Protein AF-A0A815BW73-F1 (afdb_monomer)

Secondary structure (DSSP, 8-state):
-----SSS-S--------TTHHHHHHHHHHHHHHHHHHHHHHHHHHHH-GGG-SHHHHHHHHHHHHHHHHHHHHHHHHHHHHHHHHHT-----TTHHHHHHHHHHHHHHHHHHHHHHHHHHHHHHH-TT--GGGSHHHHHHHHHHHHHHHHHTTTHHHHSTTSEEETTTTEEE--SS--HHHHHHHIIIIIHHHHHHHHHHHHHHHHHHHHTTS---HHHHHHHHHHHHHHHHHHHHH-TT---------EEEETHHHHHHH-----EEEEEE-SS-TTEEEEEE-TT----TTT-SSSS--TTGGG-S--S--EEEEETTT--EEEEE-TTT-SSEEEEEE-TTS-EEEEETTTTEEEEEETTEEEEEESBTTBB-SSSS-BSSEEEEEE-TTS-EEEEEE-SS--EEEEEETTS-EEEEE-PPTTSPPPS-EEEEEEEGGGTEEEEEETTTTEEEEEE-GGG---EEEEE--TT--SEEEEEEETTTTEEEEEE--BTTB--EEEEEE-SGGGTT-EEEEEE-S-TT-EEEEEEE-TTSSEEEEEEEETTEEEEEES--

Organism: NCBI:txid433720

pLDDT: mean 84.53, std 16.63, range [25.91, 98.81]

Radius of gyration: 31.97 Å; Cα contacts (8 Å, |Δi|>4): 1112; chains: 1; bounding box: 98×48×83 Å

Foldseek 3Di:
DDDDDPPDDPDPPDDPPPPVPLVVLVVVLVVLVVQLVVLVVLLVCLVPDPVNPALLSVLVNQLSVLSNQLSVLVSVQSVQQNVCSVVVDQDFDPCLLVSQLSNLLSLQLNLQSLLLSLVLLLCCLVPVVPVCSRDNVNSVVSNVVSNVCSNVQCVVSSVDPQFGQDRVRRHTYRPPPPDPSVVSSCCNSPDPSPVSSVVSVVVLVVVLVVVVVDPDDPVSSVVSVVVVVVVVVVVVVVCPPDPPDPPAFPQPDFLCVQCVVPADFAQFAEWEAFLVDLQKIKTFHQRVDDDDCQQPVDQQAGPCPVVAAAQFFRIFIARNNNSHTPDTHCGRPAHAWHYWYAALVRWIWTFHQNQQWIFTGDVPRTDDIAAGGSDADDDQGGAHRWAYWDADNVLQKIWIHRASNDQWIWIDGSRRGTDDIAWADPPDDTQHGQHEWDDPVVQQWIWTQSFQVQWIWIAHNVVDPRYTDDIQDDPPGHRWQYWYADPVQQKIKTWHFQDPVGAIKIWIAHNPPVRGNPTDDIHHDPDSFFGWHYWYARPVRQWIWTGTNPVRTITITGPPD

Solvent-accessible surface area (backbone atoms only — not comparable to full-atom values): 29769 Å² total; per-residue (Å²): 140,78,80,94,71,88,89,67,86,85,70,96,66,86,75,82,74,67,79,62,55,63,61,50,41,52,51,51,47,52,52,42,52,54,52,37,54,51,29,50,54,51,38,52,53,49,72,71,35,78,91,42,79,43,62,71,45,53,46,49,43,52,33,28,52,29,44,40,54,30,38,53,47,51,41,52,51,48,50,54,33,44,53,29,67,73,68,70,56,91,76,88,65,89,57,26,29,57,55,28,36,50,47,50,21,28,42,16,32,30,35,45,33,51,26,51,49,40,51,48,53,46,41,57,71,76,42,64,85,54,54,66,74,65,32,60,69,51,49,50,50,51,49,53,51,45,47,54,46,20,54,56,70,49,45,63,40,57,79,39,88,59,37,38,73,39,76,93,77,53,41,41,37,65,65,90,62,96,39,72,66,54,54,50,49,47,35,70,37,38,52,49,33,52,49,50,31,50,53,49,50,52,51,49,53,54,48,51,59,53,46,72,76,43,102,56,64,64,69,62,54,49,52,53,51,53,57,49,56,59,45,56,59,54,53,59,65,72,47,78,82,64,86,77,81,71,81,71,70,55,74,80,48,61,42,44,71,49,33,56,77,79,47,80,68,18,32,22,31,14,37,26,42,39,74,88,38,62,56,32,35,34,39,33,25,30,28,92,52,71,94,53,79,69,40,42,79,49,94,75,52,52,66,59,61,90,72,52,39,40,73,47,56,26,36,36,34,22,34,65,84,72,20,49,77,76,46,72,39,55,46,60,66,45,72,34,55,28,20,38,30,54,38,79,87,51,31,40,37,39,20,22,38,48,36,8,28,37,38,34,22,54,80,91,44,80,75,45,76,43,43,38,85,65,40,60,39,85,61,87,60,32,22,24,27,25,25,21,56,44,56,41,81,85,52,54,39,34,39,35,24,23,5,76,72,34,48,38,34,41,32,21,38,68,85,67,48,70,73,50,75,38,56,58,58,89,96,50,84,64,45,40,32,26,37,20,50,39,76,41,70,97,75,32,30,43,33,31,21,20,14,79,70,26,32,36,43,24,26,30,50,58,93,70,66,41,49,80,73,48,71,35,71,48,100,82,54,45,45,25,31,19,38,35,72,39,82,89,81,33,32,35,39,35,36,21,35,52,53,101,88,43,54,30,39,33,39,34,23,30,56,42,88,93,47,54,54,41,77,75,51,74,49,69,61,96,56,79,73,42,32,54,39,22,40,30,52,31,75,83,67,47,38,40,40,39,23,12,52,30,91,29,43,44,42,41,35,53,74,86,98

Sequence (561 aa):
MNTTSNILMKNLSGINNESWFIPIDITTNLCIFCSLILAIIFFVTIFFSKICRTVPMMLVTNSCFSGIIFGIVIYYMNLFKLLNDYNQIEYQDMYCSFRGYAGYASCSILNNSFLLQSIYRFVRIIYPSRLIFQSYKFQFFLILFTWIFGILYPIKFLFTNEIVYNIENQICQLPLHLSFSIIYMANFAYILPVSLTFIIYLKLVLYVKKMSKRVTVINRLNRAKQELKMLRRTVILNNSSNSILSKKPLILFSIENSIRNEIKLGQVSGLASSISNPNHLIIFHRGSRKWDQQSFPDVYNFNRKKFGAIRENTILTVNSQTGEIINQWGNNTFYMPHGLTTDNQGNLWLTDVAMHQVFKYSGNKLLLTLGELFVPGDDTKHFCKPTDVVVSKDGSNIYVSDGYCNSRIVKFDSNGKFIKQYQMPLGKMPLIVPHSLILIESLNLICVADRENQRIVCFNTKNDEGNVKYIIENTLLNTVYAITYDSTRNYIYAISGKTRFSPAIGYTFSANPNSFGSLISTWKLLDKYGEPHDLTMSLDGRSLFVGEIRPNRIISFDIFN

Mean predicted aligned error: 17.34 Å

Nearest PDB structures (foldseek):
  3fw0-assembly1_A  TM=9.109E-01  e=3.481E-30  Rattus norvegicus
  6zin-assembly1_AAA  TM=7.039E-01  e=1.512E-04  Rattus norvegicus
  6lfo-assembly1_R  TM=6.018E-01  e=1.049E-04  Homo sapiens
  8k4o-assembly1_E  TM=5.652E-01  e=2.179E-04  Human gammaherpesvirus 8
  7rbt-assembly1_R  TM=6.081E-01  e=3.289E-03  Homo sapiens

Structure (mmCIF, N/CA/C/O backbone):
data_AF-A0A815BW73-F1
#
_entry.id   AF-A0A815BW73-F1
#
loop_
_atom_site.group_PDB
_atom_site.id
_atom_site.type_symbol
_atom_site.label_atom_id
_atom_site.label_alt_id
_atom_site.label_comp_id
_atom_site.label_asym_id
_atom_site.label_entity_id
_atom_site.label_seq_id
_atom_site.pdbx_PDB_ins_code
_atom_site.Cartn_x
_atom_site.Cartn_y
_atom_site.Cartn_z
_atom_site.occupancy
_atom_site.B_iso_or_equiv
_atom_site.auth_seq_id
_atom_site.auth_comp_id
_atom_site.auth_asym_id
_atom_site.auth_atom_id
_atom_site.pdbx_PDB_model_num
ATOM 1 N N . MET A 1 1 ? 69.065 -26.084 -41.948 1.00 33.91 1 MET A N 1
ATOM 2 C CA . MET A 1 1 ? 69.772 -25.471 -40.806 1.00 33.91 1 MET A CA 1
ATOM 3 C C . MET A 1 1 ? 69.786 -23.971 -41.033 1.00 33.91 1 MET A C 1
ATOM 5 O O . MET A 1 1 ? 70.296 -23.560 -42.057 1.00 33.91 1 MET A O 1
ATOM 9 N N . ASN A 1 2 ? 69.237 -23.092 -40.214 1.00 32.56 2 ASN A N 1
ATOM 10 C CA . ASN A 1 2 ? 68.428 -23.209 -39.010 1.00 32.56 2 ASN A CA 1
ATOM 11 C C . ASN A 1 2 ? 67.787 -21.813 -38.870 1.00 32.56 2 ASN A C 1
ATOM 13 O O . ASN A 1 2 ? 68.489 -20.810 -38.915 1.00 32.56 2 ASN A O 1
ATOM 17 N N . THR A 1 3 ? 66.467 -21.733 -39.042 1.00 27.73 3 THR A N 1
ATOM 18 C CA . THR A 1 3 ? 65.483 -21.535 -37.957 1.00 27.73 3 THR A CA 1
ATOM 19 C C . THR A 1 3 ? 65.421 -20.082 -37.475 1.00 27.73 3 THR A C 1
ATOM 21 O O . THR A 1 3 ? 66.343 -19.589 -36.845 1.00 27.73 3 THR A O 1
ATOM 24 N N . THR A 1 4 ? 64.400 -19.309 -37.854 1.00 37.88 4 THR A N 1
ATOM 25 C CA . THR A 1 4 ? 63.097 -19.266 -37.150 1.00 37.88 4 THR A CA 1
ATOM 26 C C . THR A 1 4 ? 63.249 -19.054 -35.642 1.00 37.88 4 THR A C 1
ATOM 28 O O . THR A 1 4 ? 63.057 -19.992 -34.876 1.00 37.88 4 THR A O 1
ATOM 31 N N . SER A 1 5 ? 63.574 -17.838 -35.193 1.00 32.75 5 SER A N 1
ATOM 32 C CA . SER A 1 5 ? 63.423 -17.495 -33.766 1.00 32.75 5 SER A CA 1
ATOM 33 C C . SER A 1 5 ? 63.385 -16.000 -33.426 1.00 32.75 5 SER A C 1
ATOM 35 O O . SER A 1 5 ? 63.601 -15.664 -32.273 1.00 32.75 5 SER A O 1
ATOM 37 N N . ASN A 1 6 ? 63.081 -15.092 -34.362 1.00 30.58 6 ASN A N 1
ATOM 38 C CA . ASN A 1 6 ? 62.871 -13.669 -34.019 1.00 30.58 6 ASN A CA 1
ATOM 39 C C . ASN A 1 6 ? 61.404 -13.217 -34.167 1.00 30.58 6 ASN A C 1
ATOM 41 O O . ASN A 1 6 ? 61.119 -12.025 -34.206 1.00 30.58 6 ASN A O 1
ATOM 45 N N . ILE A 1 7 ? 60.472 -14.180 -34.218 1.00 36.62 7 ILE A N 1
ATOM 46 C CA . ILE A 1 7 ? 59.011 -13.961 -34.210 1.00 36.62 7 ILE A CA 1
ATOM 47 C C . ILE A 1 7 ? 58.414 -14.068 -32.788 1.00 36.62 7 ILE A C 1
ATOM 49 O O . ILE A 1 7 ? 57.251 -13.748 -32.581 1.00 36.62 7 ILE A O 1
ATOM 53 N N . LEU A 1 8 ? 59.184 -14.439 -31.763 1.00 38.22 8 LEU A N 1
ATOM 54 C CA . LEU A 1 8 ? 58.676 -14.586 -30.395 1.00 38.22 8 LEU A CA 1
ATOM 55 C C . LEU A 1 8 ? 59.520 -13.770 -29.417 1.00 38.22 8 LEU A C 1
ATOM 57 O O . LEU A 1 8 ? 60.738 -13.879 -29.417 1.00 38.22 8 LEU A O 1
ATOM 61 N N . MET A 1 9 ? 58.842 -13.004 -28.561 1.00 31.36 9 MET A N 1
ATOM 62 C CA . MET A 1 9 ? 59.387 -12.119 -27.520 1.00 31.36 9 MET A CA 1
ATOM 63 C C . MET A 1 9 ? 59.767 -10.697 -27.953 1.00 31.36 9 MET A C 1
ATOM 65 O O . MET A 1 9 ? 60.834 -10.188 -27.623 1.00 31.36 9 MET A O 1
ATOM 69 N N . LYS A 1 10 ? 58.820 -9.986 -28.575 1.00 33.53 10 LYS A N 1
ATOM 70 C CA . LYS A 1 10 ? 58.694 -8.544 -28.327 1.00 33.53 10 LYS A CA 1
ATOM 71 C C . LYS A 1 10 ? 57.626 -8.340 -27.251 1.00 33.53 10 LYS A C 1
ATOM 73 O O . LYS A 1 10 ? 56.440 -8.343 -27.542 1.00 33.53 10 LYS A O 1
ATOM 78 N N . ASN A 1 11 ? 58.101 -8.256 -26.011 1.00 32.16 11 ASN A N 1
ATOM 79 C CA . ASN A 1 11 ? 57.463 -7.643 -24.848 1.00 32.16 11 ASN A CA 1
ATOM 80 C C . ASN A 1 11 ? 55.953 -7.863 -24.674 1.00 32.16 11 ASN A C 1
ATOM 82 O O . ASN A 1 11 ? 55.129 -7.014 -25.001 1.00 32.16 11 ASN A O 1
ATOM 86 N N . LEU A 1 12 ? 55.648 -8.950 -23.962 1.00 37.31 12 LEU A N 1
ATOM 87 C CA . LEU A 1 12 ? 54.651 -8.969 -22.890 1.00 37.31 12 LEU A CA 1
ATOM 88 C C . LEU A 1 12 ? 54.995 -7.882 -21.848 1.00 37.31 12 LEU A C 1
ATOM 90 O O . LEU A 1 12 ? 55.521 -8.165 -20.775 1.00 37.31 12 LEU A O 1
ATOM 94 N N . SER A 1 13 ? 54.745 -6.620 -22.181 1.00 33.69 13 SER A N 1
ATOM 95 C CA . SER A 1 13 ? 54.589 -5.541 -21.207 1.00 33.69 13 SER A CA 1
ATOM 96 C C . SER A 1 13 ? 53.096 -5.281 -21.097 1.00 33.69 13 SER A C 1
ATOM 98 O O . SER A 1 13 ? 52.475 -4.853 -22.067 1.00 33.69 13 SER A O 1
ATOM 100 N N . GLY A 1 14 ? 52.537 -5.642 -19.942 1.00 41.97 14 GLY A N 1
ATOM 101 C CA . GLY A 1 14 ? 51.106 -5.732 -19.698 1.00 41.97 14 GLY A CA 1
ATOM 102 C C . GLY A 1 14 ? 50.325 -4.508 -20.157 1.00 41.97 14 GLY A C 1
ATOM 103 O O . GLY A 1 14 ? 50.505 -3.407 -19.642 1.00 41.97 14 GLY A O 1
ATOM 104 N N . ILE A 1 15 ? 49.396 -4.745 -21.074 1.00 36.06 15 ILE A N 1
ATOM 105 C CA . ILE A 1 15 ? 48.166 -3.975 -21.128 1.00 36.06 15 ILE A CA 1
ATOM 106 C C . ILE A 1 15 ? 47.191 -4.787 -20.285 1.00 36.06 15 ILE A C 1
ATOM 108 O O . ILE A 1 15 ? 46.907 -5.947 -20.586 1.00 36.06 15 ILE A O 1
ATOM 112 N N . ASN A 1 16 ? 46.768 -4.214 -19.161 1.00 42.25 16 ASN A N 1
ATOM 113 C CA . ASN A 1 16 ? 45.677 -4.754 -18.367 1.00 42.25 16 ASN A CA 1
ATOM 114 C C . ASN A 1 16 ? 44.452 -4.859 -19.281 1.00 42.25 16 ASN A C 1
ATOM 116 O O . ASN A 1 16 ? 43.775 -3.859 -19.505 1.00 42.25 16 ASN A O 1
ATOM 120 N N . ASN A 1 17 ? 44.164 -6.055 -19.800 1.00 44.19 17 ASN A N 1
ATOM 121 C CA . ASN A 1 17 ? 42.837 -6.349 -20.315 1.00 44.19 17 ASN A CA 1
ATOM 122 C C . ASN A 1 17 ? 41.883 -6.146 -19.145 1.00 44.19 17 ASN A C 1
ATOM 124 O O . ASN A 1 17 ? 41.896 -6.898 -18.168 1.00 44.19 17 ASN A O 1
ATOM 128 N N . GLU A 1 18 ? 41.099 -5.083 -19.221 1.00 51.53 18 GLU A N 1
ATOM 129 C CA . GLU A 1 18 ? 40.001 -4.837 -18.314 1.00 51.53 18 GLU A CA 1
ATOM 130 C C . GLU A 1 18 ? 39.033 -6.024 -18.413 1.00 51.53 18 GLU A C 1
ATOM 132 O O . GLU A 1 18 ? 38.204 -6.134 -19.313 1.00 51.53 18 GLU A O 1
ATOM 137 N N . SER A 1 19 ? 39.167 -6.967 -17.479 1.00 54.22 19 SER A N 1
ATOM 138 C CA . SER A 1 19 ? 38.456 -8.253 -17.443 1.00 54.22 19 SER A CA 1
ATOM 139 C C . SER A 1 19 ? 36.928 -8.128 -17.361 1.00 54.22 19 SER A C 1
ATOM 141 O O . SER A 1 19 ? 36.215 -9.131 -17.402 1.00 54.22 19 SER A O 1
ATOM 143 N N . TRP A 1 20 ? 36.414 -6.900 -17.264 1.00 60.22 20 TRP A N 1
ATOM 144 C CA . TRP A 1 20 ? 34.999 -6.570 -17.224 1.00 60.22 20 TRP A CA 1
ATOM 145 C C . TRP A 1 20 ? 34.344 -6.417 -18.611 1.00 60.22 20 TRP A C 1
ATOM 147 O O . TRP A 1 20 ? 33.120 -6.533 -18.687 1.00 60.22 20 TRP A O 1
ATOM 157 N N . PHE A 1 21 ? 35.096 -6.240 -19.707 1.00 66.44 21 PHE A N 1
ATOM 158 C CA . PHE A 1 21 ? 34.512 -6.084 -21.053 1.00 66.44 21 PHE A CA 1
ATOM 159 C C . PHE A 1 21 ? 33.782 -7.343 -21.553 1.00 66.44 21 PHE A C 1
ATOM 161 O O . PHE A 1 21 ? 32.645 -7.251 -22.016 1.00 66.44 21 PHE A O 1
ATOM 168 N N . ILE A 1 22 ? 34.365 -8.533 -21.361 1.00 75.38 22 ILE A N 1
ATOM 169 C CA . ILE A 1 22 ? 33.770 -9.810 -21.799 1.00 75.38 22 ILE A CA 1
ATOM 170 C C . ILE A 1 22 ? 32.417 -10.084 -21.098 1.00 75.38 22 ILE A C 1
ATOM 172 O O . ILE A 1 22 ? 31.432 -10.364 -21.787 1.00 75.38 22 ILE A O 1
ATOM 176 N N . PRO A 1 23 ? 32.289 -9.965 -19.757 1.00 79.44 23 PRO A N 1
ATOM 177 C CA . PRO A 1 23 ? 30.992 -10.062 -19.085 1.00 79.44 23 PRO A CA 1
ATOM 178 C C . PRO A 1 23 ? 29.944 -9.052 -19.575 1.00 79.44 23 PRO A C 1
ATOM 180 O O . PRO A 1 23 ? 28.762 -9.399 -19.668 1.00 79.44 23 PRO A O 1
ATOM 183 N N . ILE A 1 24 ? 30.345 -7.816 -19.897 1.00 79.50 24 ILE A N 1
ATOM 184 C CA . ILE A 1 24 ? 29.429 -6.788 -20.416 1.00 79.50 24 ILE A CA 1
ATOM 185 C C . ILE A 1 24 ? 28.929 -7.155 -21.811 1.00 79.50 24 ILE A C 1
ATOM 187 O O . ILE A 1 24 ? 27.727 -7.057 -22.069 1.00 79.50 24 ILE A O 1
ATOM 191 N N . ASP A 1 25 ? 29.802 -7.641 -22.686 1.00 81.12 25 ASP A N 1
ATOM 192 C CA . ASP A 1 25 ? 29.428 -8.030 -24.043 1.00 81.12 25 ASP A CA 1
ATOM 193 C C . ASP A 1 25 ? 28.552 -9.289 -24.055 1.00 81.12 25 ASP A C 1
ATOM 195 O O . ASP A 1 25 ? 27.563 -9.347 -24.791 1.00 81.12 25 ASP A O 1
ATOM 199 N N . ILE A 1 26 ? 28.815 -10.262 -23.173 1.00 85.12 26 ILE A N 1
ATOM 200 C CA . ILE A 1 26 ? 27.926 -11.419 -22.956 1.00 85.12 26 ILE A CA 1
ATOM 201 C C . ILE A 1 26 ? 26.546 -10.949 -22.478 1.00 85.12 26 ILE A C 1
ATOM 203 O O . ILE A 1 26 ? 25.519 -11.361 -23.023 1.00 85.12 26 ILE A O 1
ATOM 207 N N . THR A 1 27 ? 26.508 -10.055 -21.488 1.00 85.56 27 THR A N 1
ATOM 208 C CA . THR A 1 27 ? 25.250 -9.525 -20.938 1.00 85.56 27 THR A CA 1
ATOM 209 C C . THR A 1 27 ? 24.463 -8.751 -21.997 1.00 85.56 27 THR A C 1
ATOM 211 O O . THR A 1 27 ? 23.248 -8.914 -22.121 1.00 85.56 27 THR A O 1
ATOM 214 N N . THR A 1 28 ? 25.150 -7.946 -22.806 1.00 83.25 28 THR A N 1
ATOM 215 C CA . THR A 1 28 ? 24.548 -7.158 -23.888 1.00 83.25 28 THR A CA 1
ATOM 216 C C . THR A 1 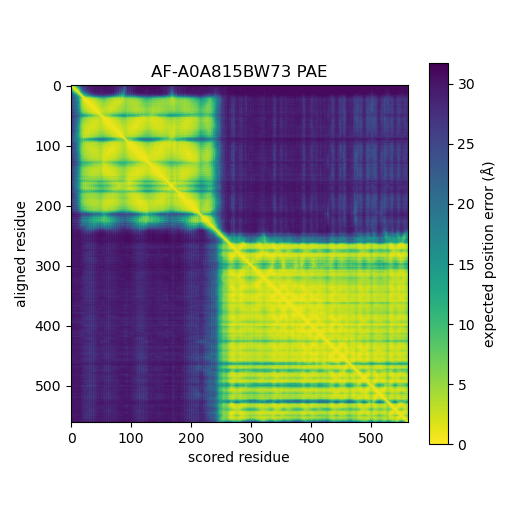28 ? 23.963 -8.068 -24.968 1.00 83.25 28 THR A C 1
ATOM 218 O O . THR A 1 28 ? 22.805 -7.894 -25.353 1.00 83.25 28 THR A O 1
ATOM 221 N N . ASN A 1 29 ? 24.697 -9.103 -25.387 1.00 87.62 29 ASN A N 1
ATOM 222 C CA . ASN A 1 29 ? 24.211 -10.098 -26.346 1.00 87.62 29 ASN A CA 1
ATOM 223 C C . ASN A 1 29 ? 22.989 -10.875 -25.826 1.00 87.62 29 ASN A C 1
ATOM 225 O O . ASN A 1 29 ? 22.032 -11.074 -26.578 1.00 87.62 29 ASN A O 1
ATOM 229 N N . LEU A 1 30 ? 22.966 -11.257 -24.543 1.00 88.56 30 LEU A N 1
ATOM 230 C CA . LEU A 1 30 ? 21.804 -11.903 -23.916 1.00 88.56 30 LEU A CA 1
ATOM 231 C C . LEU A 1 30 ? 20.570 -10.987 -23.907 1.00 88.56 30 LEU A C 1
ATOM 233 O O . LEU A 1 30 ? 19.464 -11.430 -24.226 1.00 88.56 30 LEU A O 1
ATOM 237 N N . CYS A 1 31 ? 20.747 -9.702 -23.590 1.00 84.62 31 CYS A N 1
ATOM 238 C CA . CYS A 1 31 ? 19.668 -8.714 -23.637 1.00 84.62 31 CYS A CA 1
ATOM 239 C C . CYS A 1 31 ? 19.101 -8.554 -25.056 1.00 84.62 31 CYS A C 1
ATOM 241 O O . CYS A 1 31 ? 17.878 -8.573 -25.237 1.00 84.62 31 CYS A O 1
ATOM 243 N N . ILE A 1 32 ? 19.971 -8.451 -26.067 1.00 87.44 32 ILE A N 1
ATOM 244 C CA . ILE A 1 32 ? 19.560 -8.343 -27.473 1.00 87.44 32 ILE A CA 1
ATOM 245 C C . ILE A 1 32 ? 18.807 -9.607 -27.904 1.00 87.44 32 ILE A C 1
ATOM 247 O O . ILE A 1 32 ? 17.711 -9.503 -28.457 1.00 87.44 32 ILE A O 1
ATOM 251 N N . PHE A 1 33 ? 19.322 -10.793 -27.576 1.00 88.19 33 PHE A N 1
ATOM 252 C CA . PHE A 1 33 ? 18.684 -12.071 -27.893 1.00 88.19 33 PHE A CA 1
ATOM 253 C C . PHE A 1 33 ? 17.272 -12.191 -27.295 1.00 88.19 33 PHE A C 1
ATOM 255 O O . PHE A 1 33 ? 16.316 -12.520 -28.001 1.00 88.19 33 PHE A O 1
ATOM 262 N N . CYS A 1 34 ? 17.100 -11.830 -26.020 1.00 85.81 34 CYS A N 1
ATOM 263 C CA . CYS A 1 34 ? 15.787 -11.792 -25.374 1.00 85.81 34 CYS A CA 1
ATOM 264 C C . CYS A 1 34 ? 14.821 -10.818 -26.070 1.00 85.81 34 CYS A C 1
ATOM 266 O O . CYS A 1 34 ? 13.648 -11.144 -26.278 1.00 85.81 34 CYS A O 1
ATOM 268 N N . SER A 1 35 ? 15.301 -9.631 -26.456 1.00 85.94 35 SER A N 1
ATOM 269 C CA . SER A 1 35 ? 14.477 -8.640 -27.160 1.00 85.94 35 SER A CA 1
ATOM 270 C C . SER A 1 35 ? 14.057 -9.100 -28.562 1.00 85.94 35 SER A C 1
ATOM 272 O O . SER A 1 35 ? 12.909 -8.881 -28.953 1.00 85.94 35 SER A O 1
ATOM 274 N N . LEU A 1 36 ? 14.937 -9.811 -29.276 1.00 89.75 36 LEU A N 1
ATOM 275 C CA . LEU A 1 36 ? 14.654 -10.425 -30.574 1.00 89.75 36 LEU A CA 1
ATOM 276 C C . LEU A 1 36 ? 13.570 -11.498 -30.464 1.00 89.75 36 LEU A C 1
ATOM 278 O O . LEU A 1 36 ? 12.594 -11.451 -31.214 1.00 89.75 36 LEU A O 1
ATOM 282 N N . ILE A 1 37 ? 13.691 -12.415 -29.497 1.00 89.19 37 ILE A N 1
ATOM 283 C CA . ILE A 1 37 ? 12.673 -13.448 -29.244 1.00 89.19 37 ILE A CA 1
ATOM 284 C C . ILE A 1 37 ? 11.313 -12.796 -28.998 1.00 89.19 37 ILE A C 1
ATOM 286 O O . ILE A 1 37 ? 10.313 -13.178 -29.609 1.00 89.19 37 ILE A O 1
ATOM 290 N N . LEU A 1 38 ? 11.272 -11.781 -28.134 1.00 86.62 38 LEU A N 1
ATOM 291 C CA . LEU A 1 38 ? 10.032 -11.095 -27.801 1.00 86.62 38 LEU A CA 1
ATOM 292 C C . LEU A 1 38 ? 9.418 -10.405 -29.031 1.00 86.62 38 LEU A C 1
ATOM 294 O O . LEU A 1 38 ? 8.214 -10.525 -29.266 1.00 86.62 38 LEU A O 1
ATOM 298 N N . ALA A 1 39 ? 10.234 -9.724 -29.840 1.00 86.75 39 ALA A N 1
ATOM 299 C CA . ALA A 1 39 ? 9.784 -9.060 -31.060 1.00 86.75 39 ALA A CA 1
ATOM 300 C C . ALA A 1 39 ? 9.226 -10.055 -32.095 1.00 86.75 39 ALA A C 1
ATOM 302 O O . ALA A 1 39 ? 8.184 -9.780 -32.696 1.00 86.75 39 ALA A O 1
ATOM 303 N N . ILE A 1 40 ? 9.856 -11.226 -32.250 1.00 89.81 40 ILE A N 1
ATOM 304 C CA . ILE A 1 40 ? 9.385 -12.310 -33.127 1.00 89.81 40 ILE A CA 1
ATOM 305 C C . ILE A 1 40 ? 8.043 -12.857 -32.634 1.00 89.81 40 ILE A C 1
ATOM 307 O O . ILE A 1 40 ? 7.106 -12.968 -33.425 1.00 89.81 40 ILE A O 1
ATOM 311 N N . ILE A 1 41 ? 7.906 -13.136 -31.333 1.00 88.56 41 ILE A N 1
ATOM 312 C CA . ILE A 1 41 ? 6.647 -13.621 -30.744 1.00 88.56 41 ILE A CA 1
ATOM 313 C C . ILE A 1 41 ? 5.509 -12.631 -31.018 1.00 88.56 41 ILE A C 1
ATOM 315 O O . ILE A 1 41 ? 4.429 -13.036 -31.460 1.00 88.56 41 ILE A O 1
ATOM 319 N N . PHE A 1 42 ? 5.739 -11.332 -30.800 1.00 84.81 42 PHE A N 1
ATOM 320 C CA . PHE A 1 42 ? 4.735 -10.305 -31.084 1.00 84.81 42 PHE A CA 1
ATOM 321 C C . PHE A 1 42 ? 4.399 -10.217 -32.573 1.00 84.81 42 PHE A C 1
ATOM 323 O O . PHE A 1 42 ? 3.218 -10.162 -32.919 1.00 84.81 42 PHE A O 1
ATOM 330 N N . PHE A 1 43 ? 5.405 -10.246 -33.449 1.00 87.50 43 PHE A N 1
ATOM 331 C CA . PHE A 1 43 ? 5.205 -10.218 -34.896 1.00 87.50 43 PHE A CA 1
ATOM 332 C C . PHE A 1 43 ? 4.330 -11.391 -35.364 1.00 87.50 43 PHE A C 1
ATOM 334 O O . PHE A 1 43 ? 3.307 -11.169 -36.014 1.00 87.50 43 PHE A O 1
ATOM 341 N N . VAL A 1 44 ? 4.671 -12.617 -34.955 1.00 87.06 44 VAL A N 1
ATOM 342 C CA . VAL A 1 44 ? 3.925 -13.846 -35.275 1.00 87.06 44 VAL A CA 1
ATOM 343 C C . VAL A 1 44 ? 2.494 -13.766 -34.739 1.00 87.06 44 VAL A C 1
ATOM 345 O O . VAL A 1 44 ? 1.537 -13.993 -35.479 1.00 87.06 44 VAL A O 1
ATOM 348 N N . THR A 1 45 ? 2.322 -13.363 -33.479 1.00 86.38 45 THR A N 1
ATOM 349 C CA . THR A 1 45 ? 0.995 -13.260 -32.848 1.00 86.38 45 THR A CA 1
ATOM 350 C C . THR A 1 45 ? 0.085 -12.282 -33.593 1.00 86.38 45 THR A C 1
ATOM 352 O O . THR A 1 45 ? -1.084 -12.582 -33.844 1.00 86.38 45 THR A O 1
ATOM 355 N N . ILE A 1 46 ? 0.609 -11.113 -33.970 1.00 86.25 46 ILE A N 1
ATOM 356 C CA . ILE A 1 46 ? -0.164 -10.091 -34.684 1.00 86.25 46 ILE A CA 1
ATOM 357 C C . ILE A 1 46 ? -0.487 -10.551 -36.110 1.00 86.25 46 ILE A C 1
ATOM 359 O O . ILE A 1 46 ? -1.605 -10.331 -36.574 1.00 86.25 46 ILE A O 1
ATOM 363 N N . PHE A 1 47 ? 0.459 -11.209 -36.786 1.00 82.31 47 PHE A N 1
ATOM 364 C CA . PHE A 1 47 ? 0.296 -11.663 -38.166 1.00 82.31 47 PHE A CA 1
ATOM 365 C C . PHE A 1 47 ? -0.793 -12.738 -38.309 1.00 82.31 47 PHE A C 1
ATOM 367 O O . PHE A 1 47 ? -1.634 -12.653 -39.205 1.00 82.31 47 PHE A O 1
ATOM 374 N N . PHE A 1 48 ? -0.827 -13.720 -37.402 1.00 83.75 48 PHE A N 1
ATOM 375 C CA . PHE A 1 48 ? -1.793 -14.824 -37.469 1.00 83.75 48 PHE A CA 1
ATOM 376 C C . PHE A 1 48 ? -3.161 -14.499 -36.848 1.00 83.75 48 PHE A C 1
ATOM 378 O O . PHE A 1 48 ? -4.158 -15.160 -37.152 1.00 83.75 48 PHE A O 1
ATOM 385 N N . SER A 1 49 ? -3.259 -13.463 -36.012 1.00 85.00 49 SER A N 1
ATOM 386 C CA . SER A 1 49 ? -4.517 -13.102 -35.359 1.00 85.00 49 SER A CA 1
ATOM 387 C C . SER A 1 49 ? -5.451 -12.309 -36.280 1.00 85.00 49 SER A C 1
ATOM 389 O O . SER A 1 49 ? -5.213 -11.147 -36.613 1.00 85.00 49 SER A O 1
ATOM 391 N N . LYS A 1 50 ? -6.608 -12.896 -36.622 1.00 78.38 50 LYS A N 1
ATOM 392 C CA . LYS A 1 50 ? -7.678 -12.197 -37.365 1.00 78.38 50 LYS A CA 1
ATOM 393 C C . LYS A 1 50 ? -8.211 -10.963 -36.620 1.00 78.38 50 LYS A C 1
ATOM 395 O O . LYS A 1 50 ? -8.589 -9.988 -37.265 1.00 78.38 50 LYS A O 1
ATOM 400 N N . ILE A 1 51 ? -8.193 -10.980 -35.283 1.00 78.50 51 ILE A N 1
ATOM 401 C CA . ILE A 1 51 ? -8.641 -9.873 -34.415 1.00 78.50 51 ILE A CA 1
ATOM 402 C C . ILE A 1 51 ? -7.703 -8.658 -34.546 1.00 78.50 51 ILE A C 1
ATOM 404 O O . ILE A 1 51 ? -8.110 -7.516 -34.338 1.00 78.50 51 ILE A O 1
ATOM 408 N N . CYS A 1 52 ? -6.454 -8.882 -34.957 1.00 79.81 52 CYS A N 1
ATOM 409 C CA . CYS A 1 52 ? -5.434 -7.849 -35.080 1.00 79.81 52 CYS A CA 1
ATOM 410 C C . CYS A 1 52 ? -5.418 -7.135 -36.442 1.00 79.81 52 CYS A C 1
ATOM 412 O O . CYS A 1 52 ? -4.554 -6.292 -36.661 1.00 79.81 52 CYS A O 1
ATOM 414 N N . ARG A 1 53 ? -6.373 -7.386 -37.349 1.00 82.69 53 ARG A N 1
ATOM 415 C CA . ARG A 1 53 ? -6.456 -6.723 -38.669 1.00 82.69 53 ARG A CA 1
ATOM 416 C C . ARG A 1 53 ? -6.962 -5.277 -38.572 1.00 82.69 53 ARG A C 1
ATOM 418 O O . ARG A 1 53 ? -8.039 -4.935 -39.049 1.00 82.69 53 ARG A O 1
ATOM 425 N N . THR A 1 54 ? -6.183 -4.416 -37.926 1.00 89.50 54 THR A N 1
ATOM 426 C CA . THR A 1 54 ? -6.495 -2.996 -37.721 1.00 89.50 54 THR A CA 1
ATOM 427 C C . THR A 1 54 ? -5.289 -2.122 -38.068 1.00 89.50 54 THR A C 1
ATOM 429 O O . THR A 1 54 ? -4.143 -2.548 -37.940 1.00 89.50 54 THR A O 1
ATOM 432 N N . VAL A 1 55 ? -5.531 -0.870 -38.467 1.00 89.94 55 VAL A N 1
ATOM 433 C CA . VAL A 1 55 ? -4.463 0.093 -38.803 1.00 89.94 55 VAL A CA 1
ATOM 434 C C . VAL A 1 55 ? -3.454 0.313 -37.657 1.00 89.94 55 VAL A C 1
ATOM 436 O O . VAL A 1 55 ? -2.256 0.298 -37.932 1.00 89.94 55 VAL A O 1
ATOM 439 N N . PRO A 1 56 ? -3.861 0.447 -36.373 1.00 88.38 56 PRO A N 1
ATOM 440 C CA . PRO A 1 56 ? -2.904 0.520 -35.270 1.00 88.38 56 PRO A CA 1
ATOM 441 C C . PRO A 1 56 ? -1.996 -0.713 -35.182 1.00 88.38 56 PRO A C 1
ATOM 443 O O . PRO A 1 56 ? -0.802 -0.565 -34.953 1.00 88.38 56 PRO A O 1
ATOM 446 N N . MET A 1 57 ? -2.544 -1.916 -35.381 1.00 88.94 57 MET A N 1
ATOM 447 C CA . MET A 1 57 ? -1.758 -3.150 -35.308 1.00 88.94 57 MET A CA 1
ATOM 448 C C . MET A 1 57 ? -0.797 -3.297 -36.484 1.00 88.94 57 MET A C 1
ATOM 450 O O . MET A 1 57 ? 0.323 -3.731 -36.263 1.00 88.94 57 MET A O 1
ATOM 454 N N . MET A 1 58 ? -1.157 -2.831 -37.684 1.00 90.81 58 MET A N 1
ATOM 455 C CA . MET A 1 58 ? -0.225 -2.744 -38.819 1.00 90.81 58 MET A CA 1
ATOM 456 C C . MET A 1 58 ? 1.008 -1.885 -38.489 1.00 90.81 58 MET A C 1
ATOM 458 O O . MET A 1 58 ? 2.134 -2.260 -38.812 1.00 90.81 58 MET A O 1
ATOM 462 N N . LEU A 1 59 ? 0.818 -0.755 -37.798 1.00 91.94 59 LEU A N 1
ATOM 463 C CA . LEU A 1 59 ? 1.928 0.099 -37.363 1.00 91.94 59 LEU A CA 1
ATOM 464 C C . LEU A 1 59 ? 2.774 -0.553 -36.256 1.00 91.94 59 LEU A C 1
ATOM 466 O O . LEU A 1 59 ? 3.988 -0.355 -36.220 1.00 91.94 59 LEU A O 1
ATOM 470 N N . VAL A 1 60 ? 2.156 -1.348 -35.375 1.00 90.06 60 VAL A N 1
ATOM 471 C CA . VAL A 1 60 ? 2.883 -2.150 -34.376 1.00 90.06 60 VAL A CA 1
ATOM 472 C C . VAL A 1 60 ? 3.705 -3.243 -35.061 1.00 90.06 60 VAL A C 1
ATOM 474 O O . VAL A 1 60 ? 4.884 -3.378 -34.749 1.00 90.06 60 VAL A O 1
ATOM 477 N N . THR A 1 61 ? 3.140 -3.958 -36.039 1.00 90.50 61 THR A N 1
ATOM 478 C CA . THR A 1 61 ? 3.860 -4.954 -36.847 1.00 90.50 61 THR A CA 1
ATOM 479 C C . THR A 1 61 ? 5.081 -4.344 -37.525 1.00 90.50 61 THR A C 1
ATOM 481 O O . THR A 1 61 ? 6.155 -4.935 -37.473 1.00 90.50 61 THR A O 1
ATOM 484 N N . ASN A 1 62 ? 4.946 -3.143 -38.097 1.00 93.38 62 ASN A N 1
ATOM 485 C CA . ASN A 1 62 ? 6.062 -2.413 -38.696 1.00 93.38 62 ASN A CA 1
ATOM 486 C C . ASN A 1 62 ? 7.191 -2.127 -37.687 1.00 93.38 62 ASN A C 1
ATOM 488 O O . ASN A 1 62 ? 8.356 -2.356 -37.996 1.00 93.38 62 ASN A O 1
ATOM 492 N N . SER A 1 63 ? 6.861 -1.683 -36.469 1.00 91.75 63 SER A N 1
ATOM 493 C CA . SER A 1 63 ? 7.865 -1.472 -35.413 1.00 91.75 63 SER A CA 1
ATOM 494 C C . SER A 1 63 ? 8.484 -2.766 -34.885 1.00 91.75 63 SER A C 1
ATOM 496 O O . SER A 1 63 ? 9.664 -2.775 -34.554 1.00 91.75 63 SER A O 1
ATOM 498 N N . CYS A 1 64 ? 7.727 -3.864 -34.811 1.00 90.56 64 CYS A N 1
ATOM 499 C CA . CYS A 1 64 ? 8.292 -5.173 -34.478 1.00 90.56 64 CYS A CA 1
ATOM 500 C C . CYS A 1 64 ? 9.272 -5.632 -35.563 1.00 90.56 64 CYS A C 1
ATOM 502 O O . CYS A 1 64 ? 10.364 -6.084 -35.241 1.00 90.56 64 CYS A O 1
ATOM 504 N N . PHE A 1 65 ? 8.911 -5.470 -36.837 1.00 93.25 65 PHE A N 1
ATOM 505 C CA . PHE A 1 65 ? 9.759 -5.859 -37.960 1.00 93.25 65 PHE A CA 1
ATOM 506 C C . PHE A 1 65 ? 11.046 -5.024 -38.032 1.00 93.25 65 PHE A C 1
ATOM 508 O O . PHE A 1 65 ? 12.132 -5.589 -38.129 1.00 93.25 65 PHE A O 1
ATOM 515 N N . SER A 1 66 ? 10.959 -3.697 -37.884 1.00 93.19 66 SER A N 1
ATOM 516 C CA . SER A 1 66 ? 12.155 -2.847 -37.808 1.00 93.19 66 SER A CA 1
ATOM 517 C C . SER A 1 66 ? 13.004 -3.128 -36.566 1.00 93.19 66 SER A C 1
ATOM 519 O O . SER A 1 66 ? 14.230 -3.121 -36.656 1.00 93.19 66 SER A O 1
ATOM 521 N N . GLY A 1 67 ? 12.376 -3.464 -35.434 1.00 91.62 67 GLY A N 1
ATOM 522 C CA . GLY A 1 67 ? 13.066 -3.906 -34.221 1.00 91.62 67 GLY A CA 1
ATOM 523 C C . GLY A 1 67 ? 13.824 -5.224 -34.400 1.00 91.62 67 GLY A C 1
ATOM 524 O O . GLY A 1 67 ? 14.937 -5.347 -33.899 1.00 91.62 67 GLY A O 1
ATOM 525 N N . ILE A 1 68 ? 13.270 -6.180 -35.156 1.00 93.50 68 ILE A N 1
ATOM 526 C CA . ILE A 1 68 ? 13.955 -7.436 -35.504 1.00 93.50 68 ILE A CA 1
ATOM 527 C C . ILE A 1 68 ? 15.194 -7.148 -36.355 1.00 93.50 68 ILE A C 1
ATOM 529 O O . ILE A 1 68 ? 16.271 -7.643 -36.037 1.00 93.50 68 ILE A O 1
ATOM 533 N N . ILE A 1 69 ? 15.073 -6.318 -37.397 1.00 94.00 69 ILE A N 1
ATOM 534 C CA . ILE A 1 69 ? 16.216 -5.968 -38.257 1.00 94.00 69 ILE A CA 1
ATOM 535 C C . ILE A 1 69 ? 17.310 -5.267 -37.447 1.00 94.00 69 ILE A C 1
ATOM 537 O O . ILE A 1 69 ? 18.466 -5.679 -37.504 1.00 94.00 69 ILE A O 1
ATOM 541 N N . PHE A 1 70 ? 16.953 -4.246 -36.663 1.00 93.25 70 PHE A N 1
ATOM 542 C CA . PHE A 1 70 ? 17.906 -3.540 -35.805 1.00 93.25 70 PHE A CA 1
ATOM 543 C C . PHE A 1 70 ? 18.568 -4.484 -34.796 1.00 93.25 70 PHE A C 1
ATOM 545 O O . PHE A 1 70 ? 19.788 -4.481 -34.659 1.00 93.25 70 PHE A O 1
ATOM 552 N N . GLY A 1 71 ? 17.787 -5.348 -34.144 1.00 90.62 71 GLY A N 1
ATOM 553 C CA . GLY A 1 71 ? 18.306 -6.330 -33.198 1.00 90.62 71 GLY A CA 1
ATOM 554 C C . GLY A 1 71 ? 19.287 -7.313 -33.840 1.00 90.62 71 GLY A C 1
ATOM 555 O O . GLY A 1 71 ? 20.322 -7.579 -33.244 1.00 90.62 71 GLY A O 1
ATOM 556 N N . ILE A 1 72 ? 19.021 -7.805 -35.057 1.00 93.81 72 ILE A N 1
ATOM 557 C CA . ILE A 1 72 ? 19.936 -8.706 -35.784 1.00 93.81 72 ILE A CA 1
ATOM 558 C C . ILE A 1 72 ? 21.249 -7.991 -36.118 1.00 93.81 72 ILE A C 1
ATOM 560 O O . ILE A 1 72 ? 22.322 -8.550 -35.902 1.00 93.81 72 ILE A O 1
ATOM 564 N N . VAL A 1 73 ? 21.173 -6.751 -36.612 1.00 92.44 73 VAL A N 1
ATOM 565 C CA . VAL A 1 73 ? 22.360 -5.956 -36.961 1.00 92.44 73 VAL A CA 1
ATOM 566 C C . VAL A 1 73 ? 23.217 -5.690 -35.724 1.00 92.44 73 VAL A C 1
ATOM 568 O O . VAL A 1 73 ? 24.417 -5.955 -35.737 1.00 92.44 73 VAL A O 1
ATOM 571 N N . ILE A 1 74 ? 22.603 -5.229 -34.632 1.00 90.00 74 ILE A N 1
ATOM 572 C CA . ILE A 1 74 ? 23.314 -4.940 -33.384 1.00 90.00 74 ILE A CA 1
ATOM 573 C C . ILE A 1 74 ? 23.837 -6.224 -32.733 1.00 90.00 74 ILE A C 1
ATOM 575 O O . ILE A 1 74 ? 24.954 -6.218 -32.223 1.00 90.00 74 ILE A O 1
ATOM 579 N N . TYR A 1 75 ? 23.095 -7.333 -32.787 1.00 91.00 75 TYR A N 1
ATOM 580 C CA . TYR A 1 75 ? 23.573 -8.636 -32.320 1.00 91.00 75 TYR A CA 1
ATOM 581 C C . TYR A 1 75 ? 24.834 -9.062 -33.073 1.00 91.00 75 TYR A C 1
ATOM 583 O O . TYR A 1 75 ? 25.830 -9.413 -32.454 1.00 91.00 75 TYR A O 1
ATOM 591 N N . TYR A 1 76 ? 24.831 -8.957 -34.404 1.00 90.38 76 TYR A N 1
ATOM 592 C CA . TYR A 1 76 ? 25.995 -9.300 -35.217 1.00 90.38 76 TYR A CA 1
ATOM 593 C C . TYR A 1 76 ? 27.208 -8.406 -34.916 1.00 90.38 76 TYR A C 1
ATOM 595 O O . TYR A 1 76 ? 28.327 -8.905 -34.824 1.00 90.38 76 TYR A O 1
ATOM 603 N N . MET A 1 77 ? 26.998 -7.101 -34.706 1.00 87.31 77 MET A N 1
ATOM 604 C CA . MET A 1 77 ? 28.070 -6.177 -34.310 1.00 87.31 77 MET A CA 1
ATOM 605 C C . MET A 1 77 ? 28.646 -6.515 -32.926 1.00 87.31 77 MET A C 1
ATOM 607 O O . MET A 1 77 ? 29.862 -6.543 -32.766 1.00 87.31 77 MET A O 1
ATOM 611 N N . ASN A 1 78 ? 27.795 -6.817 -31.942 1.00 86.75 78 ASN A N 1
ATOM 612 C CA . ASN A 1 78 ? 28.243 -7.189 -30.595 1.00 86.75 78 ASN A CA 1
ATOM 613 C C . ASN A 1 78 ? 28.888 -8.576 -30.553 1.00 86.75 78 ASN A C 1
ATOM 615 O O . ASN A 1 78 ? 29.790 -8.802 -29.755 1.00 86.75 78 ASN A O 1
ATOM 619 N N . LEU A 1 79 ? 28.446 -9.509 -31.397 1.00 88.38 79 LEU A N 1
ATOM 620 C CA . LEU A 1 79 ? 29.075 -10.818 -31.526 1.00 88.38 79 LEU A CA 1
ATOM 621 C C . LEU A 1 79 ? 30.468 -10.695 -32.152 1.00 88.38 79 LEU A C 1
ATOM 623 O O . LEU A 1 79 ? 31.397 -11.345 -31.690 1.00 88.38 79 LEU A O 1
ATOM 627 N N . PHE A 1 80 ? 30.620 -9.843 -33.171 1.00 86.75 80 PHE A N 1
ATOM 628 C CA . PHE A 1 80 ? 31.922 -9.540 -33.768 1.00 86.75 80 PHE A CA 1
ATOM 629 C C . PHE A 1 80 ? 32.895 -8.965 -32.730 1.00 86.75 80 PHE A C 1
ATOM 631 O O . PHE A 1 80 ? 34.004 -9.477 -32.602 1.00 86.75 80 PHE A O 1
ATOM 638 N N . LYS A 1 81 ? 32.448 -7.978 -31.944 1.00 84.75 81 LYS A N 1
ATOM 639 C CA . LYS A 1 81 ? 33.220 -7.414 -30.830 1.00 84.75 81 LYS A CA 1
ATOM 640 C C . LYS A 1 81 ? 33.599 -8.481 -29.796 1.00 84.75 81 LYS A C 1
ATOM 642 O O . LYS A 1 81 ? 34.773 -8.683 -29.524 1.00 84.75 81 LYS A O 1
ATOM 647 N N . LEU A 1 82 ? 32.625 -9.254 -29.310 1.00 86.25 82 LEU A N 1
ATOM 648 C CA . LEU A 1 82 ? 32.862 -10.307 -28.318 1.00 86.25 82 LEU A CA 1
ATOM 649 C C . LEU A 1 82 ? 33.877 -11.358 -28.797 1.00 86.25 82 LEU A C 1
ATOM 651 O O . LEU A 1 82 ? 34.698 -11.818 -28.009 1.00 86.25 82 LEU A O 1
ATOM 655 N N . LEU A 1 83 ? 33.818 -11.766 -30.070 1.00 85.69 83 LEU A N 1
ATOM 656 C CA . LEU A 1 83 ? 34.761 -12.736 -30.635 1.00 85.69 83 LEU A CA 1
ATOM 657 C C . LEU A 1 83 ? 36.181 -12.169 -30.740 1.00 85.69 83 LEU A C 1
ATOM 659 O O . LEU A 1 83 ? 37.141 -12.908 -30.523 1.00 85.69 83 LEU A O 1
ATOM 663 N N . ASN A 1 84 ? 36.322 -10.886 -31.060 1.00 82.81 84 ASN A N 1
ATOM 664 C CA . ASN A 1 84 ? 37.621 -10.221 -31.126 1.00 82.81 84 ASN A CA 1
ATOM 665 C C . ASN A 1 84 ? 38.202 -9.986 -29.723 1.00 82.81 84 ASN A C 1
ATOM 667 O O . ASN A 1 84 ? 39.369 -10.308 -29.509 1.00 82.81 84 ASN A O 1
ATOM 671 N N . ASP A 1 85 ? 37.385 -9.554 -28.757 1.00 81.12 85 ASP A N 1
ATOM 672 C CA . ASP A 1 85 ? 37.764 -9.425 -27.342 1.00 81.12 85 ASP A CA 1
ATOM 673 C C . ASP A 1 85 ? 38.154 -10.778 -26.725 1.00 81.12 85 ASP A C 1
ATOM 675 O O . ASP A 1 85 ? 39.147 -10.877 -26.002 1.00 81.12 85 ASP A O 1
ATOM 679 N N . TYR A 1 86 ? 37.415 -11.848 -27.042 1.00 83.25 86 TYR A N 1
ATOM 680 C CA . TYR A 1 86 ? 37.717 -13.201 -26.566 1.00 83.25 86 TYR A CA 1
ATOM 681 C C . TYR A 1 86 ? 39.032 -13.743 -27.141 1.00 83.25 86 TYR A C 1
ATOM 683 O O . TYR A 1 86 ? 39.829 -14.327 -26.408 1.00 83.25 86 TYR A O 1
ATOM 691 N N . ASN A 1 87 ? 39.268 -13.544 -28.442 1.00 82.00 87 ASN A N 1
ATOM 692 C CA . ASN A 1 87 ? 40.472 -14.030 -29.121 1.00 82.00 87 ASN A CA 1
ATOM 693 C C . ASN A 1 87 ? 41.667 -13.065 -29.020 1.00 82.00 87 ASN A C 1
ATOM 695 O O . ASN A 1 87 ? 42.743 -13.403 -29.509 1.00 82.00 87 ASN A O 1
ATOM 699 N N . GLN A 1 88 ? 41.489 -11.886 -28.411 1.00 76.12 88 GLN A N 1
ATOM 700 C CA . GLN A 1 88 ? 42.495 -10.820 -28.315 1.00 76.12 88 GLN A CA 1
ATOM 701 C C . GLN A 1 88 ? 43.049 -10.401 -29.690 1.00 76.12 88 GLN A C 1
ATOM 703 O O . GLN A 1 88 ? 44.256 -10.233 -29.869 1.00 76.12 88 GLN A O 1
ATOM 708 N N . ILE A 1 89 ? 42.164 -10.272 -30.685 1.00 77.12 89 ILE A N 1
ATOM 709 C CA . ILE A 1 89 ? 42.535 -9.937 -32.067 1.00 77.12 89 ILE A CA 1
ATOM 710 C C . ILE A 1 89 ? 42.270 -8.455 -32.336 1.00 77.12 89 ILE A C 1
ATOM 712 O O . ILE A 1 89 ? 41.122 -8.017 -32.390 1.00 77.12 89 ILE A O 1
ATOM 716 N N . GLU A 1 90 ? 43.331 -7.707 -32.631 1.00 70.19 90 GLU A N 1
ATOM 717 C CA . GLU A 1 90 ? 43.248 -6.367 -33.215 1.00 70.19 90 GLU A CA 1
ATOM 718 C C . GLU A 1 90 ? 43.462 -6.463 -34.733 1.00 70.19 90 GLU A C 1
ATOM 720 O O . GLU A 1 90 ? 44.582 -6.621 -35.218 1.00 70.19 90 GLU A O 1
ATOM 725 N N . TYR A 1 91 ? 42.378 -6.413 -35.512 1.00 71.06 91 TYR A N 1
ATOM 726 C CA . TYR A 1 91 ? 42.430 -6.506 -36.976 1.00 71.06 91 TYR A CA 1
ATOM 727 C C . TYR A 1 91 ? 41.553 -5.443 -37.651 1.00 71.06 91 TYR A C 1
ATOM 729 O O . TYR A 1 91 ? 40.549 -5.001 -37.097 1.00 71.06 91 TYR A O 1
ATOM 737 N N . GLN A 1 92 ? 41.934 -5.030 -38.864 1.00 69.50 92 GLN A N 1
ATOM 738 C CA . GLN A 1 92 ? 41.199 -4.054 -39.669 1.00 69.50 92 GLN A CA 1
ATOM 739 C C . GLN A 1 92 ? 39.989 -4.685 -40.362 1.00 69.50 92 GLN A C 1
ATOM 741 O O . GLN A 1 92 ? 40.127 -5.496 -41.271 1.00 69.50 92 GLN A O 1
ATOM 746 N N . ASP A 1 93 ? 38.788 -4.263 -39.982 1.00 79.12 93 ASP A N 1
ATOM 747 C CA . ASP A 1 93 ? 37.552 -4.786 -40.553 1.00 79.12 93 ASP A CA 1
ATOM 748 C C . ASP A 1 93 ? 37.297 -4.322 -42.008 1.00 79.12 93 ASP A C 1
ATOM 750 O O . ASP A 1 93 ? 36.916 -3.177 -42.260 1.00 79.12 93 ASP A O 1
ATOM 754 N N . MET A 1 94 ? 37.411 -5.250 -42.968 1.00 83.12 94 MET A N 1
ATOM 755 C CA . MET A 1 94 ? 37.115 -5.023 -44.394 1.00 83.12 94 MET A CA 1
ATOM 756 C C . MET A 1 94 ? 35.645 -4.648 -44.674 1.00 83.12 94 MET A C 1
ATOM 758 O O . MET A 1 94 ? 35.359 -3.948 -45.642 1.00 83.12 94 MET A O 1
ATOM 762 N N . TYR A 1 95 ? 34.703 -5.075 -43.829 1.00 87.56 95 TYR A N 1
ATOM 763 C CA . TYR A 1 95 ? 33.265 -4.813 -43.981 1.00 87.56 95 TYR A CA 1
ATOM 764 C C . TYR A 1 95 ? 32.773 -3.662 -43.095 1.00 87.56 95 TYR A C 1
ATOM 766 O O . TYR A 1 95 ? 31.564 -3.508 -42.885 1.00 87.56 95 TYR A O 1
ATOM 774 N N . CYS A 1 96 ? 33.687 -2.836 -42.582 1.00 88.75 96 CYS A N 1
ATOM 775 C CA . CYS A 1 96 ? 33.360 -1.864 -41.550 1.00 88.75 96 CYS A CA 1
ATOM 776 C C . CYS A 1 96 ? 32.342 -0.808 -41.997 1.00 88.75 96 CYS A C 1
ATOM 778 O O . CYS A 1 96 ? 31.352 -0.553 -41.305 1.00 88.75 96 CYS A O 1
ATOM 780 N N . SER A 1 97 ? 32.525 -0.249 -43.196 1.00 90.12 97 SER A N 1
ATOM 781 C CA . SER A 1 97 ? 31.604 0.741 -43.765 1.00 90.12 97 SER A CA 1
ATOM 782 C C . SER A 1 97 ? 30.193 0.173 -43.930 1.00 90.12 97 SER A C 1
ATOM 784 O O . SER A 1 97 ? 29.214 0.845 -43.607 1.00 90.12 97 SER A O 1
ATOM 786 N N . PHE A 1 98 ? 30.073 -1.095 -44.342 1.00 91.94 98 PHE A N 1
ATOM 787 C CA . PHE A 1 98 ? 28.782 -1.775 -44.463 1.00 91.94 98 PHE A CA 1
ATOM 788 C C . PHE A 1 98 ? 28.131 -2.042 -43.099 1.00 91.94 98 PHE A C 1
ATOM 790 O O . PHE A 1 98 ? 26.943 -1.762 -42.931 1.00 91.94 98 PHE A O 1
ATOM 797 N N . ARG A 1 99 ? 28.891 -2.530 -42.106 1.00 89.94 99 ARG A N 1
ATOM 798 C CA . ARG A 1 99 ? 28.378 -2.758 -40.741 1.00 89.94 99 ARG A CA 1
ATOM 799 C C . ARG A 1 99 ? 27.873 -1.470 -40.097 1.00 89.94 99 ARG A C 1
ATOM 801 O O . ARG A 1 99 ? 26.758 -1.449 -39.578 1.00 89.94 99 ARG A O 1
ATOM 808 N N . GLY A 1 100 ? 28.655 -0.392 -40.178 1.00 89.38 100 GLY A N 1
ATOM 809 C CA . GLY A 1 100 ? 28.247 0.918 -39.669 1.00 89.38 100 GLY A CA 1
ATOM 810 C C . GLY A 1 100 ? 27.001 1.447 -40.387 1.00 89.38 100 GLY A C 1
ATOM 811 O O . GLY A 1 100 ? 26.035 1.842 -39.732 1.00 89.38 100 GLY A O 1
ATOM 812 N N . TYR A 1 101 ? 26.967 1.372 -41.724 1.00 93.62 101 TYR A N 1
ATOM 813 C CA . TYR A 1 101 ? 25.793 1.738 -42.524 1.00 93.62 101 TYR A CA 1
ATOM 814 C C . TYR A 1 101 ? 24.537 0.9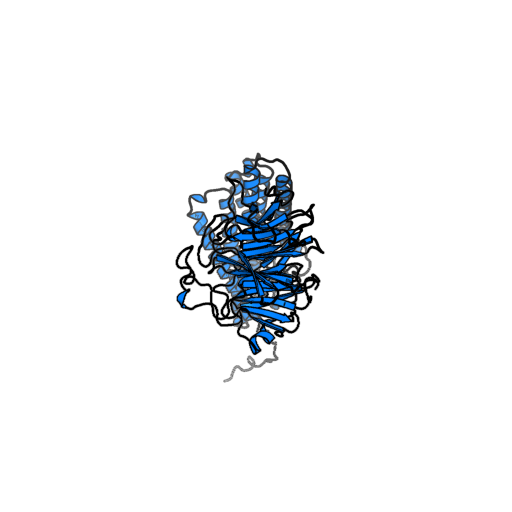72 -42.086 1.00 93.62 101 TYR A C 1
ATOM 816 O O . TYR A 1 101 ? 23.502 1.589 -41.826 1.00 93.62 101 TYR A O 1
ATOM 824 N N . ALA A 1 102 ? 24.626 -0.355 -41.951 1.00 93.44 102 ALA A N 1
ATOM 825 C CA . ALA A 1 102 ? 23.507 -1.195 -41.538 1.00 93.44 102 ALA A CA 1
ATOM 826 C C . ALA A 1 102 ? 22.992 -0.812 -40.141 1.00 93.44 102 ALA A C 1
ATOM 828 O O . ALA A 1 102 ? 21.775 -0.754 -39.930 1.00 93.44 102 ALA A O 1
ATOM 829 N N . GLY A 1 103 ? 23.894 -0.503 -39.201 1.00 91.56 103 GLY A N 1
ATOM 830 C CA . GLY A 1 103 ? 23.542 -0.038 -37.856 1.00 91.56 103 GLY A CA 1
ATOM 831 C C . GLY A 1 103 ? 22.760 1.276 -37.887 1.00 91.56 103 GLY A C 1
ATOM 832 O O . GLY A 1 103 ? 21.683 1.387 -37.296 1.00 91.56 103 GLY A O 1
ATOM 833 N N . TYR A 1 104 ? 23.245 2.258 -38.646 1.00 92.44 104 TYR A N 1
ATOM 834 C CA . TYR A 1 104 ? 22.575 3.549 -38.770 1.00 92.44 104 TYR A CA 1
ATOM 835 C C . TYR A 1 104 ? 21.240 3.477 -39.527 1.00 92.44 104 TYR A C 1
ATOM 837 O O . TYR A 1 104 ? 20.258 4.088 -39.095 1.00 92.44 104 TYR A O 1
ATOM 845 N N . ALA A 1 105 ? 21.179 2.723 -40.627 1.00 94.62 105 ALA A N 1
ATOM 846 C CA . ALA A 1 105 ? 19.964 2.545 -41.421 1.00 94.62 105 ALA A CA 1
ATOM 847 C C . ALA A 1 105 ? 18.861 1.862 -40.601 1.00 94.62 105 ALA A C 1
ATOM 849 O O . ALA A 1 105 ? 17.739 2.364 -40.515 1.00 94.62 105 ALA A O 1
ATOM 850 N N . SER A 1 106 ? 19.187 0.755 -39.929 1.00 94.50 106 SER A N 1
ATOM 851 C CA . SER A 1 106 ? 18.221 0.020 -39.106 1.00 94.50 106 SER A CA 1
ATOM 852 C C . SER A 1 106 ? 17.740 0.827 -37.891 1.00 94.50 106 SER A C 1
ATOM 854 O O . SER A 1 106 ? 16.541 0.832 -37.605 1.00 94.50 106 SER A O 1
ATOM 856 N N . CYS A 1 107 ? 18.623 1.595 -37.240 1.00 92.38 107 CYS A N 1
ATOM 857 C CA . CYS A 1 107 ? 18.255 2.525 -36.165 1.00 92.38 107 CYS A CA 1
ATOM 858 C C . CYS A 1 107 ? 17.283 3.615 -36.652 1.00 92.38 107 CYS A C 1
ATOM 860 O O . CYS A 1 107 ? 16.248 3.868 -36.028 1.00 92.38 107 CYS A O 1
ATOM 862 N N . SER A 1 108 ? 17.574 4.220 -37.809 1.00 93.31 108 SER A N 1
ATOM 863 C CA . SER A 1 108 ? 16.715 5.236 -38.426 1.00 93.31 108 SER A CA 1
ATOM 864 C C . SER A 1 108 ? 15.319 4.687 -38.740 1.00 93.31 108 SER A C 1
ATOM 866 O O . SER A 1 108 ? 14.311 5.308 -38.389 1.00 93.31 108 SER A O 1
ATOM 868 N N . ILE A 1 109 ? 15.228 3.496 -39.341 1.00 94.94 109 ILE A N 1
ATOM 869 C CA . ILE A 1 109 ? 13.944 2.847 -39.659 1.00 94.94 109 ILE A CA 1
ATOM 870 C C . ILE A 1 109 ? 13.145 2.566 -38.378 1.00 94.94 109 ILE A C 1
ATOM 872 O O . ILE A 1 109 ? 11.934 2.813 -38.336 1.00 94.94 109 ILE A O 1
ATOM 876 N N . LEU A 1 110 ? 13.802 2.099 -37.313 1.00 93.50 110 LEU A N 1
ATOM 877 C CA . LEU A 1 110 ? 13.161 1.833 -36.026 1.00 93.50 110 LEU A CA 1
ATOM 878 C C . LEU A 1 110 ? 12.580 3.112 -35.399 1.00 93.50 110 LEU A C 1
ATOM 880 O O . LEU A 1 110 ? 11.394 3.153 -35.054 1.00 93.50 110 LEU A O 1
ATOM 884 N N . ASN A 1 111 ? 13.374 4.180 -35.311 1.00 92.12 111 ASN A N 1
ATOM 885 C CA . ASN A 1 111 ? 12.936 5.444 -34.711 1.00 92.12 111 ASN A CA 1
ATOM 886 C C . ASN A 1 111 ? 11.821 6.115 -35.526 1.00 92.12 111 ASN A C 1
ATOM 888 O O . ASN A 1 111 ? 10.829 6.582 -34.957 1.00 92.12 111 ASN A O 1
ATOM 892 N N . ASN A 1 112 ? 11.914 6.090 -36.858 1.00 93.62 112 ASN A N 1
ATOM 893 C CA . ASN A 1 112 ? 10.856 6.598 -37.734 1.00 93.62 112 ASN A CA 1
ATOM 894 C C . ASN A 1 112 ? 9.565 5.765 -37.643 1.00 93.62 112 ASN A C 1
ATOM 896 O O . ASN A 1 112 ? 8.466 6.320 -37.715 1.00 93.62 112 ASN A O 1
ATOM 900 N N . SER A 1 113 ? 9.667 4.456 -37.391 1.00 94.31 113 SER A N 1
ATOM 901 C CA . SER A 1 113 ? 8.502 3.594 -37.146 1.00 94.31 113 SER A CA 1
ATOM 902 C C . SER A 1 113 ? 7.741 4.002 -35.874 1.00 94.31 113 SER A C 1
ATOM 904 O O . SER A 1 113 ? 6.506 4.036 -35.869 1.00 94.31 113 SER A O 1
ATOM 906 N N . PHE A 1 114 ? 8.452 4.371 -34.801 1.00 92.00 114 PHE A N 1
ATOM 907 C CA . PHE A 1 114 ? 7.832 4.902 -33.579 1.00 92.00 114 PHE A CA 1
ATOM 908 C C . PHE A 1 114 ? 7.238 6.301 -33.773 1.00 92.00 114 PHE A C 1
ATOM 910 O O . PHE A 1 114 ? 6.136 6.574 -33.278 1.00 92.00 114 PHE A O 1
ATOM 917 N N . LEU A 1 115 ? 7.913 7.164 -34.538 1.00 93.44 115 LEU A N 1
ATOM 918 C CA . LEU A 1 115 ? 7.387 8.477 -34.902 1.00 93.44 115 LEU A CA 1
ATOM 919 C C . LEU A 1 115 ? 6.060 8.344 -35.658 1.00 93.44 115 LEU A C 1
ATOM 921 O O . LEU A 1 115 ? 5.078 8.992 -35.285 1.00 93.44 115 LEU A O 1
ATOM 925 N N . LEU A 1 116 ? 5.987 7.452 -36.647 1.00 94.25 116 LEU A N 1
ATOM 926 C CA . LEU A 1 116 ? 4.771 7.209 -37.424 1.00 94.25 116 LEU A CA 1
ATOM 927 C C . LEU A 1 116 ? 3.600 6.748 -36.540 1.00 94.25 116 LEU A C 1
ATOM 929 O O . LEU A 1 116 ? 2.485 7.267 -36.658 1.00 94.25 116 LEU A O 1
ATOM 933 N N . GLN A 1 117 ? 3.857 5.844 -35.587 1.00 92.69 117 GLN A N 1
ATOM 934 C CA . GLN A 1 117 ? 2.861 5.452 -34.585 1.00 92.69 117 GLN A CA 1
ATOM 935 C C . GLN A 1 117 ? 2.354 6.643 -33.763 1.00 92.69 117 GLN A C 1
ATOM 937 O O . GLN A 1 117 ? 1.148 6.755 -33.516 1.00 92.69 117 GLN A O 1
ATOM 942 N N . SER A 1 118 ? 3.256 7.526 -33.327 1.00 90.38 118 SER A N 1
ATOM 943 C CA . SER A 1 118 ? 2.893 8.692 -32.516 1.00 90.38 118 SER A CA 1
ATOM 944 C C . SER A 1 118 ? 2.016 9.677 -33.300 1.00 90.38 118 SER A C 1
ATOM 946 O O . SER A 1 118 ? 0.979 10.113 -32.791 1.00 90.38 118 SER A O 1
ATOM 948 N N . ILE A 1 119 ? 2.354 9.936 -34.569 1.00 92.56 119 ILE A N 1
ATOM 949 C CA . ILE A 1 119 ? 1.597 10.811 -35.473 1.00 92.56 119 ILE A CA 1
ATOM 950 C C . ILE A 1 119 ? 0.197 10.244 -35.717 1.00 92.56 119 ILE A C 1
ATOM 952 O O . ILE A 1 119 ? -0.794 10.963 -35.569 1.00 92.56 119 ILE A O 1
ATOM 956 N N . TYR A 1 120 ? 0.083 8.949 -36.028 1.00 92.56 120 TYR A N 1
ATOM 957 C CA . TYR A 1 120 ? -1.215 8.308 -36.245 1.00 92.56 120 TYR A CA 1
ATOM 958 C C . TYR A 1 120 ? -2.131 8.447 -35.018 1.00 92.56 120 TYR A C 1
ATOM 960 O O . TYR A 1 120 ? -3.298 8.832 -35.141 1.00 92.56 120 TYR A O 1
ATOM 968 N N . ARG A 1 121 ? -1.601 8.194 -33.812 1.00 89.31 121 ARG A N 1
ATOM 969 C CA . ARG A 1 121 ? -2.363 8.338 -32.559 1.00 89.31 121 ARG A CA 1
ATOM 970 C C . ARG A 1 121 ? -2.773 9.787 -32.307 1.00 89.31 121 ARG A C 1
ATOM 972 O O . ARG A 1 121 ? -3.909 10.028 -31.902 1.00 89.31 121 ARG A O 1
ATOM 979 N N . PHE A 1 122 ? -1.886 10.740 -32.580 1.00 89.88 122 PHE A N 1
ATOM 980 C CA . PHE A 1 122 ? -2.169 12.170 -32.471 1.00 89.88 122 PHE A CA 1
ATOM 981 C C . PHE A 1 122 ? -3.335 12.593 -33.359 1.00 89.88 122 PHE A C 1
ATOM 983 O O . PHE A 1 122 ? -4.301 13.179 -32.867 1.00 89.88 122 PHE A O 1
ATOM 990 N N . VAL A 1 123 ? -3.294 12.231 -34.644 1.00 91.06 123 VAL A N 1
ATOM 991 C CA . VAL A 1 123 ? -4.360 12.565 -35.595 1.00 91.06 123 VAL A CA 1
ATOM 992 C C . VAL A 1 123 ? -5.675 11.903 -35.193 1.00 91.06 123 VAL A C 1
ATOM 994 O O . VAL A 1 123 ? -6.700 12.576 -35.138 1.00 91.06 123 VAL A O 1
ATOM 997 N N . ARG A 1 124 ? -5.652 10.617 -34.826 1.00 87.69 124 ARG A N 1
ATOM 998 C CA . ARG A 1 124 ? -6.855 9.873 -34.423 1.00 87.69 124 ARG A CA 1
ATOM 999 C C . ARG A 1 124 ? -7.544 10.462 -33.186 1.00 87.69 124 ARG A C 1
ATOM 1001 O O . ARG A 1 124 ? -8.769 10.408 -33.099 1.00 87.69 124 ARG A O 1
ATOM 1008 N N . ILE A 1 125 ? -6.781 10.996 -32.230 1.00 86.00 125 ILE A N 1
ATOM 1009 C CA . ILE A 1 125 ? -7.318 11.542 -30.973 1.00 86.00 125 ILE A CA 1
ATOM 1010 C C . ILE A 1 125 ? -7.740 13.009 -31.122 1.00 86.00 125 ILE A C 1
ATOM 1012 O O . ILE A 1 125 ? -8.814 13.376 -30.648 1.00 86.00 125 ILE A O 1
ATOM 1016 N N . ILE A 1 126 ? -6.920 13.848 -31.761 1.00 86.38 126 ILE A N 1
ATOM 1017 C CA . ILE A 1 126 ? -7.148 15.303 -31.823 1.00 86.38 126 ILE A CA 1
ATOM 1018 C C . ILE A 1 126 ? -7.997 15.701 -33.032 1.00 86.38 126 ILE A C 1
ATOM 1020 O O . ILE A 1 126 ? -8.841 16.589 -32.921 1.00 86.38 126 ILE A O 1
ATOM 1024 N N . TYR A 1 127 ? -7.816 15.027 -34.169 1.00 88.06 127 TYR A N 1
ATOM 1025 C CA . TYR A 1 127 ? -8.497 15.325 -35.431 1.00 88.06 127 TYR A CA 1
ATOM 1026 C C . TYR A 1 127 ? -9.253 14.097 -35.967 1.00 88.06 127 TYR A C 1
ATOM 1028 O O . TYR A 1 127 ? -8.974 13.628 -37.075 1.00 88.06 127 TYR A O 1
ATOM 1036 N N . PRO A 1 128 ? -10.247 13.571 -35.223 1.00 83.00 128 PRO A N 1
ATOM 1037 C CA . PRO A 1 128 ? -10.938 12.334 -35.587 1.00 83.00 128 PRO A CA 1
ATOM 1038 C C . PRO A 1 128 ? -11.656 12.403 -36.945 1.00 83.00 128 PRO A C 1
ATOM 1040 O O . PRO A 1 128 ? -11.857 11.367 -37.572 1.00 83.00 128 PRO A O 1
ATOM 1043 N N . SER A 1 129 ? -12.002 13.602 -37.429 1.00 84.88 129 SER A N 1
ATOM 1044 C CA . SER A 1 129 ? -12.645 13.832 -38.731 1.00 84.88 129 SER A CA 1
ATOM 1045 C C . SER A 1 129 ? -11.711 13.668 -39.938 1.00 84.88 129 SER A C 1
ATOM 1047 O O . SER A 1 129 ? -12.178 13.583 -41.072 1.00 84.88 129 SER A O 1
ATOM 1049 N N . ARG A 1 130 ? -10.389 13.601 -39.737 1.00 90.12 130 ARG A N 1
ATOM 1050 C CA . ARG A 1 130 ? -9.410 13.429 -40.822 1.00 90.12 130 ARG A CA 1
ATOM 1051 C C . ARG A 1 130 ? -9.237 11.939 -41.152 1.00 90.12 130 ARG A C 1
ATOM 1053 O O . ARG A 1 130 ? -8.270 11.310 -40.727 1.00 90.12 130 ARG A O 1
ATOM 1060 N N . LEU A 1 131 ? -10.182 11.372 -41.905 1.00 86.50 131 LEU A N 1
ATOM 1061 C CA . LEU A 1 131 ? -10.233 9.933 -42.225 1.00 86.50 131 LEU A CA 1
ATOM 1062 C C . LEU A 1 131 ? -9.125 9.459 -43.181 1.00 86.50 131 LEU A C 1
ATOM 1064 O O . LEU A 1 131 ? -8.665 8.327 -43.057 1.00 86.50 131 LEU A O 1
ATOM 1068 N N . ILE A 1 132 ? -8.642 10.323 -44.082 1.00 89.00 132 ILE A N 1
ATOM 1069 C CA . ILE A 1 132 ? -7.557 9.996 -45.031 1.00 89.00 132 ILE A CA 1
ATOM 1070 C C . ILE A 1 132 ? -6.303 9.532 -44.279 1.00 89.00 132 ILE A C 1
ATOM 1072 O O . ILE A 1 132 ? -5.772 8.457 -44.557 1.00 89.00 132 ILE A O 1
ATOM 1076 N N . PHE A 1 133 ? -5.909 10.286 -43.249 1.00 87.50 133 PHE A N 1
ATOM 1077 C CA . PHE A 1 133 ? -4.770 9.978 -42.381 1.00 87.50 133 PHE A CA 1
ATOM 1078 C C . PHE A 1 133 ? -4.968 8.711 -41.542 1.00 87.50 133 PHE A C 1
ATOM 1080 O O . PHE A 1 133 ? -4.003 8.178 -41.006 1.00 87.50 133 PHE A O 1
ATOM 1087 N N . GLN A 1 134 ? -6.200 8.218 -41.415 1.00 88.25 134 GLN A N 1
ATOM 1088 C CA . GLN A 1 134 ? -6.524 7.002 -40.670 1.00 88.25 134 GLN A CA 1
ATOM 1089 C C . GLN A 1 134 ? -6.684 5.777 -41.583 1.00 88.25 134 GLN A C 1
ATOM 1091 O O . GLN A 1 134 ? -6.845 4.663 -41.089 1.00 88.25 134 GLN A O 1
ATOM 1096 N N . SER A 1 135 ? -6.639 5.963 -42.906 1.00 93.38 135 SER A N 1
ATOM 1097 C CA . SER A 1 135 ? -6.811 4.881 -43.872 1.00 93.38 135 SER A CA 1
ATOM 1098 C C . SER A 1 135 ? -5.585 3.967 -43.931 1.00 93.38 135 SER A C 1
ATOM 1100 O O . SER A 1 135 ? -4.442 4.423 -43.853 1.00 93.38 135 SER A O 1
ATOM 1102 N N . TYR A 1 136 ? -5.815 2.665 -44.124 1.00 91.38 136 TYR A N 1
ATOM 1103 C CA . TYR A 1 136 ? -4.723 1.696 -44.253 1.00 91.38 136 TYR A CA 1
ATOM 1104 C C . TYR A 1 136 ? -3.831 1.993 -45.471 1.00 91.38 136 TYR A C 1
ATOM 1106 O O . TYR A 1 136 ? -2.619 1.856 -45.366 1.00 91.38 136 TYR A O 1
ATOM 1114 N N . LYS A 1 137 ? -4.408 2.464 -46.593 1.00 93.56 137 LYS A N 1
ATOM 1115 C CA . LYS A 1 137 ? -3.665 2.825 -47.816 1.00 93.56 137 LYS A CA 1
ATOM 1116 C C . LYS A 1 137 ? -2.652 3.937 -47.551 1.00 93.56 137 LYS A C 1
ATOM 1118 O O . LYS A 1 137 ? -1.492 3.820 -47.928 1.00 93.56 137 LYS A O 1
ATOM 1123 N N . PHE A 1 138 ? -3.085 4.994 -46.863 1.00 94.94 138 PHE A N 1
ATOM 1124 C CA . PHE A 1 138 ? -2.215 6.119 -46.537 1.00 94.94 138 PHE A CA 1
ATOM 1125 C C . PHE A 1 138 ? -1.137 5.732 -45.521 1.00 94.94 138 PHE A C 1
ATOM 1127 O O . PHE A 1 138 ? 0.025 6.089 -45.685 1.00 94.94 138 PHE A O 1
ATOM 1134 N N . GLN A 1 139 ? -1.495 4.954 -44.496 1.00 95.44 139 GLN A N 1
ATOM 1135 C CA . GLN A 1 139 ? -0.523 4.478 -43.511 1.00 95.44 139 GLN A CA 1
ATOM 1136 C C . GLN A 1 139 ? 0.506 3.523 -44.130 1.00 95.44 139 GLN A C 1
ATOM 1138 O O . GLN A 1 139 ? 1.684 3.624 -43.813 1.00 95.44 139 GLN A O 1
ATOM 1143 N N . PHE A 1 140 ? 0.105 2.661 -45.066 1.00 94.50 140 PHE A N 1
ATOM 1144 C CA . PHE A 1 140 ? 1.030 1.810 -45.816 1.00 94.50 140 PHE A CA 1
ATOM 1145 C C . PHE A 1 140 ? 1.994 2.626 -46.691 1.00 94.50 140 PHE A C 1
ATOM 1147 O O . PHE A 1 140 ? 3.195 2.367 -46.684 1.00 94.50 140 PHE A O 1
ATOM 1154 N N . PHE A 1 141 ? 1.494 3.656 -47.382 1.00 96.19 141 PHE A N 1
ATOM 1155 C CA . PHE A 1 141 ? 2.338 4.587 -48.136 1.00 96.19 141 PHE A CA 1
ATOM 1156 C C . PHE A 1 141 ? 3.375 5.283 -47.239 1.00 96.19 141 PHE A C 1
ATOM 1158 O O . PHE A 1 141 ? 4.550 5.343 -47.594 1.00 96.19 141 PHE A O 1
ATOM 1165 N N . LEU A 1 142 ? 2.968 5.756 -46.054 1.00 96.00 142 LEU A N 1
ATOM 1166 C CA . LEU A 1 142 ? 3.892 6.370 -45.096 1.00 96.00 142 LEU A CA 1
ATOM 1167 C C . LEU A 1 142 ? 4.951 5.386 -44.592 1.00 96.00 142 LEU A C 1
ATOM 1169 O O . LEU A 1 142 ? 6.111 5.771 -44.476 1.00 96.00 142 LEU A O 1
ATOM 1173 N N . ILE A 1 143 ? 4.582 4.126 -44.332 1.00 96.75 143 ILE A N 1
ATOM 1174 C CA . ILE A 1 143 ? 5.553 3.079 -43.989 1.00 96.75 143 ILE A CA 1
ATOM 1175 C C . ILE A 1 143 ? 6.582 2.961 -45.117 1.00 96.75 143 ILE A C 1
ATOM 1177 O O . ILE A 1 143 ? 7.766 3.168 -44.868 1.00 96.75 143 ILE A O 1
ATOM 1181 N N . LEU A 1 144 ? 6.152 2.738 -46.361 1.00 96.56 144 LEU A N 1
ATOM 1182 C CA . LEU A 1 144 ? 7.068 2.596 -47.498 1.00 96.56 144 LEU A CA 1
ATOM 1183 C C . LEU A 1 144 ? 8.003 3.808 -47.643 1.00 96.56 144 LEU A C 1
ATOM 1185 O O . LEU A 1 144 ? 9.212 3.642 -47.789 1.00 96.56 144 LEU A O 1
ATOM 1189 N N . PHE A 1 145 ? 7.458 5.020 -47.520 1.00 96.12 145 PHE A N 1
ATOM 1190 C CA . PHE A 1 145 ? 8.237 6.254 -47.551 1.00 96.12 145 PHE A CA 1
ATOM 1191 C C . PHE A 1 145 ? 9.301 6.301 -46.443 1.00 96.12 145 PHE A C 1
ATOM 1193 O O . PHE A 1 145 ? 10.462 6.590 -46.721 1.00 96.12 145 PHE A O 1
ATOM 1200 N N . THR A 1 146 ? 8.938 5.975 -45.197 1.00 94.94 146 THR A N 1
ATOM 1201 C CA . THR A 1 146 ? 9.891 5.974 -44.070 1.00 94.94 146 THR A CA 1
ATOM 1202 C C . THR A 1 146 ? 10.990 4.922 -44.205 1.00 94.94 146 THR A C 1
ATOM 1204 O O . THR A 1 146 ? 12.116 5.175 -43.785 1.00 94.94 146 THR A O 1
ATOM 1207 N N . TRP A 1 147 ? 10.697 3.773 -44.817 1.00 96.50 147 TRP A N 1
ATOM 1208 C CA . TRP A 1 147 ? 11.693 2.732 -45.081 1.00 96.50 147 TRP A CA 1
ATOM 1209 C C . TRP A 1 147 ? 12.671 3.151 -46.172 1.00 96.50 147 TRP A C 1
ATOM 1211 O O . TRP A 1 147 ? 13.880 3.066 -45.971 1.00 96.50 147 TRP A O 1
ATOM 1221 N N . ILE A 1 148 ? 12.159 3.672 -47.291 1.00 96.44 148 ILE A N 1
ATOM 1222 C CA . ILE A 1 148 ? 12.990 4.221 -48.370 1.00 96.44 148 ILE A CA 1
ATOM 1223 C C . ILE A 1 148 ? 13.885 5.334 -47.819 1.00 96.44 148 ILE A C 1
ATOM 1225 O O . ILE A 1 148 ? 15.093 5.319 -48.047 1.00 96.44 148 ILE A O 1
ATOM 1229 N N . PHE A 1 149 ? 13.317 6.253 -47.034 1.00 95.12 149 PHE A N 1
ATOM 1230 C CA . PHE A 1 149 ? 14.083 7.309 -46.383 1.00 95.12 149 PHE A CA 1
ATOM 1231 C C . PHE A 1 149 ? 15.166 6.736 -45.462 1.00 95.12 149 PHE A C 1
ATOM 1233 O O . PHE A 1 149 ? 16.322 7.107 -45.609 1.00 95.12 149 PHE A O 1
ATOM 1240 N N . GLY A 1 150 ? 14.835 5.800 -44.567 1.00 93.56 150 GLY A N 1
ATOM 1241 C CA . GLY A 1 150 ? 15.796 5.213 -43.627 1.00 93.56 150 GLY A CA 1
ATOM 1242 C C . GLY A 1 150 ? 16.966 4.469 -44.286 1.00 93.56 150 GLY A C 1
ATOM 1243 O O . GLY A 1 150 ? 18.058 4.461 -43.723 1.00 93.56 150 GLY A O 1
ATOM 1244 N N . ILE A 1 151 ? 16.762 3.898 -45.480 1.00 95.00 151 ILE A N 1
ATOM 1245 C CA . ILE A 1 151 ? 17.791 3.191 -46.267 1.00 95.00 151 ILE A CA 1
ATOM 1246 C C . ILE A 1 151 ? 18.648 4.160 -47.090 1.00 95.00 151 ILE A C 1
ATOM 1248 O O . ILE A 1 151 ? 19.872 4.013 -47.135 1.00 95.00 151 ILE A O 1
ATOM 1252 N N . LEU A 1 152 ? 18.019 5.134 -47.754 1.00 94.12 152 LEU A N 1
ATOM 1253 C CA . LEU A 1 152 ? 18.708 6.088 -48.630 1.00 94.12 152 LEU A CA 1
ATOM 1254 C C . LEU A 1 152 ? 19.469 7.147 -47.840 1.00 94.12 152 LEU A C 1
ATOM 1256 O O . LEU A 1 152 ? 20.538 7.580 -48.250 1.00 94.12 152 LEU A O 1
ATOM 1260 N N . TYR A 1 153 ? 18.933 7.555 -46.697 1.00 91.00 153 TYR A N 1
ATOM 1261 C CA . TYR A 1 153 ? 19.494 8.613 -45.876 1.00 91.00 153 TYR A CA 1
ATOM 1262 C C . TYR A 1 153 ? 20.980 8.392 -45.503 1.00 91.00 153 TYR A C 1
ATOM 1264 O O . TYR A 1 153 ? 21.789 9.287 -45.756 1.00 91.00 153 TYR A O 1
ATOM 1272 N N . PRO A 1 154 ? 21.393 7.219 -44.981 1.00 92.06 154 PRO A N 1
ATOM 1273 C CA . PRO A 1 154 ? 22.793 6.962 -44.673 1.00 92.06 154 PRO A CA 1
ATOM 1274 C C . PRO A 1 154 ? 23.600 6.405 -45.859 1.00 92.06 154 PRO A C 1
ATOM 1276 O O . PRO A 1 154 ? 24.776 6.102 -45.682 1.00 92.06 154 PRO A O 1
ATOM 1279 N N . ILE A 1 155 ? 23.021 6.254 -47.061 1.00 92.62 155 ILE A N 1
ATOM 1280 C CA . ILE A 1 155 ? 23.660 5.516 -48.171 1.00 92.62 155 ILE A CA 1
ATOM 1281 C C . ILE A 1 155 ? 24.972 6.146 -48.634 1.00 92.62 155 ILE A C 1
ATOM 1283 O O . ILE A 1 155 ? 25.887 5.439 -49.045 1.00 92.62 155 ILE A O 1
ATOM 1287 N N . LYS A 1 156 ? 25.101 7.472 -48.508 1.00 90.44 156 LYS A N 1
ATOM 1288 C CA . LYS A 1 156 ? 26.346 8.182 -48.810 1.00 90.44 156 LYS A CA 1
ATOM 1289 C C . LYS A 1 156 ? 27.516 7.603 -48.004 1.00 90.44 156 LYS A C 1
ATOM 1291 O O . LYS A 1 156 ? 28.585 7.401 -48.568 1.00 90.44 156 LYS A O 1
ATOM 1296 N N . PHE A 1 157 ? 27.290 7.264 -46.733 1.00 88.88 157 PHE A N 1
ATOM 1297 C CA . PHE A 1 157 ? 28.320 6.743 -45.830 1.00 88.88 157 PHE A CA 1
ATOM 1298 C C . PHE A 1 157 ? 28.793 5.329 -46.171 1.00 88.88 157 PHE A C 1
ATOM 1300 O O . PHE A 1 157 ? 29.820 4.899 -45.659 1.00 88.88 157 PHE A O 1
ATOM 1307 N N . LEU A 1 158 ? 28.080 4.623 -47.052 1.00 88.56 158 LEU A N 1
ATOM 1308 C CA . LEU A 1 158 ? 28.539 3.349 -47.599 1.00 88.56 158 LEU A CA 1
ATOM 1309 C C . LEU A 1 158 ? 29.655 3.543 -48.637 1.00 88.56 158 LEU A C 1
ATOM 1311 O O . LEU A 1 158 ? 30.526 2.690 -48.761 1.00 88.56 158 LEU A O 1
ATOM 1315 N N . PHE A 1 159 ? 29.621 4.657 -49.374 1.00 88.12 159 PHE A N 1
ATOM 1316 C CA . PHE A 1 159 ? 30.563 4.959 -50.456 1.00 88.12 159 PHE A CA 1
ATOM 1317 C C . PHE A 1 159 ? 31.647 5.961 -50.052 1.00 88.12 159 PHE A C 1
ATOM 1319 O O . PHE A 1 159 ? 32.668 6.075 -50.724 1.00 88.12 159 PHE A O 1
ATOM 1326 N N . THR A 1 160 ? 31.437 6.700 -48.964 1.00 82.38 160 THR A N 1
ATOM 1327 C CA . THR A 1 160 ? 32.462 7.562 -48.375 1.00 82.38 160 THR A CA 1
ATOM 1328 C C . THR A 1 160 ? 33.195 6.819 -47.266 1.00 82.38 160 THR A C 1
ATOM 1330 O O . THR A 1 160 ? 32.548 6.273 -46.375 1.00 82.38 160 THR A O 1
ATOM 1333 N N . ASN A 1 161 ? 34.526 6.895 -47.233 1.00 82.56 161 ASN A N 1
ATOM 1334 C CA . ASN A 1 161 ? 35.371 6.319 -46.173 1.00 82.56 161 ASN A CA 1
ATOM 1335 C C . ASN A 1 161 ? 35.275 7.081 -44.828 1.00 82.56 161 ASN A C 1
ATOM 1337 O O . ASN A 1 161 ? 36.258 7.213 -44.106 1.00 82.56 161 ASN A O 1
ATOM 1341 N N . GLU A 1 162 ? 34.105 7.635 -44.504 1.00 86.56 162 GLU A N 1
ATOM 1342 C CA . GLU A 1 162 ? 33.856 8.400 -43.279 1.00 86.56 162 GLU A CA 1
ATOM 1343 C C . GLU A 1 162 ? 33.537 7.494 -42.078 1.00 86.56 162 GLU A C 1
ATOM 1345 O O . GLU A 1 162 ? 33.814 7.871 -40.941 1.00 86.56 162 GLU A O 1
ATOM 1350 N N . ILE A 1 163 ? 32.970 6.300 -42.304 1.00 88.12 163 ILE A N 1
ATOM 1351 C CA . ILE A 1 163 ? 32.809 5.282 -41.255 1.00 88.12 163 ILE A CA 1
ATOM 1352 C C . ILE A 1 163 ? 34.157 4.591 -41.069 1.00 88.12 163 ILE A C 1
ATOM 1354 O O . ILE A 1 163 ? 34.641 3.926 -41.986 1.00 88.12 163 ILE A O 1
ATOM 1358 N N . VAL A 1 164 ? 34.735 4.734 -39.878 1.00 87.81 164 VAL A N 1
ATOM 1359 C CA . VAL A 1 164 ? 36.069 4.228 -39.550 1.00 87.81 164 VAL A CA 1
ATOM 1360 C C . VAL A 1 164 ? 35.959 3.167 -38.459 1.00 87.81 164 VAL A C 1
ATOM 1362 O O . VAL A 1 164 ? 35.136 3.263 -37.545 1.00 87.81 164 VAL A O 1
ATOM 1365 N N . TYR A 1 165 ? 36.797 2.138 -38.563 1.00 87.94 165 TYR A N 1
ATOM 1366 C CA . TYR A 1 165 ? 36.941 1.137 -37.516 1.00 87.94 165 TYR A CA 1
ATOM 1367 C C . TYR A 1 165 ? 37.701 1.735 -36.329 1.00 87.94 165 TYR A C 1
ATOM 1369 O O . TYR A 1 165 ? 38.867 2.111 -36.458 1.00 87.94 165 TYR A O 1
ATOM 1377 N N . ASN A 1 166 ? 37.044 1.844 -35.176 1.00 82.62 166 ASN A N 1
ATOM 1378 C CA . ASN A 1 166 ? 37.691 2.246 -33.933 1.00 82.62 166 ASN A CA 1
ATOM 1379 C C . ASN A 1 166 ? 38.282 0.997 -33.268 1.00 82.62 166 ASN A C 1
ATOM 1381 O O . ASN A 1 166 ? 37.526 0.131 -32.836 1.00 82.62 166 ASN A O 1
ATOM 1385 N N . ILE A 1 167 ? 39.615 0.915 -33.205 1.00 77.19 167 ILE A N 1
ATOM 1386 C CA . ILE A 1 167 ? 40.343 -0.259 -32.698 1.00 77.19 167 ILE A CA 1
ATOM 1387 C C . ILE A 1 167 ? 40.091 -0.463 -31.198 1.00 77.19 167 ILE A C 1
ATOM 1389 O O . ILE A 1 167 ? 39.840 -1.588 -30.786 1.00 77.19 167 ILE A O 1
ATOM 1393 N N . GLU A 1 168 ? 40.062 0.615 -30.407 1.00 73.88 168 GLU A N 1
ATOM 1394 C CA . GLU A 1 168 ? 39.868 0.555 -28.947 1.00 73.88 168 GLU A CA 1
ATOM 1395 C C . GLU A 1 168 ? 38.501 -0.021 -28.560 1.00 73.88 168 GLU A C 1
ATOM 1397 O O . GLU A 1 168 ? 38.383 -0.786 -27.612 1.00 73.88 168 GLU A O 1
ATOM 1402 N N . ASN A 1 169 ? 37.455 0.346 -29.303 1.00 71.69 169 ASN A N 1
ATOM 1403 C CA . ASN A 1 169 ? 36.084 -0.081 -29.026 1.00 71.69 169 ASN A CA 1
ATOM 1404 C C . ASN A 1 169 ? 35.620 -1.238 -29.925 1.00 71.69 169 ASN A C 1
ATOM 1406 O O . ASN A 1 169 ? 34.501 -1.719 -29.755 1.00 71.69 169 ASN A O 1
ATOM 1410 N N . GLN A 1 170 ? 36.438 -1.633 -30.907 1.00 81.38 170 GLN A N 1
ATOM 1411 C CA . GLN A 1 170 ? 36.151 -2.634 -31.941 1.00 81.38 170 GLN A CA 1
ATOM 1412 C C . GLN A 1 170 ? 34.794 -2.441 -32.643 1.00 81.38 170 GLN A C 1
ATOM 1414 O O . GLN A 1 170 ? 34.071 -3.391 -32.955 1.00 81.38 170 GLN A O 1
ATOM 1419 N N . ILE A 1 171 ? 34.434 -1.183 -32.908 1.00 83.62 171 ILE A N 1
ATOM 1420 C CA . ILE A 1 171 ? 33.171 -0.805 -33.555 1.00 83.62 171 ILE A CA 1
ATOM 1421 C C . ILE A 1 171 ? 33.398 0.052 -34.794 1.00 83.62 171 ILE A C 1
ATOM 1423 O O . ILE A 1 171 ? 34.326 0.855 -34.881 1.00 83.62 171 ILE A O 1
ATOM 1427 N N . CYS A 1 172 ? 32.470 -0.085 -35.734 1.00 87.06 172 CYS A N 1
ATOM 1428 C CA . CYS A 1 172 ? 32.403 0.710 -36.950 1.00 87.06 172 CYS A CA 1
ATOM 1429 C C . CYS A 1 172 ? 31.466 1.889 -36.758 1.00 87.06 172 CYS A C 1
ATOM 1431 O O . CYS A 1 172 ? 30.247 1.717 -36.698 1.00 87.06 172 CYS A O 1
ATOM 1433 N N . GLN A 1 173 ? 32.037 3.085 -36.660 1.00 87.19 173 GLN A N 1
ATOM 1434 C CA . GLN A 1 173 ? 31.280 4.303 -36.404 1.00 87.19 173 GLN A CA 1
ATOM 1435 C C . GLN A 1 173 ? 31.899 5.506 -37.112 1.00 87.19 173 GLN A C 1
ATOM 1437 O O . GLN A 1 173 ? 33.063 5.495 -37.508 1.00 87.19 173 GLN A O 1
ATOM 1442 N N . LEU A 1 174 ? 31.111 6.568 -37.257 1.00 86.38 174 LEU A N 1
ATOM 1443 C CA . LEU A 1 174 ? 31.664 7.874 -37.594 1.00 86.38 174 LEU A CA 1
ATOM 1444 C C . LEU A 1 174 ? 32.566 8.358 -36.437 1.00 86.38 174 LEU A C 1
ATOM 1446 O O . LEU A 1 174 ? 32.175 8.227 -35.272 1.00 86.38 174 LEU A O 1
ATOM 1450 N N . PRO A 1 175 ? 33.754 8.918 -36.720 1.00 82.12 175 PRO A N 1
ATOM 1451 C CA . PRO A 1 175 ? 34.700 9.346 -35.692 1.00 82.12 175 PRO A CA 1
ATOM 1452 C C . PRO A 1 175 ? 34.127 10.501 -34.872 1.00 82.12 175 PRO A C 1
ATOM 1454 O O . PRO A 1 175 ? 33.783 11.520 -35.453 1.00 82.12 175 PRO A O 1
ATOM 1457 N N . LEU A 1 176 ? 34.086 10.379 -33.539 1.00 75.00 176 LEU A N 1
ATOM 1458 C CA . LEU A 1 176 ? 33.374 11.260 -32.584 1.00 75.00 176 LEU A CA 1
ATOM 1459 C C . LEU A 1 176 ? 33.764 12.758 -32.579 1.00 75.00 176 LEU A C 1
ATOM 1461 O O . LEU A 1 176 ? 33.274 13.524 -31.749 1.00 75.00 176 LEU A O 1
ATOM 1465 N N . HIS A 1 177 ? 34.608 13.211 -33.501 1.00 78.44 177 HIS A N 1
ATOM 1466 C CA . HIS A 1 177 ? 34.859 14.626 -33.731 1.00 78.44 177 HIS A CA 1
ATOM 1467 C C . HIS A 1 177 ? 33.609 15.309 -34.294 1.00 78.44 177 HIS A C 1
ATOM 1469 O O . HIS A 1 177 ? 32.942 14.789 -35.191 1.00 78.44 177 HIS A O 1
ATOM 1475 N N . LEU A 1 178 ? 33.298 16.497 -33.771 1.00 74.69 178 LEU A N 1
ATOM 1476 C CA . LEU A 1 178 ? 32.123 17.267 -34.164 1.00 74.69 178 LEU A CA 1
ATOM 1477 C C . LEU A 1 178 ? 32.223 17.673 -35.645 1.00 74.69 178 LEU A C 1
ATOM 1479 O O . LEU A 1 178 ? 32.827 18.681 -35.998 1.00 74.69 178 LEU A O 1
ATOM 1483 N N . SER A 1 179 ? 31.629 16.855 -36.509 1.00 84.94 179 SER A N 1
ATOM 1484 C CA . SER A 1 179 ? 31.624 17.008 -37.959 1.00 84.94 179 SER A CA 1
ATOM 1485 C C . SER A 1 179 ? 30.196 17.157 -38.472 1.00 84.94 179 SER A C 1
ATOM 1487 O O . SER A 1 179 ? 29.233 16.706 -37.841 1.00 84.94 179 SER A O 1
ATOM 1489 N N . PHE A 1 180 ? 30.052 17.760 -39.653 1.00 86.69 180 PHE A N 1
ATOM 1490 C CA . PHE A 1 180 ? 28.753 17.866 -40.318 1.00 86.69 180 PHE A CA 1
ATOM 1491 C C . PHE A 1 180 ? 28.091 16.489 -40.485 1.00 86.69 180 PHE A C 1
ATOM 1493 O O . PHE A 1 180 ? 26.895 16.359 -40.246 1.00 86.69 180 PHE A O 1
ATOM 1500 N N . SER A 1 181 ? 28.868 15.454 -40.810 1.00 86.12 181 SER A N 1
ATOM 1501 C CA . SER A 1 181 ? 28.388 14.085 -41.006 1.00 86.12 181 SER A CA 1
ATOM 1502 C C . SER A 1 181 ? 27.770 13.469 -39.753 1.00 86.12 181 SER A C 1
ATOM 1504 O O . SER A 1 181 ? 26.684 12.896 -39.832 1.00 86.12 181 SER A O 1
ATOM 1506 N N . ILE A 1 182 ? 28.387 13.637 -38.578 1.00 85.00 182 ILE A N 1
ATOM 1507 C CA . ILE A 1 182 ? 27.813 13.140 -37.315 1.00 85.00 182 ILE A CA 1
ATOM 1508 C C . ILE A 1 182 ? 26.582 13.932 -36.911 1.00 85.00 182 ILE A C 1
ATOM 1510 O O . ILE A 1 182 ? 25.590 13.334 -36.497 1.00 85.00 182 ILE A O 1
ATOM 1514 N N . ILE A 1 183 ? 26.614 15.260 -37.047 1.00 86.75 183 ILE A N 1
ATOM 1515 C CA . ILE A 1 183 ? 25.452 16.101 -36.741 1.00 86.75 183 ILE A CA 1
ATOM 1516 C C . ILE A 1 183 ? 24.289 15.709 -37.648 1.00 86.75 183 ILE A C 1
ATOM 1518 O O . ILE A 1 183 ? 23.172 15.530 -37.165 1.00 86.75 183 ILE A O 1
ATOM 1522 N N . TYR A 1 184 ? 24.550 15.532 -38.942 1.00 89.62 184 TYR A N 1
ATOM 1523 C CA . TYR A 1 184 ? 23.579 15.050 -39.909 1.00 89.62 184 TYR A CA 1
ATOM 1524 C C . TYR A 1 184 ? 22.989 13.720 -39.431 1.00 89.62 184 TYR A C 1
ATOM 1526 O O . TYR A 1 184 ? 21.782 13.676 -39.175 1.00 89.62 184 TYR A O 1
ATOM 1534 N N . MET A 1 185 ? 23.833 12.700 -39.214 1.00 87.62 185 MET A N 1
ATOM 1535 C CA . MET A 1 185 ? 23.457 11.347 -38.768 1.00 87.62 185 MET A CA 1
ATOM 1536 C C . MET A 1 185 ? 22.644 11.321 -37.485 1.00 87.62 185 MET A C 1
ATOM 1538 O O . MET A 1 185 ? 21.553 10.744 -37.448 1.00 87.62 185 MET A O 1
ATOM 1542 N N . ALA A 1 186 ? 23.129 11.988 -36.445 1.00 87.19 186 ALA A N 1
ATOM 1543 C CA . ALA A 1 186 ? 22.441 12.065 -35.169 1.00 87.19 186 ALA A CA 1
ATOM 1544 C C . ALA A 1 186 ? 21.068 12.735 -35.312 1.00 87.19 186 ALA A C 1
ATOM 1546 O O . ALA A 1 186 ? 20.101 12.277 -34.701 1.00 87.19 186 ALA A O 1
ATOM 1547 N N . ASN A 1 187 ? 20.945 13.779 -36.140 1.00 89.75 187 ASN A N 1
ATOM 1548 C CA . ASN A 1 187 ? 19.692 14.513 -36.276 1.00 89.75 187 ASN A CA 1
ATOM 1549 C C . ASN A 1 187 ? 18.575 13.682 -36.903 1.00 89.75 187 ASN A C 1
ATOM 1551 O O . ASN A 1 187 ? 17.506 13.559 -36.305 1.00 89.75 187 ASN A O 1
ATOM 1555 N N . PHE A 1 188 ? 18.797 13.091 -38.073 1.00 88.81 188 PHE A N 1
ATOM 1556 C CA . PHE A 1 188 ? 17.718 12.407 -38.793 1.00 88.81 188 PHE A CA 1
ATOM 1557 C C . PHE A 1 188 ? 17.506 10.959 -38.350 1.00 88.81 188 PHE A C 1
ATOM 1559 O O . PHE A 1 188 ? 16.371 10.484 -38.401 1.00 88.81 188 PHE A O 1
ATOM 1566 N N . ALA A 1 189 ? 18.549 10.263 -37.886 1.00 86.38 189 ALA A N 1
ATOM 1567 C CA . ALA A 1 189 ? 18.391 8.899 -37.387 1.00 86.38 189 ALA A CA 1
ATOM 1568 C C . ALA A 1 189 ? 17.823 8.858 -35.958 1.00 86.38 189 ALA A C 1
ATOM 1570 O O . ALA A 1 189 ? 17.165 7.878 -35.604 1.00 86.38 189 ALA A O 1
ATOM 1571 N N . TYR A 1 190 ? 18.055 9.896 -35.140 1.00 85.44 190 TYR A N 1
ATOM 1572 C CA . TYR A 1 190 ? 17.746 9.857 -33.707 1.00 85.44 190 TYR A CA 1
ATOM 1573 C C . TYR A 1 190 ? 17.072 11.125 -33.159 1.00 85.44 190 TYR A C 1
ATOM 1575 O O . TYR A 1 190 ? 15.911 11.061 -32.754 1.00 85.44 190 TYR A O 1
ATOM 1583 N N . ILE A 1 191 ? 17.749 12.280 -33.143 1.00 89.69 191 ILE A N 1
ATOM 1584 C CA . ILE A 1 191 ? 17.298 13.471 -32.395 1.00 89.69 191 ILE A CA 1
ATOM 1585 C C . ILE A 1 191 ? 15.918 13.931 -32.867 1.00 89.69 191 ILE A C 1
ATOM 1587 O O . ILE A 1 191 ? 15.020 14.101 -32.041 1.00 89.69 191 ILE A O 1
ATOM 1591 N N . LEU A 1 192 ? 15.720 14.105 -34.173 1.00 91.44 192 LEU A N 1
ATOM 1592 C CA . LEU A 1 192 ? 14.461 14.574 -34.745 1.00 91.44 192 LEU A CA 1
ATOM 1593 C C . LEU A 1 192 ? 13.306 13.584 -34.500 1.00 91.44 192 LEU A C 1
ATOM 1595 O O . LEU A 1 192 ? 12.303 14.004 -33.912 1.00 91.44 192 LEU A O 1
ATOM 1599 N N . PRO A 1 193 ? 13.396 12.290 -34.883 1.00 91.81 193 PRO A N 1
ATOM 1600 C CA . PRO A 1 193 ? 12.288 11.361 -34.683 1.00 91.81 193 PRO A CA 1
ATOM 1601 C C . PRO A 1 193 ? 11.969 11.120 -33.206 1.00 91.81 193 PRO A C 1
ATOM 1603 O O . PRO A 1 193 ? 10.791 11.091 -32.839 1.00 91.81 193 PRO A O 1
ATOM 1606 N N . VAL A 1 194 ? 12.978 11.019 -32.335 1.00 87.69 194 VAL A N 1
ATOM 1607 C CA . VAL A 1 194 ? 12.768 10.821 -30.893 1.00 87.69 194 VAL A CA 1
ATOM 1608 C C . VAL A 1 194 ? 12.153 12.068 -30.250 1.00 87.69 194 VAL A C 1
ATOM 1610 O O . VAL A 1 194 ? 11.156 11.957 -29.531 1.00 87.69 194 VAL A O 1
ATOM 1613 N N . SER A 1 195 ? 12.668 13.263 -30.558 1.00 87.88 195 SER A N 1
ATOM 1614 C CA . SER A 1 195 ? 12.147 14.518 -29.998 1.00 87.88 195 SER A CA 1
ATOM 1615 C C . SER A 1 195 ? 10.719 14.798 -30.456 1.00 87.88 195 SER A C 1
ATOM 1617 O O . SER A 1 195 ? 9.868 15.144 -29.636 1.00 87.88 195 SER A O 1
ATOM 1619 N N . LEU A 1 196 ? 10.409 14.595 -31.742 1.00 91.94 196 LEU A N 1
ATOM 1620 C CA . LEU A 1 196 ? 9.044 14.761 -32.246 1.00 91.94 196 LEU A CA 1
ATOM 1621 C C . LEU A 1 196 ? 8.086 13.756 -31.608 1.00 91.94 196 LEU A C 1
ATOM 1623 O O . LEU A 1 196 ? 6.998 14.145 -31.185 1.00 91.94 196 LEU A O 1
ATOM 1627 N N . THR A 1 197 ? 8.503 12.497 -31.468 1.00 89.31 197 THR A N 1
ATOM 1628 C CA . THR A 1 197 ? 7.721 11.463 -30.776 1.00 89.31 197 THR A CA 1
ATOM 1629 C C . THR A 1 197 ? 7.397 11.893 -29.344 1.00 89.31 197 THR A C 1
ATOM 1631 O O . THR A 1 197 ? 6.237 11.844 -28.923 1.00 89.31 197 THR A O 1
ATOM 1634 N N . PHE A 1 198 ? 8.395 12.388 -28.606 1.00 86.19 198 PHE A N 1
ATOM 1635 C CA . PHE A 1 198 ? 8.215 12.892 -27.245 1.00 86.19 198 PHE A CA 1
ATOM 1636 C C . PHE A 1 198 ? 7.259 14.093 -27.189 1.00 86.19 198 PHE A C 1
ATOM 1638 O O . PHE A 1 198 ? 6.298 14.084 -26.415 1.00 86.19 198 PHE A O 1
ATOM 1645 N N . ILE A 1 199 ? 7.460 15.097 -28.050 1.00 87.94 199 ILE A N 1
ATOM 1646 C CA . ILE A 1 199 ? 6.613 16.298 -28.130 1.00 87.94 199 ILE A CA 1
ATOM 1647 C C . ILE A 1 199 ? 5.161 15.927 -28.459 1.00 87.94 199 ILE A C 1
ATOM 1649 O O . ILE A 1 199 ? 4.227 16.462 -27.851 1.00 87.94 199 ILE A O 1
ATOM 1653 N N . ILE A 1 200 ? 4.947 15.002 -29.397 1.00 90.06 200 ILE A N 1
ATOM 1654 C CA . ILE A 1 200 ? 3.617 14.523 -29.786 1.00 90.06 200 ILE A CA 1
ATOM 1655 C C . ILE A 1 200 ? 2.920 13.847 -28.602 1.00 90.06 200 ILE A C 1
ATOM 1657 O O . ILE A 1 200 ? 1.756 14.153 -28.321 1.00 90.06 200 ILE A O 1
ATOM 1661 N N . TYR A 1 201 ? 3.616 12.975 -27.870 1.00 85.56 201 TYR A N 1
ATOM 1662 C CA . TY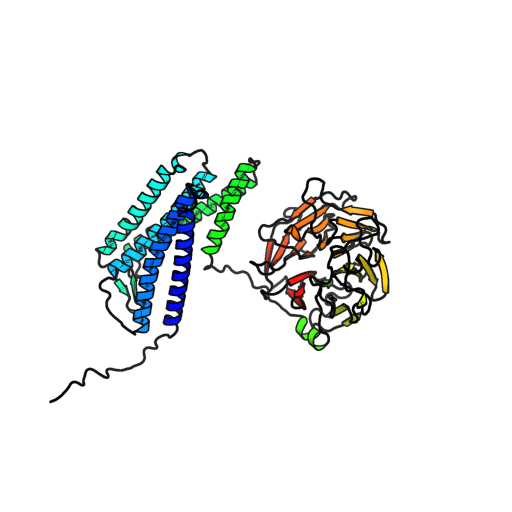R A 1 201 ? 3.039 12.320 -26.696 1.00 85.56 201 TYR A CA 1
ATOM 1663 C C . TYR A 1 201 ? 2.758 13.294 -25.553 1.00 85.56 201 TYR A C 1
ATOM 1665 O O . TYR A 1 201 ? 1.694 13.204 -24.936 1.00 85.56 201 TYR A O 1
ATOM 1673 N N . LEU A 1 202 ? 3.640 14.267 -25.313 1.00 84.69 202 LEU A N 1
ATOM 1674 C CA . LEU A 1 202 ? 3.395 15.329 -24.339 1.00 84.69 202 LEU A CA 1
ATOM 1675 C C . LEU A 1 202 ? 2.120 16.108 -24.696 1.00 84.69 202 LEU A C 1
ATOM 1677 O O . LEU A 1 202 ? 1.237 16.275 -23.850 1.00 84.69 202 LEU A O 1
ATOM 1681 N N . LYS A 1 203 ? 1.964 16.507 -25.966 1.00 87.88 203 LYS A N 1
ATOM 1682 C CA . LYS A 1 203 ? 0.747 17.177 -26.453 1.00 87.88 203 LYS A CA 1
ATOM 1683 C C . LYS A 1 203 ? -0.499 16.300 -26.310 1.00 87.88 203 LYS A C 1
ATOM 1685 O O . LYS A 1 203 ? -1.536 16.811 -25.892 1.00 87.88 203 LYS A O 1
ATOM 1690 N N . LEU A 1 204 ? -0.414 14.999 -26.598 1.00 85.62 204 LEU A N 1
ATOM 1691 C CA . LEU A 1 204 ? -1.518 14.046 -26.414 1.00 85.62 204 LEU A CA 1
ATOM 1692 C C . LEU A 1 204 ? -1.971 13.960 -24.952 1.00 85.62 204 LEU A C 1
ATOM 1694 O O . LEU A 1 204 ? -3.168 14.044 -24.670 1.00 85.62 204 LEU A O 1
ATOM 1698 N N . VAL A 1 205 ? -1.029 13.829 -24.015 1.00 81.69 205 VAL A N 1
ATOM 1699 C CA . VAL A 1 205 ? -1.326 13.759 -22.576 1.00 81.69 205 VAL A CA 1
ATOM 1700 C C . VAL A 1 205 ? -1.976 15.056 -22.093 1.00 81.69 205 VAL A C 1
ATOM 1702 O O . VAL A 1 205 ? -3.010 15.014 -21.419 1.00 81.69 205 VAL A O 1
ATOM 1705 N N . LEU A 1 206 ? -1.419 16.211 -22.474 1.00 84.12 206 LEU A N 1
ATOM 1706 C CA . LEU A 1 206 ? -1.981 17.521 -22.134 1.00 84.12 206 LEU A CA 1
ATOM 1707 C C . LEU A 1 206 ? -3.387 17.708 -22.723 1.00 84.12 206 LEU A C 1
ATOM 1709 O O . LEU A 1 206 ? -4.284 18.192 -22.029 1.00 84.12 206 LEU A O 1
ATOM 1713 N N . TYR A 1 207 ? -3.605 17.278 -23.968 1.00 83.75 207 TYR A N 1
ATOM 1714 C CA . TYR A 1 207 ? -4.905 17.351 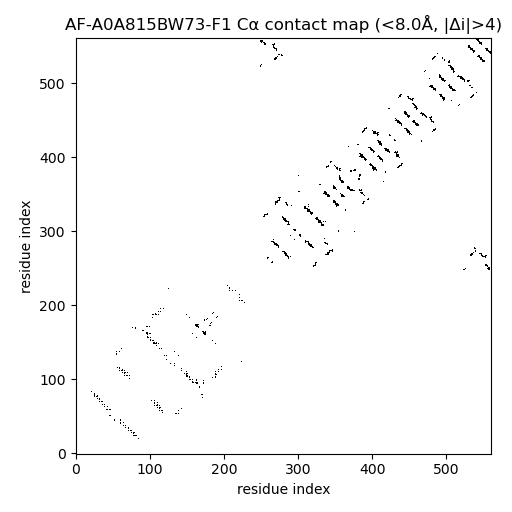-24.630 1.00 83.75 207 TYR A CA 1
ATOM 1715 C C . TYR A 1 207 ? -5.961 16.503 -23.911 1.00 83.75 207 TYR A C 1
ATOM 1717 O O . TYR A 1 207 ? -7.033 17.014 -23.588 1.00 83.75 207 TYR A O 1
ATOM 1725 N N . VAL A 1 208 ? -5.661 15.243 -23.575 1.00 79.88 208 VAL A N 1
ATOM 1726 C CA . VAL A 1 208 ? -6.616 14.375 -22.861 1.00 79.88 208 VAL A CA 1
ATOM 1727 C C . VAL A 1 208 ? -6.881 14.873 -21.437 1.00 79.88 208 VAL A C 1
ATOM 1729 O O . VAL A 1 208 ? -8.025 14.827 -20.986 1.00 79.88 208 VAL A O 1
ATOM 1732 N N . LYS A 1 209 ? -5.877 15.433 -20.747 1.00 77.44 209 LYS A N 1
ATOM 1733 C CA . LYS A 1 209 ? -6.059 16.078 -19.432 1.00 77.44 209 LYS A CA 1
ATOM 1734 C C . LYS A 1 209 ? -6.953 17.321 -19.517 1.00 77.44 209 LYS A C 1
ATOM 1736 O O . LYS A 1 209 ? -7.741 17.581 -18.611 1.00 77.44 209 LYS A O 1
ATOM 1741 N N . LYS A 1 210 ? -6.860 18.095 -20.603 1.00 81.44 210 LYS A N 1
ATOM 1742 C CA . LYS A 1 210 ? -7.772 19.220 -20.870 1.00 81.44 210 LYS A CA 1
ATOM 1743 C C . LYS A 1 210 ? -9.180 18.725 -21.212 1.00 81.44 210 LYS A C 1
ATOM 1745 O O . LYS A 1 210 ? -10.156 19.307 -20.750 1.00 81.44 210 LYS A O 1
ATOM 1750 N N . MET A 1 211 ? -9.285 17.635 -21.970 1.00 74.25 211 MET A N 1
ATOM 1751 C CA . MET A 1 211 ? -10.552 17.002 -22.338 1.00 74.25 211 MET A CA 1
ATOM 1752 C C . MET A 1 211 ? -11.291 16.436 -21.118 1.00 74.25 211 MET A C 1
ATOM 1754 O O . MET A 1 211 ? -12.496 16.624 -21.014 1.00 74.25 211 MET A O 1
ATOM 1758 N N . SER A 1 212 ? -10.583 15.829 -20.155 1.00 67.62 212 SER A N 1
ATOM 1759 C CA . SER A 1 212 ? -11.188 15.289 -18.927 1.00 67.62 212 SER A CA 1
ATOM 1760 C C . SER A 1 212 ? -11.759 16.353 -17.991 1.00 67.62 212 SER A C 1
ATOM 1762 O O . SER A 1 212 ? -12.555 16.019 -17.124 1.00 67.62 212 SER A O 1
ATOM 1764 N N . LYS A 1 213 ? -11.329 17.611 -18.139 1.00 69.06 213 LYS A N 1
ATOM 1765 C CA . LYS A 1 213 ? -11.849 18.760 -17.383 1.00 69.06 213 LYS A CA 1
ATOM 1766 C C . LYS A 1 213 ? -13.075 19.404 -18.040 1.00 69.06 213 LYS A C 1
ATOM 1768 O O . LYS A 1 213 ? -13.719 20.239 -17.419 1.00 69.06 213 LYS A O 1
ATOM 1773 N N . ARG A 1 214 ? -13.378 19.067 -19.298 1.00 66.31 214 ARG A N 1
ATOM 1774 C CA . ARG A 1 214 ? -14.529 19.594 -20.044 1.00 66.31 214 ARG A CA 1
ATOM 1775 C C . ARG A 1 214 ? -15.660 18.567 -20.051 1.00 66.31 214 ARG A C 1
ATOM 1777 O O . ARG A 1 214 ? -15.389 17.367 -20.085 1.00 66.31 214 ARG A O 1
ATOM 1784 N N . VAL A 1 215 ? -16.911 19.034 -20.106 1.00 54.19 215 VAL A N 1
ATOM 1785 C CA . VAL A 1 215 ? -18.089 18.182 -20.350 1.00 54.19 215 VAL A CA 1
ATOM 1786 C C . VAL A 1 215 ? -17.983 17.630 -21.773 1.00 54.19 215 VAL A C 1
ATOM 1788 O O . VAL A 1 215 ? -18.370 18.263 -22.750 1.00 54.19 215 VAL A O 1
ATOM 1791 N N . THR A 1 216 ? -17.339 16.476 -21.903 1.00 59.97 216 THR A N 1
ATOM 1792 C CA . THR A 1 216 ? -17.133 15.774 -23.168 1.00 59.97 216 THR A CA 1
ATOM 1793 C C . THR A 1 216 ? -17.806 14.416 -23.090 1.00 59.97 216 THR A C 1
ATOM 1795 O O . THR A 1 216 ? -17.877 13.809 -22.024 1.00 59.97 216 THR A O 1
ATOM 1798 N N . VAL A 1 217 ? -18.324 13.938 -24.223 1.00 63.25 217 VAL A N 1
ATOM 1799 C CA . VAL A 1 217 ? -19.027 12.652 -24.300 1.00 63.25 217 VAL A CA 1
ATOM 1800 C C . VAL A 1 217 ? -18.145 11.542 -23.717 1.00 63.25 217 VAL A C 1
ATOM 1802 O O . VAL A 1 217 ? -17.052 11.279 -24.230 1.00 63.25 217 VAL A O 1
ATOM 1805 N N . ILE A 1 218 ? -18.641 10.887 -22.662 1.00 60.03 218 ILE A N 1
ATOM 1806 C CA . ILE A 1 218 ? -17.925 9.909 -21.821 1.00 60.03 218 ILE A CA 1
ATOM 1807 C C . ILE A 1 218 ? -17.211 8.838 -22.661 1.00 60.03 218 ILE A C 1
ATOM 1809 O O . ILE A 1 218 ? -16.058 8.501 -22.397 1.00 60.03 218 ILE A O 1
ATOM 1813 N N . ASN A 1 219 ? -17.833 8.383 -23.752 1.00 59.97 219 ASN A N 1
ATOM 1814 C CA . ASN A 1 219 ? -17.261 7.370 -24.645 1.00 59.97 219 ASN A CA 1
ATOM 1815 C C . ASN A 1 219 ? -16.007 7.849 -25.398 1.00 59.97 219 ASN A C 1
ATOM 1817 O O . ASN A 1 219 ? -15.063 7.077 -25.572 1.00 59.97 219 ASN A O 1
ATOM 1821 N N . ARG A 1 220 ? -15.945 9.124 -25.812 1.00 62.75 220 ARG A N 1
ATOM 1822 C CA . ARG A 1 220 ? -14.755 9.687 -26.479 1.00 62.75 220 ARG A CA 1
ATOM 1823 C C . ARG A 1 220 ? -13.603 9.865 -25.491 1.00 62.75 220 ARG A C 1
ATOM 1825 O O . ARG A 1 220 ? -12.463 9.542 -25.822 1.00 62.75 220 ARG A O 1
ATOM 1832 N N . LEU A 1 221 ? -13.907 10.308 -24.270 1.00 68.00 221 LEU A N 1
ATOM 1833 C CA . LEU A 1 221 ? -12.920 10.448 -23.201 1.00 68.00 221 LEU A CA 1
ATOM 1834 C C . LEU A 1 221 ? -12.362 9.086 -22.760 1.00 68.00 221 LEU A C 1
ATOM 1836 O O . LEU A 1 221 ? -11.149 8.938 -22.620 1.00 68.00 221 LEU A O 1
ATOM 1840 N N . ASN A 1 222 ? -13.221 8.077 -22.593 1.00 66.62 222 ASN A N 1
ATOM 1841 C CA . ASN A 1 222 ? -12.810 6.723 -22.219 1.00 66.62 222 ASN A CA 1
ATOM 1842 C C . ASN A 1 222 ? -11.934 6.073 -23.297 1.00 66.62 222 ASN A C 1
ATOM 1844 O O . ASN A 1 222 ? -10.905 5.488 -22.962 1.00 66.62 222 ASN A O 1
ATOM 1848 N N . ARG A 1 223 ? -12.263 6.258 -24.584 1.00 68.12 223 ARG A N 1
ATOM 1849 C CA . ARG A 1 223 ? -11.435 5.773 -25.701 1.00 68.12 223 ARG A CA 1
ATOM 1850 C C . ARG A 1 223 ? -10.051 6.433 -25.719 1.00 68.12 223 ARG A C 1
ATOM 1852 O O . ARG A 1 223 ? -9.049 5.740 -25.859 1.00 68.12 223 ARG A O 1
ATOM 1859 N N . ALA A 1 224 ? -9.977 7.748 -25.502 1.00 66.56 224 ALA A N 1
ATOM 1860 C CA . ALA A 1 224 ? -8.704 8.469 -25.418 1.00 66.56 224 ALA A CA 1
ATOM 1861 C C . ALA A 1 224 ? -7.867 8.060 -24.185 1.00 66.56 224 ALA A C 1
ATOM 1863 O O . ALA A 1 224 ? -6.650 7.898 -24.282 1.00 66.56 224 ALA A O 1
ATOM 1864 N N . LYS A 1 225 ? -8.513 7.825 -23.032 1.00 71.06 225 LYS A N 1
ATOM 1865 C CA . LYS A 1 225 ? -7.859 7.317 -21.813 1.00 71.06 225 LYS A CA 1
ATOM 1866 C C . LYS A 1 225 ? -7.337 5.884 -21.979 1.00 71.06 225 LYS A C 1
ATOM 1868 O O . LYS A 1 225 ? -6.240 5.594 -21.507 1.00 71.06 225 LYS A O 1
ATOM 1873 N N . GLN A 1 226 ? -8.077 4.999 -22.651 1.00 71.19 226 GLN A N 1
ATOM 1874 C CA . GLN A 1 226 ? -7.640 3.625 -22.938 1.00 71.19 226 GLN A CA 1
ATOM 1875 C C . GLN A 1 226 ? -6.398 3.596 -23.842 1.00 71.19 226 GLN A C 1
ATOM 1877 O O . GLN A 1 226 ? -5.436 2.892 -23.535 1.00 71.19 226 GLN A O 1
ATOM 1882 N N . GLU A 1 227 ? -6.368 4.415 -24.896 1.00 66.31 227 GLU A N 1
ATOM 1883 C CA . GLU A 1 227 ? -5.207 4.542 -25.792 1.00 66.31 227 GLU A CA 1
ATOM 1884 C C . GLU A 1 227 ? -3.960 5.082 -25.058 1.00 66.31 227 GLU A C 1
ATOM 1886 O O . GLU A 1 227 ? -2.854 4.575 -25.256 1.00 66.31 227 GLU A O 1
ATOM 1891 N N . LEU A 1 228 ? -4.123 6.039 -24.132 1.00 67.12 228 LEU A N 1
ATOM 1892 C CA . LEU A 1 228 ? -3.030 6.523 -23.271 1.00 67.12 228 LEU A CA 1
ATOM 1893 C C . LEU A 1 228 ? -2.582 5.500 -22.213 1.00 67.12 228 LEU A C 1
ATOM 1895 O O . LEU A 1 228 ? -1.397 5.447 -21.877 1.00 67.12 228 LEU A O 1
ATOM 1899 N N . LYS A 1 229 ? -3.492 4.661 -21.701 1.00 64.75 229 LYS A N 1
ATOM 1900 C CA . LYS A 1 229 ? -3.162 3.575 -20.758 1.00 64.75 229 LYS A CA 1
ATOM 1901 C C . LYS A 1 229 ? -2.232 2.541 -21.399 1.00 64.75 229 LYS A C 1
ATOM 1903 O O . LYS A 1 229 ? -1.333 2.042 -20.725 1.00 64.75 229 LYS A O 1
ATOM 1908 N N . MET A 1 230 ? -2.409 2.264 -22.693 1.00 60.03 230 MET A N 1
ATOM 1909 C CA . MET A 1 230 ? -1.500 1.402 -23.458 1.00 60.03 230 MET A CA 1
ATOM 1910 C C . MET A 1 230 ? -0.116 2.048 -23.651 1.00 60.03 230 MET A C 1
ATOM 1912 O O . MET A 1 230 ? 0.890 1.359 -23.538 1.00 60.03 230 MET A O 1
ATOM 1916 N N . LEU A 1 231 ? -0.048 3.371 -23.848 1.00 56.47 231 LEU A N 1
ATOM 1917 C CA . LEU A 1 231 ? 1.203 4.123 -24.049 1.00 56.47 231 LEU A CA 1
ATOM 1918 C C . LEU A 1 231 ? 2.045 4.303 -22.787 1.00 56.47 231 LEU A C 1
ATOM 1920 O O . LEU A 1 231 ? 3.270 4.234 -22.853 1.00 56.47 231 LEU A O 1
ATOM 1924 N N . ARG A 1 232 ? 1.407 4.508 -21.627 1.00 52.94 232 ARG A N 1
ATOM 1925 C CA . ARG A 1 232 ? 2.118 4.636 -20.344 1.00 52.94 232 ARG A CA 1
ATOM 1926 C C . ARG A 1 232 ? 2.958 3.388 -20.053 1.00 52.94 232 ARG A C 1
ATOM 1928 O O . ARG A 1 232 ? 4.037 3.515 -19.498 1.00 52.94 232 ARG A O 1
ATOM 1935 N N . ARG A 1 233 ? 2.507 2.206 -20.490 1.00 52.28 233 ARG A N 1
ATOM 1936 C CA . ARG A 1 233 ? 3.265 0.950 -20.377 1.00 52.28 233 ARG A CA 1
ATOM 1937 C C . ARG A 1 233 ? 4.497 0.923 -21.293 1.00 52.28 233 ARG A C 1
ATOM 1939 O O . ARG A 1 233 ? 5.533 0.442 -20.865 1.00 52.28 233 ARG A O 1
ATOM 1946 N N . THR A 1 234 ? 4.416 1.492 -22.496 1.00 46.72 234 THR A N 1
ATOM 1947 C CA . THR A 1 234 ? 5.528 1.547 -23.466 1.00 46.72 234 THR A CA 1
ATOM 1948 C C . THR A 1 234 ? 6.574 2.615 -23.119 1.00 46.72 234 THR A C 1
ATOM 1950 O O . THR A 1 234 ? 7.766 2.365 -23.237 1.00 46.72 234 THR A O 1
ATOM 1953 N N . VAL A 1 235 ? 6.158 3.788 -22.625 1.00 47.38 235 VAL A N 1
ATOM 1954 C CA . VAL A 1 235 ? 7.082 4.865 -22.206 1.00 47.38 235 VAL A CA 1
ATOM 1955 C C . VAL A 1 235 ? 7.837 4.500 -20.922 1.00 47.38 235 VAL A C 1
ATOM 1957 O O . VAL A 1 235 ? 9.010 4.826 -20.791 1.00 47.38 235 VAL A O 1
ATOM 1960 N N . ILE A 1 236 ? 7.198 3.773 -19.997 1.00 44.62 236 ILE A N 1
ATOM 1961 C CA . ILE A 1 236 ? 7.864 3.234 -18.797 1.00 44.62 236 ILE A CA 1
ATOM 1962 C C . ILE A 1 236 ? 8.946 2.204 -19.169 1.00 44.62 236 ILE A C 1
ATOM 1964 O O . ILE A 1 236 ? 9.950 2.120 -18.472 1.00 44.62 236 ILE A O 1
ATOM 1968 N N . LEU A 1 237 ? 8.772 1.470 -20.274 1.00 39.50 237 LEU A N 1
ATOM 1969 C CA . LEU A 1 237 ? 9.762 0.507 -20.770 1.00 39.50 237 LEU A CA 1
ATOM 1970 C C . LEU A 1 237 ? 10.955 1.176 -21.478 1.00 39.50 237 LEU A C 1
ATOM 1972 O O . LEU A 1 237 ? 12.056 0.657 -21.377 1.00 39.50 237 LEU A O 1
ATOM 1976 N N . ASN A 1 238 ? 10.771 2.332 -22.134 1.00 36.53 238 ASN A N 1
ATOM 1977 C CA . ASN A 1 238 ? 11.876 3.078 -22.767 1.00 36.53 238 ASN A CA 1
ATOM 1978 C C . ASN A 1 238 ? 12.635 4.015 -21.809 1.00 36.53 238 ASN A C 1
ATOM 1980 O O . ASN A 1 238 ? 13.771 4.376 -22.091 1.00 36.53 238 ASN A O 1
ATOM 1984 N N . ASN A 1 239 ? 12.032 4.415 -20.683 1.00 32.88 239 ASN A N 1
ATOM 1985 C CA . ASN A 1 239 ? 12.645 5.322 -19.700 1.00 32.88 239 ASN A CA 1
ATOM 1986 C C . ASN A 1 239 ? 13.366 4.597 -18.546 1.00 32.88 239 ASN A C 1
ATOM 1988 O O . ASN A 1 239 ? 13.706 5.232 -17.547 1.00 32.88 239 ASN A O 1
ATOM 1992 N N . SER A 1 240 ? 13.626 3.290 -18.656 1.00 30.72 240 SER A N 1
ATOM 1993 C CA . SER A 1 240 ? 14.343 2.521 -17.626 1.00 30.72 240 SER A CA 1
ATOM 1994 C C . SER A 1 240 ? 15.822 2.904 -17.453 1.00 30.72 240 SER A C 1
ATOM 1996 O O . SER A 1 240 ? 16.485 2.336 -16.593 1.00 30.72 240 SER A O 1
ATOM 1998 N N . SER A 1 241 ? 16.334 3.877 -18.211 1.00 31.62 241 SER A N 1
ATOM 1999 C CA . SER A 1 241 ? 17.710 4.389 -18.126 1.00 31.62 241 SER A CA 1
ATOM 2000 C C . SER A 1 241 ? 17.852 5.790 -17.513 1.00 31.62 241 SER A C 1
ATOM 2002 O O . SER A 1 241 ? 18.974 6.260 -17.381 1.00 31.62 241 SER A O 1
ATOM 2004 N N . ASN A 1 242 ? 16.775 6.445 -17.056 1.00 26.09 242 ASN A N 1
ATOM 2005 C CA . ASN A 1 242 ? 16.881 7.701 -16.297 1.00 26.09 242 ASN A CA 1
ATOM 2006 C C . ASN A 1 242 ? 16.175 7.583 -14.944 1.00 26.09 242 ASN A C 1
ATOM 2008 O O . ASN A 1 242 ? 14.994 7.902 -14.780 1.00 26.09 242 ASN A O 1
ATOM 2012 N N . SER A 1 243 ? 16.932 7.116 -13.952 1.00 25.91 243 SER A N 1
ATOM 2013 C CA . SER A 1 243 ? 16.568 7.140 -12.539 1.00 25.91 243 SER A CA 1
ATOM 2014 C C . SER A 1 243 ? 16.503 8.584 -12.032 1.00 25.91 243 SER A C 1
ATOM 2016 O O . SER A 1 243 ? 17.471 9.121 -11.496 1.00 25.91 243 SER A O 1
ATOM 2018 N N . ILE A 1 244 ? 15.342 9.219 -12.178 1.00 27.22 244 ILE A N 1
ATOM 2019 C CA . ILE A 1 244 ? 15.017 10.440 -11.440 1.00 27.22 244 ILE A CA 1
ATOM 2020 C C . ILE A 1 244 ? 14.760 10.041 -9.986 1.00 27.22 244 ILE A C 1
ATOM 2022 O O . ILE A 1 244 ? 13.715 9.487 -9.653 1.00 27.22 244 ILE A O 1
ATOM 2026 N N . LEU A 1 245 ? 15.775 10.291 -9.159 1.00 28.55 245 LEU A N 1
ATOM 2027 C CA . LEU A 1 245 ? 15.698 10.829 -7.802 1.00 28.55 245 LEU A CA 1
ATOM 2028 C C . LEU A 1 245 ? 14.369 10.584 -7.050 1.00 28.55 245 LEU A C 1
ATOM 2030 O O . LEU A 1 245 ? 13.655 11.516 -6.689 1.00 28.55 245 LEU A O 1
ATOM 2034 N N . SER A 1 246 ? 14.046 9.328 -6.742 1.00 27.58 246 SER A N 1
ATOM 2035 C CA . SER A 1 246 ? 13.240 9.062 -5.552 1.00 27.58 246 SER A CA 1
ATOM 2036 C C . SER A 1 246 ? 14.205 9.102 -4.377 1.00 27.58 246 SER A C 1
ATOM 2038 O O . SER A 1 246 ? 15.018 8.182 -4.239 1.00 27.58 246 SER A O 1
ATOM 2040 N N . LYS A 1 247 ? 14.157 10.166 -3.564 1.00 28.84 247 LYS A N 1
ATOM 2041 C CA . LYS A 1 247 ? 14.777 10.157 -2.234 1.00 28.84 247 LYS A CA 1
ATOM 2042 C C . LYS A 1 247 ? 14.409 8.825 -1.575 1.00 28.84 247 LYS A C 1
ATOM 2044 O O . LYS A 1 247 ? 13.226 8.505 -1.454 1.00 28.84 247 LYS A O 1
ATOM 2049 N N . LYS A 1 248 ? 15.416 7.998 -1.280 1.00 30.62 248 LYS A N 1
ATOM 2050 C CA . LYS A 1 248 ? 15.222 6.781 -0.491 1.00 30.62 248 LYS A CA 1
ATOM 2051 C C . LYS A 1 248 ? 14.700 7.250 0.869 1.00 30.62 248 LYS A C 1
ATOM 2053 O O . LYS A 1 248 ? 15.414 8.034 1.488 1.00 30.62 248 LYS A O 1
ATOM 2058 N N . PRO A 1 249 ? 13.518 6.818 1.335 1.00 36.00 249 PRO A N 1
ATOM 2059 C CA . PRO A 1 249 ? 13.193 6.997 2.738 1.00 36.00 249 PRO A CA 1
ATOM 2060 C C . PRO A 1 249 ? 14.247 6.229 3.541 1.00 36.00 249 PRO A C 1
ATOM 2062 O O . PRO A 1 249 ? 14.493 5.044 3.280 1.00 36.00 249 PRO A O 1
ATOM 2065 N N . LEU A 1 250 ? 14.933 6.928 4.444 1.00 34.59 250 LEU A N 1
ATOM 2066 C CA . LEU A 1 250 ? 15.866 6.308 5.374 1.00 34.59 250 LEU A CA 1
ATOM 2067 C C . LEU A 1 250 ? 15.030 5.424 6.314 1.00 34.59 250 LEU A C 1
ATOM 2069 O O . LEU A 1 250 ? 14.195 5.930 7.061 1.00 34.59 250 LEU A O 1
ATOM 2073 N N . ILE A 1 251 ? 15.215 4.101 6.263 1.00 39.69 251 ILE A N 1
ATOM 2074 C CA . ILE A 1 251 ? 14.730 3.231 7.340 1.00 39.69 251 ILE A CA 1
ATOM 2075 C C . ILE A 1 251 ? 15.620 3.527 8.535 1.00 39.69 251 ILE A C 1
ATOM 2077 O O . ILE A 1 251 ? 16.796 3.163 8.515 1.00 39.69 251 ILE A O 1
ATOM 2081 N N . LEU A 1 252 ? 15.084 4.232 9.531 1.00 42.75 252 LEU A N 1
ATOM 2082 C CA . LEU A 1 252 ? 15.893 4.653 10.669 1.00 42.75 252 LEU A CA 1
ATOM 2083 C C . LEU A 1 252 ? 16.042 3.547 11.721 1.00 42.75 252 LEU A C 1
ATOM 2085 O O . LEU A 1 252 ? 17.028 3.544 12.447 1.00 42.75 252 LEU A O 1
ATOM 2089 N N . PHE A 1 253 ? 15.125 2.579 11.797 1.00 47.75 253 PHE A N 1
ATOM 2090 C CA . PHE A 1 253 ? 15.250 1.464 12.735 1.00 47.75 253 PHE A CA 1
ATOM 2091 C C . PHE A 1 253 ? 14.262 0.345 12.380 1.00 47.75 253 PHE A C 1
ATOM 2093 O O . PHE A 1 253 ? 13.086 0.602 12.127 1.00 47.75 253 PHE A O 1
ATOM 2100 N N . SER A 1 254 ? 14.703 -0.915 12.379 1.00 53.41 254 SER A N 1
ATOM 2101 C CA . SER A 1 254 ? 13.761 -2.027 12.525 1.00 53.41 254 SER A CA 1
ATOM 2102 C C . SER A 1 254 ? 13.672 -2.337 14.012 1.00 53.41 254 SER A C 1
ATOM 2104 O O . SER A 1 254 ? 14.636 -2.830 14.595 1.00 53.41 254 SER A O 1
ATOM 2106 N N . ILE A 1 255 ? 12.513 -2.055 14.617 1.00 56.22 255 ILE A N 1
ATOM 2107 C CA . ILE A 1 255 ? 12.219 -2.314 16.045 1.00 56.22 255 ILE A CA 1
ATOM 2108 C C . ILE A 1 255 ? 12.390 -3.820 16.382 1.00 56.22 255 ILE A C 1
ATOM 2110 O O . ILE A 1 255 ? 12.516 -4.232 17.531 1.00 56.22 255 ILE A O 1
ATOM 2114 N N . GLU A 1 256 ? 12.473 -4.658 15.349 1.00 54.12 256 GLU A N 1
ATOM 2115 C CA . GLU A 1 256 ? 12.609 -6.106 15.388 1.00 54.12 256 GLU A CA 1
ATOM 2116 C C . GLU A 1 256 ? 13.827 -6.634 16.166 1.00 54.12 256 GLU A C 1
ATOM 2118 O O . GLU A 1 256 ? 13.687 -7.638 16.862 1.00 54.12 256 GLU A O 1
ATOM 2123 N N . ASN A 1 257 ? 15.003 -5.997 16.084 1.00 49.03 257 ASN A N 1
ATOM 2124 C CA . ASN A 1 257 ? 16.225 -6.571 16.671 1.00 49.03 257 ASN A CA 1
ATOM 2125 C C . ASN A 1 257 ? 16.206 -6.598 18.207 1.00 49.03 257 ASN A C 1
ATOM 2127 O O . ASN A 1 257 ? 16.726 -7.542 18.795 1.00 49.03 257 ASN A O 1
ATOM 2131 N N . SER A 1 258 ? 15.597 -5.599 18.853 1.00 51.72 258 SER A N 1
ATOM 2132 C CA . SER A 1 258 ? 15.467 -5.576 20.315 1.00 51.72 258 SER A CA 1
ATOM 2133 C C . SER A 1 258 ? 14.327 -6.484 20.785 1.00 51.72 258 SER A C 1
ATOM 2135 O O . SER A 1 258 ? 14.551 -7.309 21.666 1.00 51.72 258 SER A O 1
ATOM 2137 N N . ILE A 1 259 ? 13.161 -6.447 20.120 1.00 57.34 259 ILE A N 1
ATOM 2138 C CA . ILE A 1 259 ? 12.012 -7.302 20.475 1.00 57.34 259 ILE A CA 1
ATOM 2139 C C . ILE A 1 259 ? 12.366 -8.792 20.348 1.00 57.34 259 ILE A C 1
ATOM 2141 O O . ILE A 1 259 ? 12.030 -9.573 21.235 1.00 57.34 259 ILE A O 1
ATOM 2145 N N . ARG A 1 260 ? 13.061 -9.207 19.273 1.00 53.97 260 ARG A N 1
ATOM 2146 C CA . ARG A 1 260 ? 13.402 -10.624 19.023 1.00 53.97 260 ARG A CA 1
ATOM 2147 C C . ARG A 1 260 ? 14.262 -11.259 20.115 1.00 53.97 260 ARG A C 1
ATOM 2149 O O . ARG A 1 260 ? 14.206 -12.479 20.254 1.00 53.97 260 ARG A O 1
ATOM 2156 N N . ASN A 1 261 ? 15.043 -10.469 20.852 1.00 56.69 261 ASN A N 1
ATOM 2157 C CA . ASN A 1 261 ? 15.876 -10.988 21.936 1.00 56.69 261 ASN A CA 1
ATOM 2158 C C . ASN A 1 261 ? 15.043 -11.397 23.163 1.00 56.69 261 ASN A C 1
ATOM 2160 O O . ASN A 1 261 ? 15.495 -12.234 23.938 1.00 56.69 261 ASN A O 1
ATOM 2164 N N . GLU A 1 262 ? 13.825 -10.866 23.308 1.00 62.22 262 GLU A N 1
ATOM 2165 C CA . GLU A 1 262 ? 12.957 -11.109 24.466 1.00 62.22 262 GLU A CA 1
ATOM 2166 C C . GLU A 1 262 ? 11.695 -11.909 24.106 1.00 62.22 262 GLU A C 1
ATOM 2168 O O . GLU A 1 262 ? 11.293 -12.800 24.857 1.00 62.22 262 GLU A O 1
ATOM 2173 N N . ILE A 1 263 ? 11.067 -11.637 22.951 1.00 72.19 263 ILE A N 1
ATOM 2174 C CA . ILE A 1 263 ? 9.800 -12.254 22.527 1.00 72.19 263 ILE A CA 1
ATOM 2175 C C . ILE A 1 263 ? 9.783 -12.523 21.017 1.00 72.19 263 ILE A C 1
ATOM 2177 O O . ILE A 1 263 ? 10.115 -11.683 20.181 1.00 72.19 263 ILE A O 1
ATOM 2181 N N . LYS A 1 264 ? 9.289 -13.705 20.630 1.00 78.88 264 LYS A N 1
ATOM 2182 C CA . LYS A 1 264 ? 9.020 -14.029 19.225 1.00 78.88 264 LYS A CA 1
ATOM 2183 C C . LYS A 1 264 ? 7.702 -13.399 18.766 1.00 78.88 264 LYS A C 1
ATOM 2185 O O . LYS A 1 264 ? 6.626 -13.913 19.069 1.00 78.88 264 LYS A O 1
ATOM 2190 N N . LEU A 1 265 ? 7.791 -12.321 17.989 1.00 85.25 265 LEU A N 1
ATOM 2191 C CA . LEU A 1 265 ? 6.619 -11.613 17.478 1.00 85.25 265 LEU A CA 1
ATOM 2192 C C . LEU A 1 265 ? 5.800 -12.470 16.490 1.00 85.25 265 LEU A C 1
ATOM 2194 O O . LEU A 1 265 ? 6.322 -13.107 15.565 1.00 85.25 265 LEU A O 1
ATOM 2198 N N . GLY A 1 266 ? 4.484 -12.478 16.705 1.00 91.81 266 GLY A N 1
ATOM 2199 C CA . GLY A 1 266 ? 3.506 -13.088 15.805 1.00 91.81 266 GLY A CA 1
ATOM 2200 C C . GLY A 1 266 ? 3.190 -12.208 14.599 1.00 91.81 266 GLY A C 1
ATOM 2201 O O . GLY A 1 266 ? 3.811 -11.173 14.387 1.00 91.81 266 GLY A O 1
ATOM 2202 N N . GLN A 1 267 ? 2.178 -12.587 13.818 1.00 94.69 267 GLN A N 1
ATOM 2203 C CA . GLN A 1 267 ? 1.664 -11.701 12.769 1.00 94.69 267 GLN A CA 1
ATOM 2204 C C . GLN A 1 267 ? 1.177 -10.394 13.407 1.00 94.69 267 GLN A C 1
ATOM 2206 O O . GLN A 1 267 ? 0.273 -10.443 14.244 1.00 94.69 267 GLN A O 1
ATOM 2211 N N . VAL A 1 268 ? 1.777 -9.263 13.031 1.00 95.31 268 VAL A N 1
ATOM 2212 C CA . VAL A 1 268 ? 1.409 -7.938 13.547 1.00 95.31 268 VAL A CA 1
ATOM 2213 C C . VAL A 1 268 ? 0.142 -7.494 12.841 1.00 95.31 268 VAL A C 1
ATOM 2215 O O . VAL A 1 268 ? 0.173 -7.186 11.651 1.00 95.31 268 VAL A O 1
ATOM 2218 N N . SER A 1 269 ? -0.979 -7.535 13.550 1.00 96.19 269 SER A N 1
ATOM 2219 C CA . SER A 1 269 ? -2.284 -7.252 12.964 1.00 96.19 269 SER A CA 1
ATOM 2220 C C . SER A 1 269 ? -2.728 -5.813 13.189 1.00 96.19 269 SER A C 1
ATOM 2222 O O . SER A 1 269 ? -3.407 -5.275 12.321 1.00 96.19 269 SER A O 1
ATOM 2224 N N . GLY A 1 270 ? -2.329 -5.213 14.313 1.00 96.88 270 GLY A N 1
ATOM 2225 C CA . GLY A 1 270 ? -2.729 -3.867 14.699 1.00 96.88 270 GLY A CA 1
ATOM 2226 C C . GLY A 1 270 ? -1.586 -3.089 15.349 1.00 96.88 270 GLY A C 1
ATOM 2227 O O . GLY A 1 270 ? -0.755 -3.672 16.053 1.00 96.88 270 GLY A O 1
ATOM 2228 N N . LEU A 1 271 ? -1.549 -1.781 15.134 1.00 96.94 271 LEU A N 1
ATOM 2229 C CA . LEU A 1 271 ? -0.611 -0.831 15.712 1.00 96.94 271 LEU A CA 1
ATOM 2230 C C . LEU A 1 271 ? -1.356 0.428 16.155 1.00 96.94 271 LEU A C 1
ATOM 2232 O O . LEU A 1 271 ? -2.184 0.958 15.427 1.00 96.94 271 LEU A O 1
ATOM 2236 N N . ALA A 1 272 ? -0.979 0.980 17.303 1.00 95.50 272 ALA A N 1
ATOM 2237 C CA . ALA A 1 272 ? -1.434 2.302 17.710 1.00 95.50 272 ALA A CA 1
ATOM 2238 C C . ALA A 1 272 ? -0.345 3.040 18.478 1.00 95.50 272 ALA A C 1
ATOM 2240 O O . ALA A 1 272 ? 0.457 2.439 19.191 1.00 95.50 272 ALA A O 1
ATOM 2241 N N . SER A 1 273 ? -0.321 4.362 18.368 1.00 92.69 273 SER A N 1
ATOM 2242 C CA . SER A 1 273 ? 0.514 5.177 19.247 1.00 92.69 273 SER A CA 1
ATOM 2243 C C . SER A 1 273 ? -0.153 5.354 20.609 1.00 92.69 273 SER A C 1
ATOM 2245 O O . SER A 1 273 ? -1.378 5.468 20.714 1.00 92.69 273 SER A O 1
ATOM 2247 N N . SER A 1 274 ? 0.654 5.353 21.668 1.00 87.31 274 SER A N 1
ATOM 2248 C CA . SER A 1 274 ? 0.158 5.639 23.012 1.00 87.31 274 SER A CA 1
ATOM 2249 C C . SER A 1 274 ? -0.149 7.123 23.154 1.00 87.31 274 SER A C 1
ATOM 2251 O O . SER A 1 274 ? 0.692 7.945 22.804 1.00 87.31 274 SER A O 1
ATOM 2253 N N . ILE A 1 275 ? -1.298 7.474 23.743 1.00 86.25 275 ILE A N 1
ATOM 2254 C CA . ILE A 1 275 ? -1.612 8.876 24.057 1.00 86.25 275 ILE A CA 1
ATOM 2255 C C . ILE A 1 275 ? -0.750 9.423 25.208 1.00 86.25 275 ILE A C 1
ATOM 2257 O O . ILE A 1 275 ? -0.507 10.622 25.294 1.00 86.25 275 ILE A O 1
ATOM 2261 N N . SER A 1 276 ? -0.286 8.544 26.104 1.00 82.38 276 SER A N 1
ATOM 2262 C CA . SER A 1 276 ? 0.425 8.935 27.327 1.00 82.38 276 SER A CA 1
ATOM 2263 C C . SER A 1 276 ? 1.893 9.279 27.096 1.00 82.38 276 SER A C 1
ATOM 2265 O O . SER A 1 276 ? 2.472 10.036 27.870 1.00 82.38 276 SER A O 1
ATOM 2267 N N . ASN A 1 277 ? 2.507 8.719 26.053 1.00 85.56 277 ASN A N 1
ATOM 2268 C CA . ASN A 1 277 ? 3.903 8.972 25.730 1.00 85.56 277 ASN A CA 1
ATOM 2269 C C . ASN A 1 277 ? 4.118 8.861 24.210 1.00 85.56 277 ASN A C 1
ATOM 2271 O O . ASN A 1 277 ? 3.873 7.790 23.650 1.00 85.56 277 ASN A O 1
ATOM 2275 N N . PRO A 1 278 ? 4.620 9.920 23.546 1.00 82.25 278 PRO A N 1
ATOM 2276 C CA . PRO A 1 278 ? 4.817 9.944 22.094 1.00 82.25 278 PRO A CA 1
ATOM 2277 C C . PRO A 1 278 ? 5.824 8.906 21.592 1.00 82.25 278 PRO A C 1
ATOM 2279 O O . PRO A 1 278 ? 5.757 8.514 20.429 1.00 82.25 278 PRO A O 1
ATOM 2282 N N . ASN A 1 279 ? 6.717 8.430 22.463 1.00 84.62 279 ASN A N 1
ATOM 2283 C CA . ASN A 1 279 ? 7.704 7.412 22.128 1.00 84.62 279 ASN A CA 1
ATOM 2284 C C . ASN A 1 279 ? 7.184 5.989 22.345 1.00 84.62 279 ASN A C 1
ATOM 2286 O O . ASN A 1 279 ? 7.931 5.053 22.077 1.00 84.62 279 ASN A O 1
ATOM 2290 N N . HIS A 1 280 ? 5.960 5.781 22.834 1.00 90.31 280 HIS A N 1
ATOM 2291 C CA . HIS A 1 280 ? 5.426 4.438 23.056 1.00 90.31 280 HIS A CA 1
ATOM 2292 C C . HIS A 1 280 ? 4.552 3.997 21.878 1.00 90.31 280 HIS A C 1
ATOM 2294 O O . HIS A 1 280 ? 3.568 4.653 21.522 1.00 90.31 280 HIS A O 1
ATOM 2300 N N . LEU A 1 281 ? 4.895 2.844 21.309 1.00 93.56 281 LEU A N 1
ATOM 2301 C CA . LEU A 1 281 ? 4.117 2.154 20.287 1.00 93.56 281 LEU A CA 1
ATOM 2302 C C . LEU A 1 281 ? 3.425 0.947 20.920 1.00 93.56 281 LEU A C 1
ATOM 2304 O O . LEU A 1 281 ? 4.050 0.175 21.643 1.00 93.56 281 LEU A O 1
ATOM 2308 N N . ILE A 1 282 ? 2.142 0.780 20.636 1.00 96.00 282 ILE A N 1
ATOM 2309 C CA . ILE A 1 282 ? 1.334 -0.346 21.091 1.00 96.00 282 ILE A CA 1
ATOM 2310 C C . ILE A 1 282 ? 1.127 -1.275 19.902 1.00 96.00 282 ILE A C 1
ATOM 2312 O O . ILE A 1 282 ? 0.778 -0.839 18.805 1.00 96.00 282 ILE A O 1
ATOM 2316 N N . ILE A 1 283 ? 1.377 -2.558 20.121 1.00 96.31 283 ILE A N 1
ATOM 2317 C CA . ILE A 1 283 ? 1.401 -3.596 19.100 1.00 96.31 283 ILE A CA 1
ATOM 2318 C C . ILE A 1 283 ? 0.374 -4.646 19.477 1.00 96.31 283 ILE A C 1
ATOM 2320 O O . ILE A 1 283 ? 0.420 -5.171 20.588 1.00 96.31 283 ILE A O 1
ATOM 2324 N N . PHE A 1 284 ? -0.492 -5.005 18.535 1.00 97.75 284 PHE A N 1
ATOM 2325 C CA . PHE A 1 284 ? -1.388 -6.144 18.647 1.00 97.75 284 PHE A CA 1
ATOM 2326 C C . PHE A 1 284 ? -0.955 -7.229 17.659 1.00 97.75 284 PHE A C 1
ATOM 2328 O O . PHE A 1 284 ? -0.925 -7.020 16.442 1.00 97.75 284 PHE A O 1
ATOM 2335 N N . HIS A 1 285 ? -0.563 -8.390 18.183 1.00 96.56 285 HIS A N 1
ATOM 2336 C CA . HIS A 1 285 ? -0.049 -9.494 17.380 1.00 96.56 285 HIS A CA 1
ATOM 2337 C C . HIS A 1 285 ? -0.698 -10.828 17.739 1.00 96.56 285 HIS A C 1
ATOM 2339 O O . HIS A 1 285 ? -1.217 -11.048 18.830 1.00 96.56 285 HIS A O 1
ATOM 2345 N N . ARG A 1 286 ? -0.617 -11.771 16.801 1.00 96.00 286 ARG A N 1
ATOM 2346 C CA . ARG A 1 286 ? -1.298 -13.071 16.893 1.00 96.00 286 ARG A CA 1
ATOM 2347 C C . ARG A 1 286 ? -0.528 -14.147 17.669 1.00 96.00 286 ARG A C 1
ATOM 2349 O O . ARG A 1 286 ? -0.866 -15.320 17.565 1.00 96.00 286 ARG A O 1
ATOM 2356 N N . GLY A 1 287 ? 0.512 -13.780 18.420 1.00 92.75 287 GLY A N 1
ATOM 2357 C CA . GLY A 1 287 ? 1.397 -14.747 19.090 1.00 92.75 287 GLY A CA 1
ATOM 2358 C C . GLY A 1 287 ? 1.870 -15.866 18.148 1.00 92.75 287 GLY A C 1
ATOM 2359 O O . GLY A 1 287 ? 2.295 -15.610 17.017 1.00 92.75 287 GLY A O 1
ATOM 2360 N N . SER A 1 288 ? 1.738 -17.119 18.582 1.00 90.75 288 SER A N 1
ATOM 2361 C CA . SER A 1 288 ? 2.015 -18.298 17.746 1.00 90.75 288 SER A CA 1
ATOM 2362 C C . SER A 1 288 ? 0.928 -18.604 16.699 1.00 90.75 288 SER A C 1
ATOM 2364 O O . SER A 1 288 ? 1.152 -19.402 15.780 1.00 90.75 288 SER A O 1
ATOM 2366 N N . ARG A 1 289 ? -0.246 -17.964 16.788 1.00 91.56 289 ARG A N 1
ATOM 2367 C CA . ARG A 1 289 ? -1.370 -18.155 15.865 1.00 91.56 289 ARG A CA 1
ATOM 2368 C C . ARG A 1 289 ? -1.074 -17.491 14.519 1.00 91.56 289 ARG A C 1
ATOM 2370 O O . ARG A 1 289 ? -0.622 -16.352 14.434 1.00 91.56 289 ARG A O 1
ATOM 2377 N N . LYS A 1 290 ? -1.400 -18.197 13.438 1.00 92.25 290 LYS A N 1
ATOM 2378 C CA . LYS A 1 290 ? -1.361 -17.659 12.075 1.00 92.25 290 LYS A CA 1
ATOM 2379 C C . LYS A 1 290 ? -2.762 -17.656 11.484 1.00 92.25 290 LYS A C 1
ATOM 2381 O O . LYS A 1 290 ? -3.492 -18.642 11.609 1.00 92.25 290 LYS A O 1
ATOM 2386 N N . TRP A 1 291 ? -3.125 -16.557 10.830 1.00 91.69 291 TRP A N 1
ATOM 2387 C CA . TRP A 1 291 ? -4.253 -16.552 9.912 1.00 91.69 291 TRP A CA 1
ATOM 2388 C C . TRP A 1 291 ? -3.797 -17.171 8.596 1.00 91.69 291 TRP A C 1
ATOM 2390 O O . TRP A 1 291 ? -2.977 -16.608 7.869 1.00 91.69 291 TRP A O 1
ATOM 2400 N N . ASP A 1 292 ? -4.338 -18.347 8.309 1.00 87.88 292 ASP A N 1
ATOM 2401 C CA . ASP A 1 292 ? -4.135 -19.087 7.073 1.00 87.88 292 ASP A CA 1
ATOM 2402 C C . ASP A 1 292 ? -5.489 -19.563 6.517 1.00 87.88 292 ASP A C 1
ATOM 2404 O O . ASP A 1 292 ? -6.552 -19.239 7.053 1.00 87.88 292 ASP A O 1
ATOM 2408 N N . GLN A 1 293 ? -5.449 -20.328 5.426 1.00 83.88 293 GLN A N 1
ATOM 2409 C CA . GLN A 1 293 ? -6.643 -20.871 4.772 1.00 83.88 293 GLN A CA 1
ATOM 2410 C C . GLN A 1 293 ? -7.442 -21.842 5.664 1.00 83.88 293 GLN A C 1
ATOM 2412 O O . GLN A 1 293 ? -8.611 -22.083 5.395 1.00 83.88 293 GLN A O 1
ATOM 2417 N N . GLN A 1 294 ? -6.848 -22.393 6.728 1.00 85.44 294 GLN A N 1
ATOM 2418 C CA . GLN A 1 294 ? -7.510 -23.343 7.627 1.00 85.44 294 GLN A CA 1
ATOM 2419 C C . GLN A 1 294 ? -8.178 -22.669 8.831 1.00 85.44 294 GLN A C 1
ATOM 2421 O O . GLN A 1 294 ? -8.968 -23.313 9.526 1.00 85.44 294 GLN A O 1
ATOM 2426 N N . SER A 1 295 ? -7.855 -21.402 9.114 1.00 87.81 295 SER A N 1
ATOM 2427 C CA . SER A 1 295 ? -8.450 -20.660 10.232 1.00 87.81 295 SER A CA 1
ATOM 2428 C C . SER A 1 295 ? -9.966 -20.506 10.080 1.00 87.81 295 SER A C 1
ATOM 2430 O O . SER A 1 295 ? -10.690 -20.621 11.070 1.00 87.81 295 SER A O 1
ATOM 2432 N N . PHE A 1 296 ? -10.428 -20.299 8.844 1.00 88.44 296 PHE A N 1
ATOM 2433 C CA . PHE A 1 296 ? -11.829 -20.103 8.479 1.00 88.44 296 PHE A CA 1
ATOM 2434 C C . PHE A 1 296 ? -12.154 -20.961 7.242 1.00 88.44 296 PHE A C 1
ATOM 2436 O O . PHE A 1 296 ? -12.001 -20.477 6.121 1.00 88.44 296 PHE A O 1
ATOM 2443 N N . PRO A 1 297 ? -12.512 -22.246 7.423 1.00 77.75 297 PRO A N 1
ATOM 2444 C CA . PRO A 1 297 ? -12.843 -23.151 6.320 1.00 77.75 297 PRO A CA 1
ATOM 2445 C C . PRO A 1 297 ? -14.114 -22.718 5.581 1.00 77.75 297 PRO A C 1
ATOM 2447 O O . PRO A 1 297 ? -14.267 -23.018 4.402 1.00 77.75 297 PRO A O 1
ATOM 2450 N N . ASP A 1 298 ? -14.994 -21.983 6.261 1.00 83.62 298 ASP A N 1
ATOM 2451 C CA . ASP A 1 298 ? -16.098 -21.250 5.660 1.00 83.62 298 ASP A CA 1
ATOM 2452 C C . ASP A 1 298 ? -16.014 -19.754 6.028 1.00 83.62 298 ASP A C 1
ATOM 2454 O O . ASP A 1 298 ? -15.136 -19.304 6.775 1.00 83.62 298 ASP A O 1
ATOM 2458 N N . VAL A 1 299 ? -16.914 -18.952 5.456 1.00 77.25 299 VAL A N 1
ATOM 2459 C CA . VAL A 1 299 ? -16.902 -17.489 5.602 1.00 77.25 299 VAL A CA 1
ATOM 2460 C C . VAL A 1 299 ? -17.135 -17.043 7.051 1.00 77.25 299 VAL A C 1
ATOM 2462 O O . VAL A 1 299 ? -16.653 -15.975 7.429 1.00 77.25 299 VAL A O 1
ATOM 2465 N N . TYR A 1 300 ? -17.777 -17.859 7.883 1.00 82.75 300 TYR A N 1
ATOM 2466 C CA . TYR A 1 300 ? -18.329 -17.455 9.175 1.00 82.75 300 TYR A CA 1
ATOM 2467 C C . TYR A 1 300 ? -17.565 -18.070 10.350 1.00 82.75 300 TYR A C 1
ATOM 2469 O O . TYR A 1 300 ? -17.186 -17.375 11.286 1.00 82.75 300 TYR A O 1
ATOM 2477 N N . ASN A 1 301 ? -17.262 -19.360 10.288 1.00 82.31 301 ASN A N 1
ATOM 2478 C CA . ASN A 1 301 ? -16.853 -20.150 11.432 1.00 82.31 301 ASN A CA 1
ATOM 2479 C C . ASN A 1 301 ? -15.341 -20.213 11.600 1.00 82.31 301 ASN A C 1
ATOM 2481 O O . ASN A 1 301 ? -14.585 -20.627 10.719 1.00 82.31 301 ASN A O 1
ATOM 2485 N N . PHE A 1 302 ? -14.897 -19.890 12.810 1.00 90.12 302 PHE A N 1
ATOM 2486 C CA . PHE A 1 302 ? -13.531 -20.148 13.231 1.00 90.12 302 PHE A CA 1
ATOM 2487 C C . PHE A 1 302 ? -13.332 -21.629 13.594 1.00 90.12 302 PHE A C 1
ATOM 2489 O O . PHE A 1 302 ? -13.974 -22.145 14.508 1.00 90.12 302 PHE A O 1
ATOM 2496 N N . ASN A 1 303 ? -12.401 -22.312 12.922 1.00 86.38 303 ASN A N 1
ATOM 2497 C CA . ASN A 1 303 ? -12.174 -23.761 13.078 1.00 86.38 303 ASN A CA 1
ATOM 2498 C C . ASN A 1 303 ? -11.235 -24.119 14.248 1.00 86.38 303 ASN A C 1
ATOM 2500 O O . ASN A 1 303 ? -11.183 -25.250 14.726 1.00 86.38 303 ASN A O 1
ATOM 2504 N N . ARG A 1 304 ? -10.474 -23.146 14.759 1.00 85.69 304 ARG A N 1
ATOM 2505 C CA . ARG A 1 304 ? -9.444 -23.369 15.788 1.00 85.69 304 ARG A CA 1
ATOM 2506 C C . ARG A 1 304 ? -9.916 -23.020 17.211 1.00 85.69 304 ARG A C 1
ATOM 2508 O O . ARG A 1 304 ? -9.075 -22.774 18.074 1.00 85.69 304 ARG A O 1
ATOM 2515 N N . LYS A 1 305 ? -11.234 -23.042 17.476 1.00 86.06 305 LYS A N 1
ATOM 2516 C CA . LYS A 1 305 ? -11.832 -22.783 18.810 1.00 86.06 305 LYS A CA 1
ATOM 2517 C C . LYS A 1 305 ? -11.292 -23.739 19.883 1.00 86.06 305 LYS A C 1
ATOM 2519 O O . LYS A 1 305 ? -10.928 -23.305 20.968 1.00 86.06 305 LYS A O 1
ATOM 2524 N N . LYS A 1 306 ? -11.131 -25.025 19.540 1.00 87.50 306 LYS A N 1
ATOM 2525 C CA . LYS A 1 306 ? -10.634 -26.080 20.449 1.00 87.50 306 LYS A CA 1
ATOM 2526 C C . LYS A 1 306 ? -9.227 -25.850 21.011 1.00 87.50 306 LYS A C 1
ATOM 2528 O O . LYS A 1 306 ? -8.873 -26.444 22.019 1.00 87.50 306 LYS A O 1
ATOM 2533 N N . PHE A 1 307 ? -8.417 -25.015 20.359 1.00 87.88 307 PHE A N 1
ATOM 2534 C CA . PHE A 1 307 ? -7.070 -24.690 20.835 1.00 87.88 307 PHE A CA 1
ATOM 2535 C C . PHE A 1 307 ? -7.075 -23.616 21.935 1.00 87.88 307 PHE A C 1
ATOM 2537 O O . PHE A 1 307 ? -6.013 -23.289 22.459 1.00 87.88 307 PHE A O 1
ATOM 2544 N N . GLY A 1 308 ? -8.251 -23.078 22.277 1.00 94.00 308 GLY A N 1
ATOM 2545 C CA . GLY A 1 308 ? -8.410 -21.978 23.219 1.00 94.00 308 GLY A CA 1
ATOM 2546 C C . GLY A 1 308 ? -7.897 -20.651 22.664 1.00 94.00 308 GLY A C 1
ATOM 2547 O O . GLY A 1 308 ? -7.509 -20.551 21.491 1.00 94.00 308 GLY A O 1
ATOM 2548 N N . ALA A 1 309 ? -7.907 -19.633 23.520 1.00 96.12 309 ALA A N 1
ATOM 2549 C CA . ALA A 1 309 ? -7.310 -18.334 23.244 1.00 96.12 309 ALA A CA 1
ATOM 2550 C C . ALA A 1 309 ? -5.775 -18.433 23.114 1.00 96.12 309 ALA A C 1
ATOM 2552 O O . ALA A 1 309 ? -5.150 -19.437 23.467 1.00 96.12 309 ALA A O 1
ATOM 2553 N N . ILE A 1 310 ? -5.157 -17.403 22.546 1.00 96.25 310 ILE A N 1
ATOM 2554 C CA . ILE A 1 310 ? -3.705 -17.282 22.392 1.00 96.25 310 ILE A CA 1
ATOM 2555 C C . ILE A 1 310 ? -3.073 -17.199 23.783 1.00 96.25 310 ILE A C 1
ATOM 2557 O O . ILE A 1 310 ? -3.439 -16.337 24.572 1.00 96.25 310 ILE A O 1
ATOM 2561 N N . ARG A 1 311 ? -2.145 -18.109 24.095 1.00 94.81 311 ARG A N 1
ATOM 2562 C CA . ARG A 1 311 ? -1.544 -18.218 25.437 1.00 94.81 311 ARG A CA 1
ATOM 2563 C C . ARG A 1 311 ? -0.486 -17.159 25.710 1.00 94.81 311 ARG A C 1
ATOM 2565 O O . ARG A 1 311 ? -0.212 -16.866 26.868 1.00 94.81 311 ARG A O 1
ATOM 2572 N N . GLU A 1 312 ? 0.144 -16.640 24.662 1.00 94.50 312 GLU A N 1
ATOM 2573 C CA . GLU A 1 312 ? 1.147 -15.588 24.782 1.00 94.50 312 GLU A CA 1
ATOM 2574 C C . GLU A 1 312 ? 0.483 -14.224 25.004 1.00 94.50 312 GLU A C 1
ATOM 2576 O O . GLU A 1 312 ? -0.673 -14.025 24.629 1.00 94.50 312 GLU A O 1
ATOM 2581 N N . ASN A 1 313 ? 1.222 -13.267 25.570 1.00 96.00 313 ASN A N 1
ATOM 2582 C CA . ASN A 1 313 ? 0.798 -11.869 25.548 1.00 96.00 313 ASN A CA 1
ATOM 2583 C C . ASN A 1 313 ? 0.650 -11.425 24.091 1.00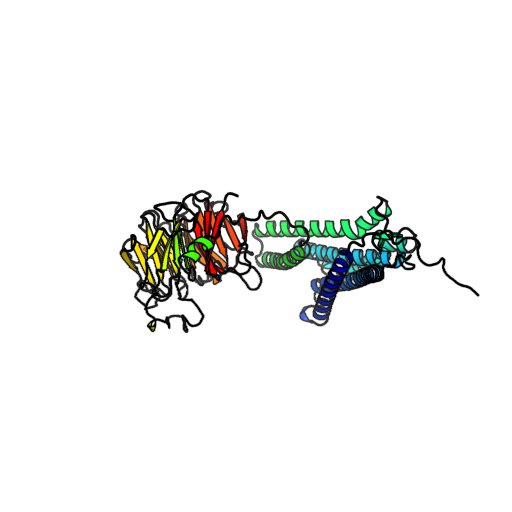 96.00 313 ASN A C 1
ATOM 2585 O O . ASN A 1 313 ? 1.548 -11.653 23.286 1.00 96.00 313 ASN A O 1
ATOM 2589 N N . THR A 1 314 ? -0.494 -10.839 23.751 1.00 96.44 314 THR A N 1
ATOM 2590 C CA . THR A 1 314 ? -0.817 -10.402 22.385 1.00 96.44 314 THR A CA 1
ATOM 2591 C C . THR A 1 314 ? -0.669 -8.901 22.208 1.00 96.44 314 THR A C 1
ATOM 2593 O O . THR A 1 314 ? -0.626 -8.430 21.073 1.00 96.44 314 THR A O 1
ATOM 2596 N N . ILE A 1 315 ? -0.651 -8.151 23.311 1.00 97.31 315 ILE A N 1
ATOM 2597 C CA . ILE A 1 315 ? -0.547 -6.696 23.323 1.00 97.31 315 ILE A CA 1
ATOM 2598 C C . ILE A 1 315 ? 0.773 -6.325 23.977 1.00 97.31 315 ILE A C 1
ATOM 2600 O O . ILE A 1 315 ? 1.017 -6.693 25.127 1.00 97.31 315 ILE A O 1
ATOM 2604 N N . LEU A 1 316 ? 1.605 -5.594 23.241 1.00 95.06 316 LEU A N 1
ATOM 2605 C CA . LEU A 1 316 ? 2.906 -5.116 23.697 1.00 95.06 316 LEU A CA 1
ATOM 2606 C C . LEU A 1 316 ? 2.932 -3.595 23.606 1.00 95.06 316 LEU A C 1
ATOM 2608 O O . LEU A 1 316 ? 2.632 -3.040 22.553 1.00 95.06 316 LEU A O 1
ATOM 2612 N N . THR A 1 317 ? 3.337 -2.928 24.677 1.00 94.06 317 THR A N 1
ATOM 2613 C CA . THR A 1 317 ? 3.753 -1.527 24.630 1.00 94.06 317 THR A CA 1
ATOM 2614 C C . THR A 1 317 ? 5.268 -1.509 24.579 1.00 94.06 317 THR A C 1
ATOM 2616 O O . THR A 1 317 ? 5.915 -2.025 25.488 1.00 94.06 317 THR A O 1
ATOM 2619 N N . VAL A 1 318 ? 5.832 -0.912 23.536 1.00 91.56 318 VAL A N 1
ATOM 2620 C CA . VAL A 1 318 ? 7.277 -0.837 23.323 1.00 91.56 318 VAL A CA 1
ATOM 2621 C C . VAL A 1 318 ? 7.733 0.606 23.187 1.00 91.56 318 VAL A C 1
ATOM 2623 O O . VAL A 1 318 ? 6.992 1.468 22.704 1.00 91.56 318 VAL A O 1
ATOM 2626 N N . ASN A 1 319 ? 8.977 0.873 23.564 1.00 88.44 319 ASN A N 1
ATOM 2627 C CA . ASN A 1 319 ? 9.638 2.108 23.185 1.00 88.44 319 ASN A CA 1
ATOM 2628 C C . ASN A 1 319 ? 9.919 2.064 21.674 1.00 88.44 319 ASN A C 1
ATOM 2630 O O . ASN A 1 319 ? 10.640 1.204 21.180 1.00 88.44 319 ASN A O 1
ATOM 2634 N N . SER A 1 320 ? 9.334 2.990 20.925 1.00 84.69 320 SER A N 1
ATOM 2635 C CA . SER A 1 320 ? 9.429 3.063 19.464 1.00 84.69 320 SER A CA 1
ATOM 2636 C C . SER A 1 320 ? 10.839 3.348 18.932 1.00 84.69 320 SER A C 1
ATOM 2638 O O . SER A 1 320 ? 11.100 3.076 17.761 1.00 84.69 320 SER A O 1
ATOM 2640 N N . GLN A 1 321 ? 11.739 3.876 19.770 1.00 81.44 321 GLN A N 1
ATOM 2641 C CA . GLN A 1 321 ? 13.123 4.180 19.405 1.00 81.44 321 GLN A CA 1
ATOM 2642 C C . GLN A 1 321 ? 14.068 3.021 19.728 1.00 81.44 321 GLN A C 1
ATOM 2644 O O . GLN A 1 321 ? 14.917 2.688 18.908 1.00 81.44 321 GLN A O 1
ATOM 2649 N N . THR A 1 322 ? 13.932 2.409 20.910 1.00 80.25 322 THR A N 1
ATOM 2650 C CA . THR A 1 322 ? 14.846 1.342 21.360 1.00 80.25 322 THR A CA 1
ATOM 2651 C C . THR A 1 322 ? 14.332 -0.063 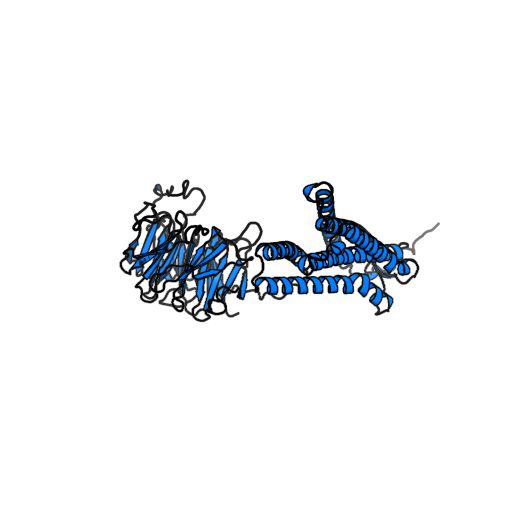21.049 1.00 80.25 322 THR A C 1
ATOM 2653 O O . THR A 1 322 ? 15.129 -0.978 20.865 1.00 80.25 322 THR A O 1
ATOM 2656 N N . GLY A 1 323 ? 13.013 -0.237 20.948 1.00 81.06 323 GLY A N 1
ATOM 2657 C CA . GLY A 1 323 ? 12.336 -1.532 20.852 1.00 81.06 323 GLY A CA 1
ATOM 2658 C C . GLY A 1 323 ? 12.158 -2.265 22.181 1.00 81.06 323 GLY A C 1
ATOM 2659 O O . GLY A 1 323 ? 11.619 -3.368 22.180 1.00 81.06 323 GLY A O 1
ATOM 2660 N N . GLU A 1 324 ? 12.549 -1.644 23.296 1.00 85.12 324 GLU A N 1
ATOM 2661 C CA . GLU A 1 324 ? 12.383 -2.187 24.645 1.00 85.12 324 GLU A CA 1
ATOM 2662 C C . GLU A 1 324 ? 10.903 -2.382 24.992 1.00 85.12 324 GLU A C 1
ATOM 2664 O O . GLU A 1 324 ? 10.067 -1.510 24.724 1.00 85.12 324 GLU A O 1
ATOM 2669 N N . ILE A 1 325 ? 10.580 -3.520 25.607 1.00 89.19 325 ILE A N 1
ATOM 2670 C CA . ILE A 1 325 ? 9.221 -3.848 26.031 1.00 89.19 325 ILE A CA 1
ATOM 2671 C C . ILE A 1 325 ? 8.936 -3.185 27.377 1.00 89.19 325 ILE A C 1
ATOM 2673 O O . ILE A 1 325 ? 9.541 -3.498 28.394 1.00 89.19 325 ILE A O 1
ATOM 2677 N N . ILE A 1 326 ? 7.954 -2.290 27.385 1.00 91.62 326 ILE A N 1
ATOM 2678 C CA . ILE A 1 326 ? 7.547 -1.513 28.561 1.00 91.62 326 ILE A CA 1
ATOM 2679 C C . ILE A 1 326 ? 6.444 -2.241 29.327 1.00 91.62 326 ILE A C 1
ATOM 2681 O O . ILE A 1 326 ? 6.411 -2.240 30.554 1.00 91.62 326 ILE A O 1
ATOM 2685 N N . ASN A 1 327 ? 5.499 -2.833 28.597 1.00 92.69 327 ASN A N 1
ATOM 2686 C CA . ASN A 1 327 ? 4.389 -3.581 29.173 1.00 92.69 327 ASN A CA 1
ATOM 2687 C C . ASN A 1 327 ? 3.895 -4.643 28.187 1.00 92.69 327 ASN A C 1
ATOM 2689 O O . ASN A 1 327 ? 3.960 -4.450 26.973 1.00 92.69 327 ASN A O 1
ATOM 2693 N N . GLN A 1 328 ? 3.353 -5.739 28.710 1.00 94.50 328 GLN A N 1
ATOM 2694 C CA . GLN A 1 328 ? 2.807 -6.835 27.920 1.00 94.50 328 GLN A CA 1
ATOM 2695 C C . GLN A 1 328 ? 1.623 -7.501 28.624 1.00 94.50 328 GLN A C 1
ATOM 2697 O O . GLN A 1 328 ? 1.661 -7.728 29.833 1.00 94.50 328 GLN A O 1
ATOM 2702 N N . TRP A 1 329 ? 0.568 -7.809 27.871 1.00 96.62 329 TRP A N 1
ATOM 2703 C CA . TRP A 1 329 ? -0.646 -8.446 28.393 1.00 96.62 329 TRP A CA 1
ATOM 2704 C C . TRP A 1 329 ? -1.517 -9.032 27.264 1.00 96.62 329 TRP A C 1
ATOM 2706 O O . TRP A 1 329 ? -1.121 -9.071 26.096 1.00 96.62 329 TRP A O 1
ATOM 2716 N N . GLY A 1 330 ? -2.715 -9.517 27.604 1.00 96.19 330 GLY A N 1
ATOM 2717 C CA . GLY A 1 330 ? -3.688 -10.066 26.645 1.00 96.19 330 GLY A CA 1
ATOM 2718 C C . GLY A 1 330 ? -3.585 -11.580 26.440 1.00 96.19 330 GLY A C 1
ATOM 2719 O O . GLY A 1 330 ? -4.274 -12.141 25.586 1.00 96.19 330 GLY A O 1
ATOM 2720 N N . ASN A 1 331 ? -2.751 -12.250 27.235 1.00 95.94 331 ASN A N 1
ATOM 2721 C CA . ASN A 1 331 ? -2.661 -13.700 27.267 1.00 95.94 331 ASN A CA 1
ATOM 2722 C C . ASN A 1 331 ? -3.991 -14.348 27.671 1.00 95.94 331 ASN A C 1
ATOM 2724 O O . ASN A 1 331 ? -4.669 -13.917 28.598 1.00 95.94 331 ASN A O 1
ATOM 2728 N N . ASN A 1 332 ? -4.333 -15.437 26.991 1.00 96.25 332 ASN A N 1
ATOM 2729 C CA . ASN A 1 332 ? -5.570 -16.200 27.150 1.00 96.25 332 ASN A CA 1
ATOM 2730 C C . ASN A 1 332 ? -6.863 -15.397 26.899 1.00 96.25 332 ASN A C 1
ATOM 2732 O O . ASN A 1 332 ? -7.934 -15.842 27.308 1.00 96.25 332 ASN A O 1
ATOM 2736 N N . THR A 1 333 ? -6.785 -14.267 26.188 1.00 96.75 333 THR A N 1
ATOM 2737 C CA . THR A 1 333 ? -7.948 -13.406 25.905 1.00 96.75 333 THR A CA 1
ATOM 2738 C C . THR A 1 333 ? -8.431 -13.528 24.460 1.00 96.75 333 THR A C 1
ATOM 2740 O O . THR A 1 333 ? -9.607 -13.786 24.218 1.00 96.75 333 THR A O 1
ATOM 2743 N N . PHE A 1 334 ? -7.528 -13.367 23.490 1.00 97.62 334 PHE A N 1
ATOM 2744 C CA . PHE A 1 334 ? -7.879 -13.230 22.070 1.00 97.62 334 PHE A CA 1
ATOM 2745 C C . PHE A 1 334 ? -7.666 -14.529 21.286 1.00 97.62 334 PHE A C 1
ATOM 2747 O O . PHE A 1 334 ? -6.821 -15.354 21.636 1.00 97.62 334 PHE A O 1
ATOM 2754 N N . TYR A 1 335 ? -8.404 -14.713 20.193 1.00 97.12 335 TYR A N 1
ATOM 2755 C CA . TYR A 1 335 ? -8.329 -15.892 19.323 1.00 97.12 335 TYR A CA 1
ATOM 2756 C C . TYR A 1 335 ? -7.680 -15.588 17.973 1.00 97.12 335 TYR A C 1
ATOM 2758 O O . TYR A 1 335 ? -6.895 -16.401 17.468 1.00 97.12 335 TYR A O 1
ATOM 2766 N N . MET A 1 336 ? -8.010 -14.443 17.379 1.00 96.94 336 MET A N 1
ATOM 2767 C CA . MET A 1 336 ? -7.447 -13.976 16.118 1.00 96.94 336 MET A CA 1
ATOM 2768 C C . MET A 1 336 ? -7.472 -12.434 16.057 1.00 96.94 336 MET A C 1
ATOM 2770 O O . MET A 1 336 ? -8.336 -11.851 15.394 1.00 96.94 336 MET A O 1
ATOM 2774 N N . PRO A 1 337 ? -6.492 -11.785 16.714 1.00 98.06 337 PRO A N 1
ATOM 2775 C CA . PRO A 1 337 ? -6.268 -10.342 16.665 1.00 98.06 337 PRO A CA 1
ATOM 2776 C C . PRO A 1 337 ? -6.334 -9.737 15.256 1.00 98.06 337 PRO A C 1
ATOM 2778 O O . PRO A 1 337 ? -5.783 -10.301 14.292 1.00 98.06 337 PRO A O 1
ATOM 2781 N N . HIS A 1 338 ? -6.982 -8.575 15.145 1.00 98.06 338 HIS A N 1
ATOM 2782 C CA . HIS A 1 338 ? -7.007 -7.763 13.932 1.00 98.06 338 HIS A CA 1
ATOM 2783 C C . HIS A 1 338 ? -6.626 -6.302 14.214 1.00 98.06 338 HIS A C 1
ATOM 2785 O O . HIS A 1 338 ? -5.434 -6.042 14.347 1.00 98.06 338 HIS A O 1
ATOM 2791 N N . GLY A 1 339 ? -7.579 -5.377 14.308 1.00 97.50 339 GLY A N 1
ATOM 2792 C CA . GLY A 1 339 ? -7.333 -3.941 14.462 1.00 97.50 339 GLY A CA 1
ATOM 2793 C C . GLY A 1 339 ? -7.033 -3.522 15.901 1.00 97.50 339 GLY A C 1
ATOM 2794 O O . GLY A 1 339 ? -7.470 -4.173 16.856 1.00 97.50 339 GLY A O 1
ATOM 2795 N N . LEU A 1 340 ? -6.288 -2.426 16.035 1.00 98.12 340 LEU A N 1
ATOM 2796 C CA . LEU A 1 340 ? -5.933 -1.772 17.292 1.00 98.12 340 LEU A CA 1
ATOM 2797 C C . LEU A 1 340 ? -5.960 -0.254 17.072 1.00 98.12 340 LEU A C 1
ATOM 2799 O O . LEU A 1 340 ? -5.332 0.237 16.146 1.00 98.12 340 LEU A O 1
ATOM 2803 N N . THR A 1 341 ? -6.625 0.494 17.948 1.00 96.94 341 THR A N 1
ATOM 2804 C CA . THR A 1 341 ? -6.567 1.965 17.981 1.00 96.94 341 THR A CA 1
ATOM 2805 C C . THR A 1 341 ? -6.610 2.460 19.426 1.00 96.94 341 THR A C 1
ATOM 2807 O O . THR A 1 341 ? -7.225 1.833 20.288 1.00 96.94 341 THR A O 1
ATOM 2810 N N . THR A 1 342 ? -5.970 3.595 19.703 1.00 95.75 342 THR A N 1
ATOM 2811 C CA . THR A 1 342 ? -6.043 4.282 21.001 1.00 95.75 342 THR A CA 1
ATOM 2812 C C . THR A 1 342 ? -7.015 5.456 20.898 1.00 95.75 342 THR A C 1
ATOM 2814 O O . THR A 1 342 ? -6.915 6.247 19.960 1.00 95.75 342 THR A O 1
ATOM 2817 N N . ASP A 1 343 ? -7.942 5.597 21.847 1.00 95.06 343 ASP A N 1
ATOM 2818 C CA . ASP A 1 343 ? -8.781 6.798 21.943 1.00 95.06 343 ASP A CA 1
ATOM 2819 C C . ASP A 1 343 ? -8.081 7.938 22.709 1.00 95.06 343 ASP A C 1
ATOM 2821 O O . ASP A 1 343 ? -7.035 7.760 23.337 1.00 95.06 343 ASP A O 1
ATOM 2825 N N . ASN A 1 344 ? -8.670 9.135 22.689 1.00 92.44 344 ASN A N 1
ATOM 2826 C CA . ASN A 1 344 ? -8.097 10.312 23.354 1.00 92.44 344 ASN A CA 1
ATOM 2827 C C . ASN A 1 344 ? -8.034 10.207 24.890 1.00 92.44 344 ASN A C 1
ATOM 2829 O O . ASN A 1 344 ? -7.369 11.021 25.525 1.00 92.44 344 ASN A O 1
ATOM 2833 N N . GLN A 1 345 ? -8.720 9.233 25.492 1.00 93.00 345 GLN A N 1
ATOM 2834 C CA . GLN A 1 345 ? -8.656 8.952 26.929 1.00 93.00 345 GLN A CA 1
ATOM 2835 C C . GLN A 1 345 ? -7.583 7.899 27.256 1.00 93.00 345 GLN A C 1
ATOM 2837 O O . GLN A 1 345 ? -7.388 7.561 28.422 1.00 93.00 345 GLN A O 1
ATOM 2842 N N . GLY A 1 346 ? -6.886 7.375 26.244 1.00 93.50 346 GLY A N 1
ATOM 2843 C CA . GLY A 1 346 ? -5.867 6.341 26.395 1.00 93.50 346 GLY A CA 1
ATOM 2844 C C . GLY A 1 346 ? -6.430 4.931 26.521 1.00 93.50 346 GLY A C 1
ATOM 2845 O O . GLY A 1 346 ? -5.689 4.020 26.891 1.00 93.50 346 GLY A O 1
ATOM 2846 N N . ASN A 1 347 ? -7.715 4.729 26.218 1.00 96.62 347 ASN A N 1
ATOM 2847 C CA . ASN A 1 347 ? -8.267 3.386 26.133 1.00 96.62 347 ASN A CA 1
ATOM 2848 C C . ASN A 1 347 ? -7.897 2.753 24.793 1.00 96.62 347 ASN A C 1
ATOM 2850 O O . ASN A 1 347 ? -7.835 3.421 23.758 1.00 96.62 347 ASN A O 1
ATOM 2854 N N . LEU A 1 348 ? -7.714 1.440 24.817 1.00 97.62 348 LEU A N 1
ATOM 2855 C CA . LEU A 1 348 ? -7.408 0.635 23.647 1.00 97.62 348 LEU A CA 1
ATOM 2856 C C . LEU A 1 348 ? -8.682 0.005 23.106 1.00 97.62 348 LEU A C 1
ATOM 2858 O O . LEU A 1 348 ? -9.434 -0.637 23.841 1.00 97.62 348 LEU A O 1
ATOM 2862 N N . TRP A 1 349 ? -8.893 0.186 21.811 1.00 98.50 349 TRP A N 1
ATOM 2863 C CA . TRP A 1 349 ? -9.968 -0.410 21.041 1.00 98.50 349 TRP A CA 1
ATOM 2864 C C . TRP A 1 349 ? -9.392 -1.496 20.150 1.00 98.50 349 TRP A C 1
ATOM 2866 O O . TRP A 1 349 ? -8.447 -1.255 19.403 1.00 98.50 349 TRP A O 1
ATOM 2876 N N . LEU A 1 350 ? -9.937 -2.700 20.269 1.00 98.62 350 LEU A N 1
ATOM 2877 C CA . LEU A 1 350 ? -9.377 -3.914 19.682 1.00 98.62 350 LEU A CA 1
ATOM 2878 C C . LEU A 1 350 ? -10.468 -4.675 18.941 1.00 98.62 350 LEU A C 1
ATOM 2880 O O . LEU A 1 350 ? -11.596 -4.752 19.431 1.00 98.62 350 LEU A O 1
ATOM 2884 N N . THR A 1 351 ? -10.131 -5.298 17.816 1.00 98.75 351 THR A N 1
ATOM 2885 C CA . THR A 1 351 ? -11.038 -6.223 17.121 1.00 98.75 351 THR A CA 1
ATOM 2886 C C . THR A 1 351 ? -10.460 -7.631 17.071 1.00 98.75 351 THR A C 1
ATOM 2888 O O . THR A 1 351 ? -9.260 -7.834 16.863 1.00 98.75 351 THR A O 1
ATOM 2891 N N . ASP A 1 352 ? -11.329 -8.624 17.249 1.00 98.50 352 ASP A N 1
ATOM 2892 C CA . ASP A 1 352 ? -10.983 -10.029 17.060 1.00 98.50 352 ASP A CA 1
ATOM 2893 C C . ASP A 1 352 ? -11.920 -10.652 16.027 1.00 98.50 352 ASP A C 1
ATOM 2895 O O . ASP A 1 352 ? -13.137 -10.760 16.218 1.00 98.50 352 ASP A O 1
ATOM 2899 N N . VAL A 1 353 ? -11.341 -11.071 14.902 1.00 97.56 353 VAL A N 1
ATOM 2900 C CA . VAL A 1 353 ? -12.120 -11.604 13.781 1.00 97.56 353 VAL A CA 1
ATOM 2901 C C . VAL A 1 353 ? -12.669 -13.000 14.057 1.00 97.56 353 VAL A C 1
ATOM 2903 O O . VAL A 1 353 ? -13.686 -13.361 13.476 1.00 97.56 353 VAL A O 1
ATOM 2906 N N . ALA A 1 354 ? -12.024 -13.797 14.914 1.00 96.88 354 ALA A N 1
ATOM 2907 C CA . ALA A 1 354 ? -12.517 -15.124 15.260 1.00 96.88 354 ALA A CA 1
ATOM 2908 C C . ALA A 1 354 ? -13.682 -15.019 16.240 1.00 96.88 354 ALA A C 1
ATOM 2910 O O . ALA A 1 354 ? -14.634 -15.780 16.119 1.00 96.88 354 ALA A O 1
ATOM 2911 N N . MET A 1 355 ? -13.607 -14.078 17.181 1.00 97.62 355 MET A N 1
ATOM 2912 C CA . MET A 1 355 ? -14.664 -13.838 18.164 1.00 97.62 355 MET A CA 1
ATOM 2913 C C . MET A 1 355 ? -15.831 -13.032 17.587 1.00 97.62 355 MET A C 1
ATOM 2915 O O . MET A 1 355 ? -16.900 -13.063 18.180 1.00 97.62 355 MET A O 1
ATOM 2919 N N . HIS A 1 356 ? -15.643 -12.354 16.448 1.00 98.00 356 HIS A N 1
ATOM 2920 C CA . HIS A 1 356 ? -16.595 -11.400 15.861 1.00 98.00 356 HIS A CA 1
ATOM 2921 C C . HIS A 1 356 ? -16.947 -10.245 16.808 1.00 98.00 356 HIS A C 1
ATOM 2923 O O . HIS A 1 356 ? -18.083 -9.776 16.852 1.00 98.00 356 HIS A O 1
ATOM 2929 N N . GLN A 1 357 ? -15.958 -9.786 17.573 1.00 98.62 357 GLN A N 1
ATOM 2930 C CA . GLN A 1 357 ? -16.164 -8.827 18.652 1.00 98.62 357 GLN A CA 1
ATOM 2931 C C . GLN A 1 357 ? -15.191 -7.655 18.587 1.00 98.62 357 GLN A C 1
ATOM 2933 O O . GLN A 1 357 ? -14.105 -7.732 18.002 1.00 98.62 357 GLN A O 1
ATOM 2938 N N . VAL A 1 358 ? -15.617 -6.570 19.227 1.00 98.81 358 VAL A N 1
ATOM 2939 C CA . VAL A 1 358 ? -14.837 -5.362 19.481 1.00 98.81 358 VAL A CA 1
ATOM 2940 C C . VAL A 1 358 ? -14.738 -5.156 20.986 1.00 98.81 358 VAL A C 1
ATOM 2942 O O . VAL A 1 358 ? -15.731 -5.312 21.696 1.00 98.81 358 VAL A O 1
ATOM 2945 N N . PHE A 1 359 ? -13.567 -4.757 21.469 1.00 98.75 359 PHE A N 1
ATOM 2946 C CA . PHE A 1 359 ? -13.308 -4.552 22.889 1.00 98.75 359 PHE A CA 1
ATOM 2947 C C . PHE A 1 359 ? -12.759 -3.157 23.158 1.00 98.75 359 PHE A C 1
ATOM 2949 O O . PHE A 1 359 ? -11.931 -2.667 22.395 1.00 98.75 359 PHE A O 1
ATOM 2956 N N . LYS A 1 360 ? -13.170 -2.562 24.281 1.00 98.50 360 LYS A N 1
ATOM 2957 C CA . LYS A 1 360 ? -12.559 -1.366 24.872 1.00 98.50 360 LYS A CA 1
ATOM 2958 C C . LYS A 1 360 ? -11.843 -1.751 26.159 1.00 98.50 360 LYS A C 1
ATOM 2960 O O . LYS A 1 360 ? -12.477 -2.303 27.059 1.00 98.50 360 LYS A O 1
ATOM 2965 N N . TYR A 1 361 ? -10.576 -1.390 26.286 1.00 98.19 361 TYR A N 1
ATOM 2966 C CA . TYR A 1 361 ? -9.760 -1.638 27.470 1.00 98.19 361 TYR A CA 1
ATOM 2967 C C . TYR A 1 361 ? -9.150 -0.351 28.017 1.00 98.19 361 TYR A C 1
ATOM 2969 O O . TYR A 1 361 ? -8.646 0.466 27.256 1.00 98.19 361 TYR A O 1
ATOM 2977 N N . SER A 1 362 ? -9.131 -0.198 29.339 1.00 95.38 362 SER A N 1
ATOM 2978 C CA . SER A 1 362 ? -8.295 0.795 30.022 1.00 95.38 362 SER A CA 1
ATOM 2979 C C . SER A 1 362 ? -7.179 0.058 30.752 1.00 95.38 362 SER A C 1
ATOM 2981 O O . SER A 1 362 ? -7.432 -0.683 31.708 1.00 95.38 362 SER A O 1
ATOM 2983 N N . GLY A 1 363 ? -5.952 0.164 30.236 1.00 90.38 363 GLY A N 1
ATOM 2984 C CA . GLY A 1 363 ? -4.892 -0.781 30.587 1.00 90.38 363 GLY A CA 1
ATOM 2985 C C . GLY A 1 363 ? -5.348 -2.214 30.293 1.00 90.38 363 GLY A C 1
ATOM 2986 O O . GLY A 1 363 ? -5.768 -2.505 29.179 1.00 90.38 363 GLY A O 1
ATOM 2987 N N . ASN A 1 364 ? -5.348 -3.079 31.309 1.00 93.31 364 ASN A N 1
ATOM 2988 C CA . ASN A 1 364 ? -5.766 -4.482 31.176 1.00 93.31 364 ASN A CA 1
ATOM 2989 C C . ASN A 1 364 ? -7.230 -4.712 31.601 1.00 93.31 364 ASN A C 1
ATOM 2991 O O . ASN A 1 364 ? -7.707 -5.848 31.609 1.00 93.31 364 ASN A O 1
ATOM 2995 N N . LYS A 1 365 ? -7.958 -3.652 31.982 1.00 97.31 365 LYS A N 1
ATOM 2996 C CA . LYS A 1 365 ? -9.352 -3.737 32.429 1.00 97.31 365 LYS A CA 1
ATOM 2997 C C . LYS A 1 365 ? -10.300 -3.595 31.242 1.00 97.31 365 LYS A C 1
ATOM 2999 O O . LYS A 1 365 ? -10.328 -2.547 30.600 1.00 97.31 365 LYS A O 1
ATOM 3004 N N . LEU A 1 366 ? -11.110 -4.624 30.997 1.00 98.00 366 LEU A N 1
ATOM 3005 C CA . LEU A 1 366 ? -12.178 -4.586 29.999 1.00 98.00 366 LEU A CA 1
ATOM 3006 C C . LEU A 1 366 ? -13.276 -3.611 30.448 1.00 98.00 366 LEU A C 1
ATOM 3008 O O . LEU A 1 366 ? -13.783 -3.712 31.565 1.00 98.00 366 LEU A O 1
ATOM 3012 N N . LEU A 1 367 ? -13.631 -2.669 29.577 1.00 98.19 367 LEU A N 1
ATOM 3013 C CA . LEU A 1 367 ? -14.661 -1.656 29.818 1.00 98.19 367 LEU A CA 1
ATOM 3014 C C . LEU A 1 367 ? -15.932 -1.896 29.003 1.00 98.19 367 LEU A C 1
ATOM 3016 O O . LEU A 1 367 ? -17.025 -1.636 29.495 1.00 98.19 367 LEU A O 1
ATOM 3020 N N . LEU A 1 368 ? -15.795 -2.356 27.759 1.00 98.25 368 LEU A N 1
ATOM 3021 C CA . LEU A 1 368 ? -16.916 -2.570 26.846 1.00 98.25 368 LEU A CA 1
ATOM 3022 C C . LEU A 1 368 ? -16.603 -3.723 25.898 1.00 98.25 368 LEU A C 1
ATOM 3024 O O . LEU A 1 368 ? -15.468 -3.861 25.442 1.00 98.25 368 LEU A O 1
ATOM 3028 N N . THR A 1 369 ? -17.620 -4.518 25.584 1.00 98.62 369 THR A N 1
ATOM 3029 C CA . THR A 1 369 ? -17.592 -5.506 24.502 1.00 98.62 369 THR A CA 1
ATOM 3030 C C . THR A 1 369 ? -18.775 -5.249 23.580 1.00 98.62 369 THR A C 1
ATOM 3032 O O . THR A 1 369 ? -19.893 -5.071 24.058 1.00 98.62 369 THR A O 1
ATOM 3035 N N . LEU A 1 370 ? -18.525 -5.230 22.274 1.00 98.69 370 LEU A N 1
ATOM 3036 C CA . LEU A 1 370 ? -19.547 -5.173 21.230 1.00 98.69 370 LEU A CA 1
ATOM 3037 C C . LEU A 1 370 ? -19.457 -6.442 20.381 1.00 98.69 370 LEU A C 1
ATOM 3039 O O . LEU A 1 370 ? -18.355 -6.936 20.134 1.00 98.69 370 LEU A O 1
ATOM 3043 N N . GLY A 1 371 ? -20.593 -6.932 19.889 1.00 98.19 371 GLY A N 1
ATOM 3044 C CA . GLY A 1 371 ? -20.672 -8.235 19.232 1.00 98.19 371 GLY A CA 1
ATOM 3045 C C . GLY A 1 371 ? -20.919 -9.373 20.220 1.00 98.19 371 GLY A C 1
ATOM 3046 O O . GLY A 1 371 ? -20.730 -9.235 21.432 1.00 98.19 371 GLY A O 1
ATOM 3047 N N . GLU A 1 372 ? -21.291 -10.530 19.688 1.00 98.06 372 GLU A N 1
ATOM 3048 C CA . GLU A 1 372 ? -21.520 -11.748 20.460 1.00 98.06 372 GLU A CA 1
ATOM 3049 C C . GLU A 1 372 ? -20.435 -12.785 20.152 1.00 98.06 372 GLU A C 1
ATOM 3051 O O . GLU A 1 372 ? -20.036 -12.987 19.003 1.00 98.06 372 GLU A O 1
ATOM 3056 N N . LEU A 1 373 ? -19.921 -13.421 21.206 1.00 96.75 373 LEU A N 1
ATOM 3057 C CA . LEU A 1 373 ? -18.752 -14.288 21.136 1.00 96.75 373 LEU A CA 1
ATOM 3058 C C . LEU A 1 373 ? -18.993 -15.465 20.183 1.00 96.75 373 LEU A C 1
ATOM 3060 O O . LEU A 1 373 ? -19.789 -16.355 20.467 1.00 96.75 373 LEU A O 1
ATOM 3064 N N . PHE A 1 374 ? -18.229 -15.501 19.089 1.00 95.56 374 PHE A N 1
ATOM 3065 C CA . PHE A 1 374 ? -18.301 -16.522 18.038 1.00 95.56 374 PHE A CA 1
ATOM 3066 C C . PHE A 1 374 ? -19.614 -16.570 17.249 1.00 95.56 374 PHE A C 1
ATOM 3068 O O . PHE A 1 374 ? -19.835 -17.557 16.539 1.00 95.56 374 PHE A O 1
ATOM 3075 N N . VAL A 1 375 ? -20.445 -15.531 17.337 1.00 96.31 375 VAL A N 1
ATOM 3076 C CA . VAL A 1 375 ? -21.706 -15.440 16.599 1.00 96.31 375 VAL A CA 1
ATOM 3077 C C . VAL A 1 375 ? -21.576 -14.355 15.528 1.00 96.31 375 VAL A C 1
ATOM 3079 O O . VAL A 1 375 ? -21.649 -13.164 15.838 1.00 96.31 375 VAL A O 1
ATOM 3082 N N . PRO A 1 376 ? -21.335 -14.743 14.263 1.00 96.88 376 PRO A N 1
ATOM 3083 C CA . PRO A 1 376 ? -21.318 -13.795 13.168 1.00 96.88 376 PRO A CA 1
ATOM 3084 C C . PRO A 1 376 ? -22.735 -13.355 12.799 1.00 96.88 376 PRO A C 1
ATOM 3086 O O . PRO A 1 376 ? -23.672 -14.150 12.836 1.00 96.88 376 PRO A O 1
ATOM 3089 N N . GLY A 1 377 ? -22.879 -12.111 12.355 1.00 96.50 377 GLY A N 1
ATOM 3090 C CA . GLY A 1 377 ? -24.143 -11.584 11.846 1.00 96.50 377 GLY A CA 1
ATOM 3091 C C . GLY A 1 377 ? -23.991 -10.192 11.241 1.00 96.50 377 GLY A C 1
ATOM 3092 O O . GLY A 1 377 ? -22.903 -9.613 11.247 1.00 96.50 377 GLY A O 1
ATOM 3093 N N . ASP A 1 378 ? -25.082 -9.661 10.701 1.00 96.31 378 ASP A N 1
ATOM 3094 C CA . ASP A 1 378 ? -25.155 -8.358 10.030 1.00 96.31 378 ASP A CA 1
ATOM 3095 C C . ASP A 1 378 ? -26.253 -7.443 10.606 1.00 96.31 378 ASP A C 1
ATOM 3097 O O . ASP A 1 378 ? -26.553 -6.388 10.045 1.00 96.31 378 ASP A O 1
ATOM 3101 N N . ASP A 1 379 ? -26.823 -7.803 11.759 1.00 96.88 379 ASP A N 1
ATOM 3102 C CA . ASP A 1 379 ? -27.789 -6.980 12.487 1.00 96.88 379 ASP A CA 1
ATOM 3103 C C . ASP A 1 379 ? -27.103 -5.889 13.338 1.00 96.88 379 ASP A C 1
ATOM 3105 O O . ASP A 1 379 ? -25.921 -5.580 13.168 1.00 96.88 379 ASP A O 1
ATOM 3109 N N . THR A 1 380 ? -27.851 -5.235 14.230 1.00 96.62 380 THR A N 1
ATOM 3110 C CA . THR A 1 380 ? -27.352 -4.125 15.060 1.00 96.62 380 THR A CA 1
ATOM 3111 C C . THR A 1 380 ? -26.489 -4.557 16.250 1.00 96.62 380 THR A C 1
ATOM 3113 O O . THR A 1 380 ? -25.876 -3.696 16.883 1.00 96.62 380 THR A O 1
ATOM 3116 N N . LYS A 1 381 ? -26.449 -5.854 16.576 1.00 96.31 381 LYS A N 1
ATOM 3117 C CA . LYS A 1 381 ? -25.743 -6.415 17.739 1.00 96.31 381 LYS A CA 1
ATOM 3118 C C . LYS A 1 381 ? -24.558 -7.291 17.351 1.00 96.31 381 LYS A C 1
ATOM 3120 O O . LYS A 1 381 ? -23.632 -7.412 18.148 1.00 96.31 381 LYS A O 1
ATOM 3125 N N . HIS A 1 382 ? -24.578 -7.876 16.160 1.00 98.25 382 HIS A N 1
ATOM 3126 C CA . HIS A 1 382 ? -23.556 -8.792 15.673 1.00 98.25 382 HIS A CA 1
ATOM 3127 C C . HIS A 1 382 ? -22.610 -8.125 14.674 1.00 98.25 382 HIS A C 1
ATOM 3129 O O . HIS A 1 382 ? -22.966 -7.164 13.995 1.00 98.25 382 HIS A O 1
ATOM 3135 N N . PHE A 1 383 ? -21.406 -8.677 14.554 1.00 98.56 383 PHE A N 1
ATOM 3136 C CA . PHE A 1 383 ? -20.460 -8.357 13.484 1.00 98.56 383 PHE A CA 1
ATOM 3137 C C . PHE A 1 383 ? -20.119 -9.624 12.711 1.00 98.56 383 PHE A C 1
ATOM 3139 O O . PHE A 1 383 ? -20.318 -10.726 13.213 1.00 98.56 383 PHE A O 1
ATOM 3146 N N . CYS A 1 384 ? -19.521 -9.499 11.531 1.00 97.56 384 CYS A N 1
ATOM 3147 C CA . CYS A 1 384 ? -18.877 -10.618 10.863 1.00 97.56 384 CYS A CA 1
ATOM 3148 C C . CYS A 1 384 ? -17.440 -10.263 10.508 1.00 97.56 384 CYS A C 1
ATOM 3150 O O . CYS A 1 384 ? -17.135 -9.708 9.449 1.00 97.56 384 CYS A O 1
ATOM 3152 N N . LYS A 1 385 ? -16.554 -10.670 11.430 1.00 97.69 385 LYS A N 1
ATOM 3153 C CA . LYS A 1 385 ? -15.099 -10.475 11.363 1.00 97.69 385 LYS A CA 1
ATOM 3154 C C . LYS A 1 385 ? -14.771 -8.971 11.247 1.00 97.69 385 LYS A C 1
ATOM 3156 O O . LYS A 1 385 ? -14.285 -8.532 10.198 1.00 97.69 385 LYS A O 1
ATOM 3161 N N . PRO A 1 386 ? -15.054 -8.190 12.309 1.00 98.44 386 PRO A N 1
ATOM 3162 C CA . PRO A 1 386 ? -14.790 -6.758 12.323 1.00 98.44 386 PRO A CA 1
ATOM 3163 C C . PRO A 1 386 ? -13.290 -6.496 12.189 1.00 98.44 386 PRO A C 1
ATOM 3165 O O . PRO A 1 386 ? -12.467 -7.247 12.713 1.00 98.44 386 PRO A O 1
ATOM 3168 N N . THR A 1 387 ? -12.935 -5.445 11.459 1.00 98.38 387 THR A N 1
ATOM 3169 C CA . THR A 1 387 ? -11.557 -5.188 11.038 1.00 98.38 387 THR A CA 1
ATOM 3170 C C . THR A 1 387 ? -10.904 -4.082 11.844 1.00 98.38 387 THR A C 1
ATOM 3172 O O . THR A 1 387 ? -9.807 -4.280 12.348 1.00 98.38 387 THR A O 1
ATOM 3175 N N . ASP A 1 388 ? -11.564 -2.947 12.037 1.00 98.56 388 ASP A N 1
ATOM 3176 C CA . ASP A 1 388 ? -10.921 -1.773 12.636 1.00 98.56 388 ASP A CA 1
ATOM 3177 C C . ASP A 1 388 ? -11.926 -0.860 13.342 1.00 98.56 388 ASP A C 1
ATOM 3179 O O . ASP A 1 388 ? -13.124 -0.906 13.037 1.00 98.56 388 ASP A O 1
ATOM 3183 N N . VAL A 1 389 ? -11.438 -0.031 14.267 1.00 98.44 389 VAL A N 1
ATOM 3184 C CA . VAL A 1 389 ? -12.242 0.860 15.112 1.00 98.44 389 VAL A CA 1
ATOM 3185 C C . VAL A 1 389 ? -11.604 2.235 15.184 1.00 98.44 389 VAL A C 1
ATOM 3187 O O . VAL A 1 389 ? -10.426 2.356 15.484 1.00 98.44 389 VAL A O 1
ATOM 3190 N N . VAL A 1 390 ? -12.409 3.281 15.028 1.00 97.75 390 VAL A N 1
ATOM 3191 C CA . VAL A 1 390 ? -11.999 4.656 15.332 1.00 97.75 390 VAL A CA 1
ATOM 3192 C C . VAL A 1 390 ? -13.032 5.331 16.218 1.00 97.75 390 VAL A C 1
ATOM 3194 O O . VAL A 1 390 ? -14.236 5.109 16.081 1.00 97.75 390 VAL A O 1
ATOM 3197 N N . VAL A 1 391 ? -12.556 6.165 17.134 1.00 97.75 391 VAL A N 1
ATOM 3198 C CA . VAL A 1 391 ? -13.388 6.869 18.113 1.00 97.75 391 VAL A CA 1
ATOM 3199 C C . VAL A 1 391 ? -13.216 8.366 17.914 1.00 97.75 391 VAL A C 1
ATOM 3201 O O . VAL A 1 391 ? -12.106 8.830 17.648 1.00 97.75 391 VAL A O 1
ATOM 3204 N N . SER A 1 392 ? -14.308 9.123 18.008 1.00 96.12 392 SER A N 1
ATOM 3205 C CA . SER A 1 392 ? -14.233 10.581 17.951 1.00 96.12 392 SER A CA 1
ATOM 3206 C C . SER A 1 392 ? -13.415 11.142 19.116 1.00 96.12 392 SER A C 1
ATOM 3208 O O . SER A 1 392 ? -13.329 10.541 20.187 1.00 96.12 392 SER A O 1
ATOM 3210 N N . LYS A 1 393 ? -12.805 12.312 18.927 1.00 94.06 393 LYS A N 1
ATOM 3211 C CA . LYS A 1 393 ? -11.902 12.944 19.899 1.00 94.06 393 LYS A CA 1
ATOM 3212 C C . LYS A 1 393 ? -12.554 13.211 21.252 1.00 94.06 393 LYS A C 1
ATOM 3214 O O . LYS A 1 393 ? -11.864 13.199 22.267 1.00 94.06 393 LYS A O 1
ATOM 3219 N N . ASP A 1 394 ? -13.856 13.471 21.255 1.00 94.38 394 ASP A N 1
ATOM 3220 C CA . ASP A 1 394 ? -14.684 13.663 22.448 1.00 94.38 394 ASP A CA 1
ATOM 3221 C C . ASP A 1 394 ? -15.146 12.337 23.090 1.00 94.38 394 ASP A C 1
ATOM 3223 O O . ASP A 1 394 ? -15.746 12.343 24.162 1.00 94.38 394 ASP A O 1
ATOM 3227 N N . GLY A 1 395 ? -14.876 11.196 22.449 1.00 94.62 395 GLY A N 1
ATOM 3228 C CA . GLY A 1 395 ? -15.273 9.866 22.901 1.00 94.62 395 GLY A CA 1
ATOM 3229 C C . GLY A 1 395 ? -16.752 9.535 22.696 1.00 94.62 395 GLY A C 1
ATOM 3230 O O . GLY A 1 395 ? -17.189 8.476 23.144 1.00 94.62 395 GLY A O 1
ATOM 3231 N N . SER A 1 396 ? -17.534 10.413 22.058 1.00 94.81 396 SER A N 1
ATOM 3232 C CA . SER A 1 396 ? -18.993 10.265 21.966 1.00 94.81 396 SER A CA 1
ATOM 3233 C C . SER A 1 396 ? -19.448 9.276 20.894 1.00 94.81 396 SER A C 1
ATOM 3235 O O . SER A 1 396 ? -20.524 8.692 21.023 1.00 94.81 396 SER A O 1
ATOM 3237 N N . ASN A 1 397 ? -18.639 9.065 19.852 1.00 96.69 397 ASN A N 1
ATOM 3238 C CA . ASN A 1 397 ? -18.977 8.218 18.716 1.00 96.69 397 ASN A CA 1
ATOM 3239 C C . ASN A 1 397 ? -17.886 7.180 18.459 1.00 96.69 397 ASN A C 1
ATOM 3241 O O . ASN A 1 397 ? -16.712 7.517 18.305 1.00 96.69 397 ASN A O 1
ATOM 3245 N N . ILE A 1 398 ? -18.301 5.926 18.324 1.00 98.31 398 ILE A N 1
ATOM 3246 C CA . ILE A 1 398 ? -17.443 4.795 17.973 1.00 98.31 398 ILE A CA 1
ATOM 3247 C C . ILE A 1 398 ? -17.833 4.336 16.574 1.00 98.31 398 ILE A C 1
ATOM 3249 O O . ILE A 1 398 ? -19.015 4.142 16.299 1.00 98.31 398 ILE A O 1
ATOM 3253 N N . TYR A 1 399 ? -16.858 4.125 15.698 1.00 98.56 399 TYR A N 1
ATOM 3254 C CA . TYR A 1 399 ? -17.071 3.614 14.349 1.00 98.56 399 TYR A CA 1
ATOM 3255 C C . TYR A 1 399 ? -16.305 2.311 14.178 1.00 98.56 399 TYR A C 1
ATOM 3257 O O . TYR A 1 399 ? -15.101 2.274 14.408 1.00 98.56 399 TYR A O 1
ATOM 3265 N N . VAL A 1 400 ? -16.994 1.261 13.745 1.00 98.81 400 VAL A N 1
ATOM 3266 C CA . VAL A 1 400 ? -16.427 -0.073 13.527 1.00 98.81 400 VAL A CA 1
ATOM 3267 C C . VAL A 1 400 ? -16.551 -0.426 12.053 1.00 98.81 400 VAL A C 1
ATOM 3269 O O . VAL A 1 400 ? -17.644 -0.357 11.492 1.00 98.81 400 VAL A O 1
ATOM 3272 N N . SER A 1 401 ? -15.453 -0.827 11.420 1.00 98.56 401 SER A N 1
ATOM 3273 C CA . SER A 1 401 ? -15.489 -1.429 10.086 1.00 98.56 401 SER A CA 1
ATOM 3274 C C . SER A 1 401 ? -15.763 -2.920 10.226 1.00 98.56 401 SER A C 1
ATOM 3276 O O . SER A 1 401 ? -15.061 -3.638 10.937 1.00 98.56 401 SER A O 1
ATOM 3278 N N . ASP A 1 402 ? -16.828 -3.373 9.579 1.00 98.25 402 ASP A N 1
ATOM 3279 C CA . ASP A 1 402 ? -17.328 -4.739 9.666 1.00 98.25 402 ASP A CA 1
ATOM 3280 C C . ASP A 1 402 ? -17.262 -5.352 8.268 1.00 98.25 402 ASP A C 1
ATOM 3282 O O . ASP A 1 402 ? -18.115 -5.056 7.425 1.00 98.25 402 ASP A O 1
ATOM 3286 N N . GLY A 1 403 ? -16.159 -6.065 7.989 1.00 92.62 403 GLY A N 1
ATOM 3287 C CA . GLY A 1 403 ? -15.608 -6.077 6.633 1.00 92.62 403 GLY A CA 1
ATOM 3288 C C . GLY A 1 403 ? -15.322 -7.412 5.954 1.00 92.62 403 GLY A C 1
ATOM 3289 O O . GLY A 1 403 ? -15.503 -7.509 4.744 1.00 92.62 403 GLY A O 1
ATOM 3290 N N . TYR A 1 404 ? -14.862 -8.461 6.642 1.00 95.06 404 TYR A N 1
ATOM 3291 C CA . TYR A 1 404 ? -14.486 -9.687 5.905 1.00 95.06 404 TYR A CA 1
ATOM 3292 C C . TYR A 1 404 ? -15.690 -10.464 5.367 1.00 95.06 404 TYR A C 1
ATOM 3294 O O . TYR A 1 404 ? -15.548 -11.145 4.352 1.00 95.06 404 TYR A O 1
ATOM 3302 N N . CYS A 1 405 ? -16.844 -10.380 6.032 1.00 94.56 405 CYS A N 1
ATOM 3303 C CA . CYS A 1 405 ? -18.097 -10.949 5.523 1.00 94.56 405 CYS A CA 1
ATOM 3304 C C . CYS A 1 405 ? -19.202 -9.909 5.325 1.00 94.56 405 CYS A C 1
ATOM 3306 O O . CYS A 1 405 ? -20.168 -10.196 4.625 1.00 94.56 405 CYS A O 1
ATOM 3308 N N . ASN A 1 406 ? -19.055 -8.726 5.922 1.00 97.38 406 ASN A N 1
ATOM 3309 C CA . ASN A 1 406 ? -20.007 -7.631 5.814 1.00 97.38 406 ASN A CA 1
ATOM 3310 C C . ASN A 1 406 ? -19.417 -6.472 4.991 1.00 97.38 406 ASN A C 1
ATOM 3312 O O . ASN A 1 406 ? -18.228 -6.427 4.681 1.00 97.38 406 ASN A O 1
ATOM 3316 N N . SER A 1 407 ? -20.272 -5.524 4.610 1.00 97.31 407 SER A N 1
ATOM 3317 C CA . SER A 1 407 ? -19.918 -4.393 3.737 1.00 97.31 407 SER A CA 1
ATOM 3318 C C . SER A 1 407 ? -20.370 -3.064 4.337 1.00 97.31 407 SER A C 1
ATOM 3320 O O . SER A 1 407 ? -21.031 -2.264 3.667 1.00 97.31 407 SER A O 1
ATOM 3322 N N . ARG A 1 408 ? -20.078 -2.837 5.624 1.00 97.88 408 ARG A N 1
ATOM 3323 C CA . ARG A 1 408 ? -20.594 -1.681 6.373 1.00 97.88 408 ARG A CA 1
ATOM 3324 C C . ARG A 1 408 ? -19.581 -1.081 7.345 1.00 97.88 408 ARG A C 1
ATOM 3326 O O . ARG A 1 408 ? -18.634 -1.734 7.775 1.00 97.88 408 ARG A O 1
ATOM 3333 N N . ILE A 1 409 ? -19.836 0.168 7.716 1.00 98.56 409 ILE A N 1
ATOM 3334 C CA . ILE A 1 409 ? -19.254 0.807 8.900 1.00 98.56 409 ILE A CA 1
ATOM 3335 C C . ILE A 1 409 ? -20.396 1.027 9.886 1.00 98.56 409 ILE A C 1
ATOM 3337 O O . ILE A 1 409 ? -21.406 1.625 9.517 1.00 98.56 409 ILE A O 1
ATOM 3341 N N . VAL A 1 410 ? -20.264 0.562 11.120 1.00 98.31 410 VAL A N 1
ATOM 3342 C CA . VAL A 1 410 ? -21.298 0.684 12.152 1.00 98.31 410 VAL A CA 1
ATOM 3343 C C . VAL A 1 410 ? -20.904 1.768 13.144 1.00 98.31 410 VAL A C 1
ATOM 3345 O O . VAL A 1 410 ? -19.761 1.802 13.590 1.00 98.31 410 VAL A O 1
ATOM 3348 N N . LYS A 1 411 ? -21.840 2.656 13.481 1.00 98.19 411 LYS A N 1
ATOM 3349 C CA . LYS A 1 411 ? -21.659 3.731 14.456 1.00 98.19 411 LYS A CA 1
ATOM 3350 C C . LYS A 1 411 ? -22.404 3.407 15.745 1.00 98.19 411 LYS A C 1
ATOM 3352 O O . LYS A 1 411 ? -23.602 3.118 15.703 1.00 98.19 411 LYS A O 1
ATOM 3357 N N . PHE A 1 412 ? -21.712 3.545 16.866 1.00 98.38 412 PHE A N 1
ATOM 3358 C CA . PHE A 1 412 ? -22.248 3.416 18.216 1.00 98.38 412 PHE A CA 1
ATOM 3359 C C . PHE A 1 412 ? -22.025 4.704 19.011 1.00 98.38 412 PHE A C 1
ATOM 3361 O O . PHE A 1 412 ? -21.133 5.492 18.684 1.00 98.38 412 PHE A O 1
ATOM 3368 N N . ASP A 1 413 ? -22.831 4.909 20.050 1.00 97.38 413 A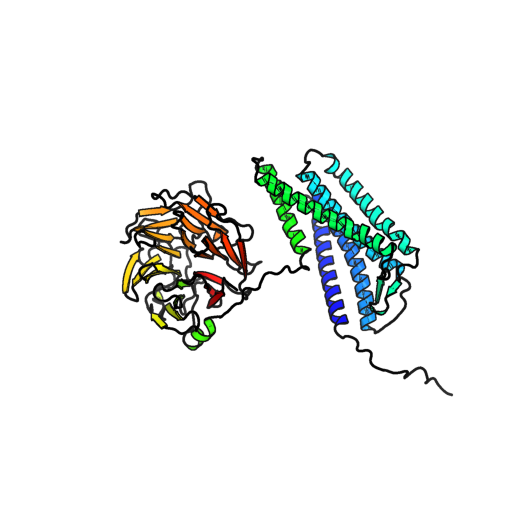SP A N 1
ATOM 3369 C CA . ASP A 1 413 ? -22.540 5.907 21.081 1.00 97.38 413 ASP A CA 1
ATOM 3370 C C . ASP A 1 413 ? -21.442 5.414 22.039 1.00 97.38 413 ASP A C 1
ATOM 3372 O O . ASP A 1 413 ? -21.006 4.264 21.975 1.00 97.38 413 ASP A O 1
ATOM 3376 N N . SER A 1 414 ? -21.008 6.271 22.961 1.00 95.88 414 SER A N 1
ATOM 3377 C CA . SER A 1 414 ? -19.977 5.955 23.959 1.00 95.88 414 SER A CA 1
ATOM 3378 C C . SER A 1 414 ? -20.307 4.769 24.880 1.00 95.88 414 SER A C 1
ATOM 3380 O O . SER A 1 414 ? -19.389 4.189 25.466 1.00 95.88 414 SER A O 1
ATOM 3382 N N . ASN A 1 415 ? -21.584 4.389 24.992 1.00 96.31 415 ASN A N 1
ATOM 3383 C CA . ASN A 1 415 ? -22.060 3.256 25.787 1.00 96.31 415 ASN A CA 1
ATOM 3384 C C . ASN A 1 415 ? -22.201 1.970 24.958 1.00 96.31 415 ASN A C 1
ATOM 3386 O O . ASN A 1 415 ? -22.595 0.936 25.496 1.00 96.31 415 ASN A O 1
ATOM 3390 N N . GLY A 1 416 ? -21.898 2.014 23.658 1.00 96.75 416 GLY A N 1
ATOM 3391 C CA . GLY A 1 416 ? -22.016 0.861 22.774 1.00 96.75 416 GLY A CA 1
ATOM 3392 C C . GLY A 1 416 ? -23.417 0.634 22.211 1.00 96.75 416 GLY A C 1
ATOM 3393 O O . GLY A 1 416 ? -23.695 -0.444 21.686 1.00 96.75 416 GLY A O 1
ATOM 3394 N N . LYS A 1 417 ? -24.321 1.615 22.293 1.00 97.75 417 LYS A N 1
ATOM 3395 C CA . LYS A 1 417 ? -25.641 1.519 21.664 1.00 97.75 417 LYS A CA 1
ATOM 3396 C C . LYS A 1 417 ? -25.533 1.857 20.183 1.00 97.75 417 LYS A C 1
ATOM 3398 O O . LYS A 1 417 ? -24.963 2.881 19.811 1.00 97.75 417 LYS A O 1
ATOM 3403 N N . PHE A 1 418 ? -26.111 1.009 19.335 1.00 97.88 418 PHE A N 1
ATOM 3404 C CA . PHE A 1 418 ? -26.166 1.242 17.894 1.00 97.88 418 PHE A CA 1
ATOM 3405 C C . PHE A 1 418 ? -26.874 2.568 17.577 1.00 97.88 418 PHE A C 1
ATOM 3407 O O . PHE A 1 418 ? -27.977 2.822 18.067 1.00 97.88 418 PHE A O 1
ATOM 3414 N N . ILE A 1 419 ? -26.253 3.380 16.721 1.00 96.94 419 ILE A N 1
ATOM 3415 C CA . ILE A 1 419 ? -26.829 4.619 16.185 1.00 96.94 419 ILE A CA 1
ATOM 3416 C C . ILE A 1 419 ? -27.250 4.403 14.731 1.00 96.94 419 ILE A C 1
ATOM 3418 O O . ILE A 1 419 ? -28.406 4.623 14.377 1.00 96.94 419 ILE A O 1
ATOM 3422 N N . LYS A 1 420 ? -26.305 3.998 13.872 1.00 95.62 420 LYS A N 1
ATOM 3423 C CA . LYS A 1 420 ? -26.534 3.826 12.430 1.00 95.62 420 LYS A CA 1
ATOM 3424 C C . LYS A 1 420 ? -25.443 2.993 11.769 1.00 95.62 420 LYS A C 1
ATOM 3426 O O . LYS A 1 420 ? -24.394 2.745 12.356 1.00 95.62 420 LYS A O 1
ATOM 3431 N N . GLN A 1 421 ? -25.642 2.676 10.493 1.00 95.81 421 GLN A N 1
ATOM 3432 C CA . GLN A 1 421 ? -24.602 2.122 9.629 1.00 95.81 421 GLN A CA 1
ATOM 3433 C C . GLN A 1 421 ? -24.389 2.968 8.368 1.00 95.81 421 GLN A C 1
ATOM 3435 O O . GLN A 1 421 ? -25.301 3.642 7.890 1.00 95.81 421 GLN A O 1
ATOM 3440 N N . TYR A 1 422 ? -23.169 2.931 7.841 1.00 97.06 422 TYR A N 1
ATOM 3441 C CA . TYR A 1 422 ? -22.754 3.559 6.593 1.00 97.06 422 TYR A CA 1
ATOM 3442 C C . TYR A 1 422 ? -22.445 2.470 5.573 1.00 97.06 422 TYR A C 1
ATOM 3444 O O . TYR A 1 422 ? -21.708 1.523 5.860 1.00 97.06 422 TYR A O 1
ATOM 3452 N N . GLN A 1 423 ? -23.012 2.616 4.380 1.00 95.19 423 GLN A N 1
ATOM 3453 C CA . GLN A 1 423 ? -22.848 1.697 3.259 1.00 95.19 423 GLN A CA 1
ATOM 3454 C C . GLN A 1 423 ? -22.844 2.491 1.953 1.00 95.19 423 GLN A C 1
ATOM 3456 O O . GLN A 1 423 ? -23.295 3.637 1.895 1.00 95.19 423 GLN A O 1
ATOM 3461 N N . MET A 1 424 ? -22.338 1.878 0.887 1.00 95.81 424 MET A N 1
ATOM 3462 C CA . MET A 1 424 ? -22.453 2.470 -0.443 1.00 95.81 424 MET A CA 1
ATOM 3463 C C . MET A 1 424 ? -23.930 2.542 -0.870 1.00 95.81 424 MET A C 1
ATOM 3465 O O . MET A 1 424 ? -24.679 1.604 -0.596 1.00 95.81 424 MET A O 1
ATOM 3469 N N . PRO A 1 425 ? -24.358 3.612 -1.567 1.00 91.06 425 PRO A N 1
ATOM 3470 C CA . PRO A 1 425 ? -25.724 3.716 -2.073 1.00 91.06 425 PRO A CA 1
ATOM 3471 C C . PRO A 1 425 ? -26.094 2.559 -3.009 1.00 91.06 425 PRO A C 1
ATOM 3473 O O . PRO A 1 425 ? -25.242 2.055 -3.747 1.00 91.06 425 PRO A O 1
ATOM 3476 N N . LEU A 1 426 ? -27.380 2.198 -3.046 1.00 87.69 426 LEU A N 1
ATOM 3477 C CA . LEU A 1 426 ? -27.906 1.195 -3.978 1.00 87.69 426 LEU A CA 1
ATOM 3478 C C . LEU A 1 426 ? -27.512 1.519 -5.430 1.00 87.69 426 LEU A C 1
ATOM 3480 O O . LEU A 1 426 ? -27.510 2.675 -5.857 1.00 87.69 426 LEU A O 1
ATOM 3484 N N . GLY A 1 427 ? -27.142 0.488 -6.193 1.00 86.56 427 GLY A N 1
ATOM 3485 C CA . GLY A 1 427 ? -26.670 0.629 -7.576 1.00 86.56 427 GLY A CA 1
ATOM 3486 C C . GLY A 1 427 ? -25.229 1.143 -7.722 1.00 86.56 427 GLY A C 1
ATOM 3487 O O . GLY A 1 427 ? -24.725 1.234 -8.844 1.00 86.56 427 GLY A O 1
ATOM 3488 N N . LYS A 1 428 ? -24.531 1.464 -6.624 1.00 91.25 428 LYS A N 1
ATOM 3489 C CA . LYS A 1 428 ? -23.075 1.664 -6.611 1.00 91.25 428 LYS A CA 1
ATOM 3490 C C . LYS A 1 428 ? -22.371 0.387 -6.160 1.00 91.25 428 LYS A C 1
ATOM 3492 O O . LYS A 1 428 ? -22.943 -0.446 -5.469 1.00 91.25 428 LYS A O 1
ATOM 3497 N N . MET A 1 429 ? -21.105 0.254 -6.550 1.00 92.25 429 MET A N 1
ATOM 3498 C CA . MET A 1 429 ? -20.262 -0.864 -6.125 1.00 92.25 429 MET A CA 1
ATOM 3499 C C . MET A 1 429 ? -20.124 -0.858 -4.591 1.00 92.25 429 MET A C 1
ATOM 3501 O O . MET A 1 429 ? -19.658 0.167 -4.070 1.00 92.25 429 MET A O 1
ATOM 3505 N N . PRO A 1 430 ? -20.525 -1.938 -3.886 1.00 95.50 430 PRO A N 1
ATOM 3506 C CA . PRO A 1 430 ? -20.480 -2.016 -2.427 1.00 95.50 430 PRO A CA 1
ATOM 3507 C C . PRO A 1 430 ? -19.042 -1.966 -1.911 1.00 95.50 430 PRO A C 1
ATOM 3509 O O . PRO A 1 430 ? -18.098 -2.155 -2.678 1.00 95.50 430 PRO A O 1
ATOM 3512 N N . LEU A 1 431 ? -18.877 -1.715 -0.611 1.00 97.06 431 LEU A N 1
ATOM 3513 C CA . LEU A 1 431 ? -17.585 -1.911 0.050 1.00 97.06 431 LEU A CA 1
ATOM 3514 C C . LEU A 1 431 ? -17.248 -3.408 0.030 1.00 97.06 431 LEU A C 1
ATOM 3516 O O . LEU A 1 431 ? -18.113 -4.230 0.332 1.00 97.06 431 LEU A O 1
ATOM 3520 N N . ILE A 1 432 ? -16.014 -3.767 -0.305 1.00 96.81 432 ILE A N 1
ATOM 3521 C CA . ILE A 1 432 ? -15.522 -5.143 -0.270 1.00 96.81 432 ILE A CA 1
ATOM 3522 C C . ILE A 1 432 ? -14.306 -5.172 0.649 1.00 96.81 432 ILE A C 1
ATOM 3524 O O . ILE A 1 432 ? -13.221 -4.699 0.302 1.00 96.81 432 ILE A O 1
ATOM 3528 N N . VAL A 1 433 ? -14.514 -5.742 1.835 1.00 96.75 433 VAL A N 1
ATOM 3529 C CA . VAL A 1 433 ? -13.554 -5.709 2.939 1.00 96.75 433 VAL A CA 1
ATOM 3530 C C . VAL A 1 433 ? -13.167 -4.274 3.307 1.00 96.75 433 VAL A C 1
ATOM 3532 O O . VAL A 1 433 ? -12.019 -3.875 3.104 1.00 96.75 433 VAL A O 1
ATOM 3535 N N . PRO A 1 434 ? -14.114 -3.467 3.840 1.00 98.00 434 PRO A N 1
ATOM 3536 C CA . PRO A 1 434 ? -13.747 -2.262 4.579 1.00 98.00 434 PRO A CA 1
ATOM 3537 C C . PRO A 1 434 ? -12.785 -2.673 5.696 1.00 98.00 434 PRO A C 1
ATOM 3539 O O . PRO A 1 434 ? -13.196 -3.409 6.579 1.00 98.00 434 PRO A O 1
ATOM 3542 N N . HIS A 1 435 ? -11.511 -2.287 5.604 1.00 98.00 435 HIS A N 1
ATOM 3543 C CA . HIS A 1 435 ? -10.435 -2.936 6.368 1.00 98.00 435 HIS A CA 1
ATOM 3544 C C . HIS A 1 435 ? -9.767 -2.039 7.414 1.00 98.00 435 HIS A C 1
ATOM 3546 O O . HIS A 1 435 ? -9.280 -2.543 8.418 1.00 98.00 435 HIS A O 1
ATOM 3552 N N . SER A 1 436 ? -9.726 -0.729 7.172 1.00 98.31 436 SER A N 1
ATOM 3553 C CA . SER A 1 436 ? -9.092 0.258 8.053 1.00 98.31 436 SER A CA 1
ATOM 3554 C C . SER A 1 436 ? -9.850 1.580 7.985 1.00 98.31 436 SER A C 1
ATOM 3556 O O . SER A 1 436 ? -10.394 1.920 6.926 1.00 98.31 436 SER A O 1
ATOM 3558 N N . LEU A 1 437 ? -9.920 2.299 9.105 1.00 98.38 437 LEU A N 1
ATOM 3559 C CA . LEU A 1 437 ? -10.705 3.517 9.277 1.00 98.38 437 LEU A CA 1
ATOM 3560 C C . LEU A 1 437 ? -9.846 4.706 9.718 1.00 98.38 437 LEU A C 1
ATOM 3562 O O . LEU A 1 437 ? -8.903 4.567 10.482 1.00 98.38 437 LEU A O 1
ATOM 3566 N N . ILE A 1 438 ? -10.237 5.909 9.292 1.00 97.94 438 ILE A N 1
ATOM 3567 C CA . ILE A 1 438 ? -9.745 7.179 9.852 1.00 97.94 438 ILE A CA 1
ATOM 3568 C C . ILE A 1 438 ? -10.892 8.173 10.012 1.00 97.94 438 ILE A C 1
ATOM 3570 O O . ILE A 1 438 ? -11.777 8.262 9.155 1.00 97.94 438 ILE A O 1
ATOM 3574 N N . LEU A 1 439 ? -10.834 8.981 11.070 1.00 96.88 439 LEU A N 1
ATOM 3575 C CA . LEU A 1 439 ? -11.714 10.131 11.264 1.00 96.88 439 LEU A CA 1
ATOM 3576 C C . LEU A 1 439 ? -10.989 11.431 10.912 1.00 96.88 439 LEU A C 1
ATOM 3578 O O . LEU A 1 439 ? -9.916 11.729 11.432 1.00 96.88 439 LEU A O 1
ATOM 3582 N N . ILE A 1 440 ? -11.615 12.235 10.054 1.00 96.75 440 ILE A N 1
ATOM 3583 C CA . ILE A 1 440 ? -11.178 13.593 9.715 1.00 96.75 440 ILE A CA 1
ATOM 3584 C C . ILE A 1 440 ? -12.261 14.551 10.204 1.00 96.75 440 ILE A C 1
ATOM 3586 O O . ILE A 1 440 ? -13.112 15.022 9.445 1.00 96.75 440 ILE A O 1
ATOM 3590 N N . GLU A 1 441 ? -12.256 14.805 11.510 1.00 94.12 441 GLU A N 1
ATOM 3591 C CA . GLU A 1 441 ? -13.306 15.579 12.182 1.00 94.12 441 GLU A CA 1
ATOM 3592 C C . GLU A 1 441 ? -13.404 17.018 11.680 1.00 94.12 441 GLU A C 1
ATOM 3594 O O . GLU A 1 441 ? -14.507 17.532 11.517 1.00 94.12 441 GLU A O 1
ATOM 3599 N N . SER A 1 442 ? -12.274 17.639 11.323 1.00 93.69 442 SER A N 1
ATOM 3600 C CA . SER A 1 442 ? -12.248 18.992 10.749 1.00 93.69 442 SER A CA 1
ATOM 3601 C C . SER A 1 442 ? -13.075 19.117 9.464 1.00 93.69 442 SER A C 1
ATOM 3603 O O . SER A 1 442 ? -13.502 20.215 9.113 1.00 93.69 442 SER A O 1
ATOM 3605 N N . LEU A 1 443 ? -13.332 18.002 8.771 1.00 94.94 443 LEU A N 1
ATOM 3606 C CA . LEU A 1 443 ? -14.131 17.939 7.545 1.00 94.94 443 LEU A CA 1
ATOM 3607 C C . LEU A 1 443 ? -15.442 17.159 7.703 1.00 94.94 443 LEU A C 1
ATOM 3609 O O . LEU A 1 443 ? -16.181 17.036 6.716 1.00 94.94 443 LEU A O 1
ATOM 3613 N N . ASN A 1 444 ? -15.730 16.669 8.915 1.00 95.75 444 ASN A N 1
ATOM 3614 C CA . ASN A 1 444 ? -16.810 15.735 9.230 1.00 95.75 444 ASN A CA 1
ATOM 3615 C C . ASN A 1 444 ? -16.786 14.497 8.319 1.00 95.75 444 ASN A C 1
ATOM 3617 O O . ASN A 1 444 ? -17.747 14.232 7.594 1.00 95.75 444 ASN A O 1
ATOM 3621 N N . LEU A 1 445 ? -15.657 13.778 8.296 1.00 97.38 445 LEU A N 1
ATOM 3622 C CA . LEU A 1 445 ? -15.506 12.572 7.481 1.00 97.38 445 LEU A CA 1
ATOM 3623 C C . LEU A 1 445 ? -15.099 11.357 8.295 1.00 97.38 445 LEU A C 1
ATOM 3625 O O . LEU A 1 445 ? -14.203 11.431 9.133 1.00 97.38 445 LEU A O 1
ATOM 3629 N N . ILE A 1 446 ? -15.692 10.226 7.928 1.00 98.12 446 ILE A N 1
ATOM 3630 C CA . ILE A 1 446 ? -15.162 8.891 8.192 1.00 98.12 446 ILE A CA 1
ATOM 3631 C C . ILE A 1 446 ? -14.689 8.322 6.857 1.00 98.12 446 ILE A C 1
ATOM 3633 O O . ILE A 1 446 ? -15.474 8.219 5.912 1.00 98.12 446 ILE A O 1
ATOM 3637 N N . CYS A 1 447 ? -13.405 7.993 6.754 1.00 98.44 447 CYS A N 1
ATOM 3638 C CA . CYS A 1 447 ? -12.842 7.359 5.568 1.00 98.44 447 CYS A CA 1
ATOM 3639 C C . CYS A 1 447 ? -12.498 5.901 5.857 1.00 98.44 447 CYS A C 1
ATOM 3641 O O . CYS A 1 447 ? -12.043 5.575 6.949 1.00 98.44 447 CYS A O 1
ATOM 3643 N N . VAL A 1 448 ? -12.701 5.043 4.860 1.00 98.56 448 VAL A N 1
ATOM 3644 C CA . VAL A 1 448 ? -12.465 3.605 4.942 1.00 98.56 448 VAL A CA 1
ATOM 3645 C C . VAL A 1 448 ? -11.599 3.125 3.787 1.00 98.56 448 VAL A C 1
ATOM 3647 O O . VAL A 1 448 ? -11.827 3.497 2.632 1.00 98.56 448 VAL A O 1
ATOM 3650 N N . ALA A 1 449 ? -10.616 2.284 4.096 1.00 98.06 449 ALA A N 1
ATOM 3651 C CA . ALA A 1 449 ? -9.885 1.503 3.110 1.00 98.06 449 ALA A CA 1
ATOM 3652 C C . ALA A 1 449 ? -10.794 0.382 2.589 1.00 98.06 449 ALA A C 1
ATOM 3654 O O . ALA A 1 449 ? -11.062 -0.593 3.289 1.00 98.06 449 ALA A O 1
ATOM 3655 N N . ASP A 1 450 ? -11.292 0.540 1.366 1.00 97.56 450 ASP A N 1
ATOM 3656 C CA . ASP A 1 450 ? -12.108 -0.453 0.668 1.00 97.56 450 ASP A CA 1
ATOM 3657 C C . ASP A 1 450 ? -11.156 -1.415 -0.061 1.00 97.56 450 ASP A C 1
ATOM 3659 O O . ASP A 1 450 ? -10.804 -1.205 -1.231 1.00 97.56 450 ASP A O 1
ATOM 3663 N N . ARG A 1 451 ? -10.626 -2.389 0.698 1.00 95.06 451 ARG A N 1
ATOM 3664 C CA . ARG A 1 451 ? -9.379 -3.103 0.384 1.00 95.06 451 ARG A CA 1
ATOM 3665 C C . ARG A 1 451 ? -9.416 -3.765 -0.983 1.00 95.06 451 ARG A C 1
ATOM 3667 O O . ARG A 1 451 ? -8.523 -3.520 -1.793 1.00 95.06 451 ARG A O 1
ATOM 3674 N N . GLU A 1 452 ? -10.434 -4.578 -1.257 1.00 94.31 452 GLU A N 1
ATOM 3675 C CA . GLU A 1 452 ? -10.492 -5.356 -2.504 1.00 94.31 452 GLU A CA 1
ATOM 3676 C C . GLU A 1 452 ? -10.876 -4.495 -3.715 1.00 94.31 452 GLU A C 1
ATOM 3678 O O . GLU A 1 452 ? -10.485 -4.796 -4.843 1.00 94.31 452 GLU A O 1
ATOM 3683 N N . ASN A 1 453 ? -11.568 -3.375 -3.486 1.00 94.81 453 ASN A N 1
ATOM 3684 C CA . ASN A 1 453 ? -11.893 -2.404 -4.532 1.00 94.81 453 ASN A CA 1
ATOM 3685 C C . ASN A 1 453 ? -10.771 -1.395 -4.811 1.00 94.81 453 ASN A C 1
ATOM 3687 O O . ASN A 1 453 ? -10.919 -0.580 -5.722 1.00 94.81 453 ASN A O 1
ATOM 3691 N N . GLN A 1 454 ? -9.661 -1.440 -4.064 1.00 94.88 454 GLN A N 1
ATOM 3692 C CA . GLN A 1 454 ? -8.469 -0.618 -4.309 1.00 94.88 454 GLN A CA 1
ATOM 3693 C C . GLN A 1 454 ? -8.802 0.880 -4.322 1.00 94.88 454 GLN A C 1
ATOM 3695 O O . GLN A 1 454 ? -8.463 1.615 -5.254 1.00 94.88 454 GLN A O 1
ATOM 3700 N N . ARG A 1 455 ? -9.516 1.334 -3.291 1.00 96.25 455 ARG A N 1
ATOM 3701 C CA . ARG A 1 455 ? -9.904 2.738 -3.126 1.00 96.25 455 ARG A CA 1
ATOM 3702 C C . ARG A 1 455 ? -10.071 3.093 -1.655 1.00 96.25 455 ARG A C 1
ATOM 3704 O O . ARG A 1 455 ? -10.190 2.218 -0.801 1.00 96.25 455 ARG A O 1
ATOM 3711 N N . ILE A 1 456 ? -10.121 4.389 -1.369 1.00 98.25 456 ILE A N 1
ATOM 3712 C CA . ILE A 1 456 ? -10.518 4.905 -0.054 1.00 98.25 456 ILE A CA 1
ATOM 3713 C C . ILE A 1 456 ? -11.838 5.649 -0.233 1.00 98.25 456 ILE A C 1
ATOM 3715 O O . ILE A 1 456 ? -11.937 6.535 -1.082 1.00 98.25 456 ILE A O 1
ATOM 3719 N N . VAL A 1 457 ? -12.859 5.292 0.541 1.00 98.06 457 VAL A N 1
ATOM 3720 C CA . VAL A 1 457 ? -14.188 5.918 0.475 1.00 98.06 457 VAL A CA 1
ATOM 3721 C C . VAL A 1 457 ? -14.400 6.756 1.725 1.00 98.06 457 VAL A C 1
ATOM 3723 O O . VAL A 1 457 ? -14.204 6.257 2.824 1.00 98.06 457 VAL A O 1
ATOM 3726 N N . CYS A 1 458 ? -14.814 8.012 1.574 1.00 98.25 458 CYS A N 1
ATOM 3727 C CA . CYS A 1 458 ? -15.093 8.913 2.689 1.00 98.25 458 CYS A CA 1
ATOM 3728 C C . CYS A 1 458 ? -16.570 9.304 2.723 1.00 98.25 458 CYS A C 1
ATOM 3730 O O . CYS A 1 458 ? -17.089 9.887 1.765 1.00 98.25 458 CYS A O 1
ATOM 3732 N N . PHE A 1 459 ? -17.225 9.028 3.846 1.00 97.81 459 PHE A N 1
ATOM 3733 C CA . PHE A 1 459 ? -18.619 9.367 4.109 1.00 97.81 459 PHE A CA 1
ATOM 3734 C C . PHE A 1 459 ? -18.719 10.628 4.961 1.00 97.81 459 PHE A C 1
ATOM 3736 O O . PHE A 1 459 ? -17.884 10.857 5.838 1.00 97.81 459 PHE A O 1
ATOM 3743 N N . ASN A 1 460 ? -19.753 11.432 4.720 1.00 95.75 460 ASN A N 1
ATOM 3744 C CA . ASN A 1 460 ? -20.073 12.575 5.564 1.00 95.75 460 ASN A CA 1
ATOM 3745 C C . ASN A 1 460 ? -20.655 12.101 6.902 1.00 95.75 460 ASN A C 1
ATOM 3747 O O . ASN A 1 460 ? -21.633 11.349 6.931 1.00 95.75 460 ASN A O 1
ATOM 3751 N N . THR A 1 461 ? -20.078 12.570 8.003 1.00 93.88 461 THR A N 1
ATOM 3752 C CA . THR A 1 461 ? -20.574 12.309 9.362 1.00 93.88 461 THR A CA 1
ATOM 3753 C C . THR A 1 461 ? -21.406 13.461 9.913 1.00 93.88 461 THR A C 1
ATOM 3755 O O . THR A 1 461 ? -22.062 13.297 10.942 1.00 93.88 461 THR A O 1
ATOM 3758 N N . LYS A 1 462 ? -21.430 14.621 9.238 1.00 90.31 462 LYS A N 1
ATOM 3759 C CA . LYS A 1 462 ? -22.221 15.775 9.676 1.00 90.31 462 LYS A CA 1
ATOM 3760 C C . LYS A 1 462 ? -23.695 15.385 9.739 1.00 90.31 462 LYS A C 1
ATOM 3762 O O . LYS A 1 462 ? -24.226 14.861 8.764 1.00 90.31 462 LYS A O 1
ATOM 3767 N N . ASN A 1 463 ? -24.330 15.648 10.882 1.00 82.62 463 ASN A N 1
ATOM 3768 C CA . ASN A 1 463 ? -25.740 15.341 11.146 1.00 82.62 463 ASN A CA 1
ATOM 3769 C C . ASN A 1 463 ? -26.134 13.894 10.805 1.00 82.62 463 ASN A C 1
ATOM 3771 O O . ASN A 1 463 ? -27.281 13.636 10.453 1.00 82.62 463 ASN A O 1
ATOM 3775 N N . ASP A 1 464 ? -25.177 12.962 10.849 1.00 81.19 464 ASP A N 1
ATOM 3776 C CA . ASP A 1 464 ? -25.399 11.575 10.464 1.00 81.19 464 ASP A CA 1
ATOM 3777 C C . ASP A 1 464 ? -25.985 11.395 9.044 1.00 81.19 464 ASP A C 1
ATOM 3779 O O . ASP A 1 464 ? -26.680 10.414 8.781 1.00 81.19 464 ASP A O 1
ATOM 3783 N N . GLU A 1 465 ? -25.635 12.263 8.083 1.00 78.88 465 GLU A N 1
ATOM 3784 C CA . GLU A 1 465 ? -26.068 12.148 6.676 1.00 78.88 465 GLU A CA 1
ATOM 3785 C C . GLU A 1 465 ? -25.630 10.822 6.028 1.00 78.88 465 GLU A C 1
ATOM 3787 O O . GLU A 1 465 ? -26.416 10.141 5.376 1.00 78.88 465 GLU A O 1
ATOM 3792 N N . GLY A 1 466 ? -24.364 10.427 6.208 1.00 84.38 466 GLY A N 1
ATOM 3793 C CA . GLY A 1 466 ? -23.816 9.168 5.693 1.00 84.38 466 GLY A CA 1
ATOM 3794 C C . GLY A 1 466 ? -23.767 9.007 4.178 1.00 84.38 466 GLY A C 1
ATOM 3795 O O . GLY A 1 466 ? -23.534 7.899 3.701 1.00 84.38 466 GLY A O 1
ATOM 3796 N N . ASN A 1 467 ? -23.935 10.083 3.415 1.00 92.31 467 ASN A N 1
ATOM 3797 C CA . ASN A 1 467 ? -23.667 10.089 1.982 1.00 92.31 467 ASN A CA 1
ATOM 3798 C C . ASN A 1 467 ? -22.154 10.021 1.702 1.00 92.31 467 ASN A C 1
ATOM 3800 O O . ASN A 1 467 ? -21.315 10.491 2.474 1.00 92.31 467 ASN A O 1
ATOM 3804 N N . VAL A 1 468 ? -21.791 9.425 0.567 1.00 95.69 468 VAL A N 1
ATOM 3805 C CA . VAL A 1 468 ? -20.400 9.393 0.101 1.00 95.69 468 VAL A CA 1
ATOM 3806 C C . VAL A 1 468 ? -20.005 10.796 -0.355 1.00 95.69 468 VAL A C 1
ATOM 3808 O O . VAL A 1 468 ? -20.607 11.332 -1.285 1.00 95.69 468 VAL A O 1
ATOM 3811 N N . LYS A 1 469 ? -18.979 11.375 0.272 1.00 94.81 469 LYS A N 1
ATOM 3812 C CA . LYS A 1 469 ? -18.471 12.714 -0.056 1.00 94.81 469 LYS A CA 1
ATOM 3813 C C . LYS A 1 469 ? -17.259 12.660 -0.977 1.00 94.81 469 LYS A C 1
ATOM 3815 O O . LYS A 1 469 ? -17.188 13.421 -1.937 1.00 94.81 469 LYS A O 1
ATOM 3820 N N . TYR A 1 470 ? -16.325 11.748 -0.706 1.00 96.00 470 TYR A N 1
ATOM 3821 C CA . TYR A 1 470 ? -15.119 11.579 -1.514 1.00 96.00 470 TYR A CA 1
ATOM 3822 C C . TYR A 1 470 ? -14.834 10.106 -1.781 1.00 96.00 470 TYR A C 1
ATOM 3824 O O . TYR A 1 470 ? -15.111 9.241 -0.953 1.00 96.00 470 TYR A O 1
ATOM 3832 N N . ILE A 1 471 ? -14.239 9.839 -2.940 1.00 96.44 471 ILE A N 1
ATOM 3833 C CA . ILE A 1 471 ? -13.656 8.546 -3.278 1.00 96.44 471 ILE A CA 1
ATOM 3834 C C . ILE A 1 471 ? -12.254 8.833 -3.810 1.00 96.44 471 ILE A C 1
ATOM 3836 O O . ILE A 1 471 ? -12.093 9.524 -4.818 1.00 96.44 471 ILE A O 1
ATOM 3840 N N . ILE A 1 472 ? -11.241 8.330 -3.111 1.00 95.75 472 ILE A N 1
ATOM 3841 C CA . ILE A 1 472 ? -9.846 8.418 -3.527 1.00 95.75 472 ILE A CA 1
ATOM 3842 C C . ILE A 1 472 ? -9.541 7.169 -4.347 1.00 95.75 472 ILE A C 1
ATOM 3844 O O . ILE A 1 472 ? -9.392 6.070 -3.812 1.00 95.75 472 ILE A O 1
ATOM 3848 N N . GLU A 1 473 ? -9.439 7.363 -5.656 1.00 91.44 473 GLU A N 1
ATOM 3849 C CA . GLU A 1 473 ? -9.000 6.347 -6.607 1.00 91.44 473 GLU A CA 1
ATOM 3850 C C . GLU A 1 473 ? -7.712 6.819 -7.275 1.00 91.44 473 GLU A C 1
ATOM 3852 O O . GLU A 1 473 ? -7.609 7.944 -7.775 1.00 91.44 473 GLU A O 1
ATOM 3857 N N . ASN A 1 474 ? -6.711 5.944 -7.322 1.00 83.94 474 ASN A N 1
ATOM 3858 C CA . ASN A 1 474 ? -5.486 6.210 -8.055 1.00 83.94 474 ASN A CA 1
ATOM 3859 C C . ASN A 1 474 ? -5.083 4.977 -8.850 1.00 83.94 474 ASN A C 1
ATOM 3861 O O . ASN A 1 474 ? -5.063 3.873 -8.330 1.00 83.94 474 ASN A O 1
ATOM 3865 N N . THR A 1 475 ? -4.668 5.174 -10.101 1.00 74.19 475 THR A N 1
ATOM 3866 C CA . THR A 1 475 ? -4.197 4.081 -10.968 1.00 74.19 475 THR A CA 1
ATOM 3867 C C . THR A 1 475 ? -3.023 3.278 -10.405 1.00 74.19 475 THR A C 1
ATOM 3869 O O . THR A 1 475 ? -2.750 2.194 -10.908 1.00 74.19 475 THR A O 1
ATOM 3872 N N . LEU A 1 476 ? -2.280 3.850 -9.455 1.00 76.25 476 LEU A N 1
ATOM 3873 C CA . LEU A 1 476 ? -1.160 3.197 -8.790 1.00 76.25 476 LEU A CA 1
ATOM 3874 C C . LEU A 1 476 ? -1.577 2.472 -7.514 1.00 76.25 476 LEU A C 1
ATOM 3876 O O . LEU A 1 476 ? -0.837 1.597 -7.085 1.00 76.25 476 LEU A O 1
ATOM 3880 N N . LEU A 1 477 ? -2.687 2.867 -6.894 1.00 81.75 477 LEU A N 1
ATOM 3881 C CA . LEU A 1 477 ? -3.139 2.330 -5.619 1.00 81.75 477 LEU A CA 1
ATOM 3882 C C . LEU A 1 477 ? -3.704 0.925 -5.859 1.00 81.75 477 LEU A C 1
ATOM 3884 O O . LEU A 1 477 ? -4.461 0.708 -6.803 1.00 81.75 477 LEU A O 1
ATOM 3888 N N . ASN A 1 478 ? -3.232 -0.035 -5.066 1.00 85.25 478 ASN A N 1
ATOM 3889 C CA . ASN A 1 478 ? -3.648 -1.433 -5.138 1.00 85.25 478 ASN A CA 1
ATOM 3890 C C . ASN A 1 478 ? -4.453 -1.784 -3.869 1.00 85.25 478 ASN A C 1
ATOM 3892 O O . ASN A 1 478 ? -5.056 -0.890 -3.282 1.00 85.25 478 ASN A O 1
ATOM 3896 N N . THR A 1 479 ? -4.520 -3.054 -3.464 1.00 90.69 479 THR A N 1
ATOM 3897 C CA . THR A 1 479 ? -5.205 -3.479 -2.232 1.00 90.69 479 THR A CA 1
ATOM 3898 C C . THR A 1 479 ? -4.732 -2.674 -1.021 1.00 90.69 479 THR A C 1
ATOM 3900 O O . THR A 1 479 ? -3.603 -2.864 -0.564 1.00 90.69 479 THR A O 1
ATOM 3903 N N . VAL A 1 480 ? -5.575 -1.768 -0.518 1.00 93.75 480 VAL A N 1
ATOM 3904 C CA . VAL A 1 480 ? -5.243 -0.873 0.603 1.00 93.75 480 VAL A CA 1
ATOM 3905 C C . VAL A 1 480 ? -5.495 -1.602 1.909 1.00 93.75 480 VAL A C 1
ATOM 3907 O O . VAL A 1 480 ? -6.642 -1.896 2.231 1.00 93.75 480 VAL A O 1
ATOM 3910 N N . TYR A 1 481 ? -4.432 -1.893 2.651 1.00 94.56 481 TYR A N 1
ATOM 3911 C CA . TYR A 1 481 ? -4.542 -2.596 3.927 1.00 94.56 481 TYR A CA 1
ATOM 3912 C C . TYR A 1 481 ? -4.833 -1.630 5.068 1.00 94.56 481 TYR A C 1
ATOM 3914 O O . TYR A 1 481 ? -5.753 -1.868 5.841 1.00 94.56 481 TYR A O 1
ATOM 3922 N N . ALA A 1 482 ? -4.105 -0.519 5.138 1.00 96.25 482 ALA A N 1
ATOM 3923 C CA . ALA A 1 482 ? -4.289 0.436 6.219 1.00 96.25 482 ALA A CA 1
ATOM 3924 C C . ALA A 1 482 ? -4.135 1.880 5.767 1.00 96.25 482 ALA A C 1
ATOM 3926 O O . ALA A 1 482 ? -3.431 2.180 4.794 1.00 96.25 482 ALA A O 1
ATOM 3927 N N . ILE A 1 483 ? -4.830 2.760 6.480 1.00 97.56 483 ILE A N 1
ATOM 3928 C CA . ILE A 1 483 ? -4.812 4.203 6.293 1.00 97.56 483 ILE A CA 1
ATOM 3929 C C . ILE A 1 483 ? -4.635 4.893 7.644 1.00 97.56 483 ILE A C 1
ATOM 3931 O O . ILE A 1 483 ? -5.190 4.458 8.641 1.00 97.56 483 ILE A O 1
ATOM 3935 N N . THR A 1 484 ? -3.891 5.995 7.675 1.00 96.44 484 THR A N 1
ATOM 3936 C CA . THR A 1 484 ? -3.781 6.856 8.860 1.00 96.44 484 THR A CA 1
ATOM 3937 C C . THR A 1 484 ? -3.833 8.327 8.458 1.00 96.44 484 THR A C 1
ATOM 3939 O O . THR A 1 484 ? -3.510 8.685 7.319 1.00 96.44 484 THR A O 1
ATOM 3942 N N . TYR A 1 485 ? -4.289 9.181 9.371 1.00 95.12 485 TYR A N 1
ATOM 3943 C CA . TYR A 1 485 ? -4.510 10.601 9.121 1.00 95.12 485 TYR A CA 1
ATOM 3944 C C . TYR A 1 485 ? -3.577 11.466 9.960 1.00 95.12 485 TYR A C 1
ATOM 3946 O O . TYR A 1 485 ? -3.529 11.358 11.181 1.00 95.12 485 TYR A O 1
ATOM 3954 N N . ASP A 1 486 ? -2.895 12.385 9.290 1.00 92.56 486 ASP A N 1
ATOM 3955 C CA . ASP A 1 486 ? -2.103 13.430 9.910 1.00 92.56 486 ASP A CA 1
ATOM 3956 C C . ASP A 1 486 ? -2.853 14.757 9.870 1.00 92.56 486 ASP A C 1
ATOM 3958 O O . ASP A 1 486 ? -2.916 15.431 8.837 1.00 92.56 486 ASP A O 1
ATOM 3962 N N . SER A 1 487 ? -3.391 15.150 11.024 1.00 89.12 487 SER A N 1
ATOM 3963 C CA . SER A 1 487 ? -4.110 16.413 11.176 1.00 89.12 487 SER A CA 1
ATOM 3964 C C . SER A 1 487 ? -3.220 17.651 11.131 1.00 89.12 487 SER A C 1
ATOM 3966 O O . SER A 1 487 ? -3.744 18.744 10.947 1.00 89.12 487 SER A O 1
ATOM 3968 N N . THR A 1 488 ? -1.905 17.517 11.320 1.00 87.44 488 THR A N 1
ATOM 3969 C CA . THR A 1 488 ? -0.989 18.670 11.320 1.00 87.44 488 THR A CA 1
ATOM 3970 C C . THR A 1 488 ? -0.684 19.134 9.900 1.00 87.44 488 THR A C 1
ATOM 3972 O O . THR A 1 488 ? -0.686 20.331 9.622 1.00 87.44 488 THR A O 1
ATOM 3975 N N . ARG A 1 489 ? -0.488 18.186 8.975 1.00 88.75 489 ARG A N 1
ATOM 3976 C CA . ARG A 1 489 ? -0.212 18.464 7.555 1.00 88.75 489 ARG A CA 1
ATOM 3977 C C . ARG A 1 489 ? -1.431 18.294 6.652 1.00 88.75 489 ARG A C 1
ATOM 3979 O O . ARG A 1 489 ? -1.355 18.604 5.465 1.00 88.75 489 ARG A O 1
ATOM 3986 N N . ASN A 1 490 ? -2.543 17.805 7.204 1.00 92.56 490 ASN A N 1
ATOM 3987 C CA . ASN A 1 490 ? -3.729 17.370 6.470 1.00 92.56 490 ASN A CA 1
ATOM 3988 C C . ASN A 1 490 ? -3.372 16.344 5.387 1.00 92.56 490 ASN A C 1
ATOM 3990 O O . ASN A 1 490 ? -3.713 16.534 4.217 1.00 92.56 490 ASN A O 1
ATOM 3994 N N . TYR A 1 491 ? -2.674 15.270 5.759 1.00 94.62 491 TYR A N 1
ATOM 3995 C CA . TYR A 1 491 ? -2.319 14.174 4.852 1.00 94.62 491 TYR A CA 1
ATOM 3996 C C . TYR A 1 491 ? -2.961 12.859 5.283 1.00 94.62 491 TYR A C 1
ATOM 3998 O O . TYR A 1 491 ? -3.088 12.573 6.467 1.00 94.62 491 TYR A O 1
ATOM 4006 N N . ILE A 1 492 ? -3.352 12.048 4.303 1.00 96.38 492 ILE A N 1
ATOM 4007 C CA . ILE A 1 492 ? -3.755 10.656 4.506 1.00 96.38 492 ILE A CA 1
ATOM 4008 C C . ILE A 1 492 ? -2.614 9.789 3.998 1.00 96.38 492 ILE A C 1
ATOM 4010 O O . ILE A 1 492 ? -2.293 9.821 2.806 1.00 96.38 492 ILE A O 1
ATOM 4014 N N . TYR A 1 493 ? -2.019 9.006 4.884 1.00 95.56 493 TYR A N 1
ATOM 4015 C CA . TYR A 1 493 ? -1.077 7.967 4.498 1.00 95.56 493 TYR A CA 1
ATOM 4016 C C . TYR A 1 493 ? -1.848 6.671 4.289 1.00 95.56 493 TYR A C 1
ATOM 4018 O O . TYR A 1 493 ? -2.733 6.340 5.070 1.00 95.56 493 TYR A O 1
ATOM 4026 N N . ALA A 1 494 ? -1.525 5.945 3.228 1.00 95.38 494 ALA A N 1
ATOM 4027 C CA . ALA A 1 494 ? -2.122 4.656 2.921 1.00 95.38 494 ALA A CA 1
ATOM 4028 C C . ALA A 1 494 ? -1.021 3.659 2.586 1.00 95.38 494 ALA A C 1
ATOM 4030 O O . ALA A 1 494 ? -0.098 3.998 1.845 1.00 95.38 494 ALA A O 1
ATOM 4031 N N . ILE A 1 495 ? -1.130 2.427 3.071 1.00 93.00 495 ILE A N 1
ATOM 4032 C CA . ILE A 1 495 ? -0.220 1.343 2.710 1.00 93.00 495 ILE A CA 1
ATOM 4033 C C . ILE A 1 495 ? -0.974 0.275 1.933 1.00 93.00 495 ILE A C 1
ATOM 4035 O O . ILE A 1 495 ? -2.068 -0.155 2.305 1.00 93.00 495 ILE A O 1
ATOM 4039 N N . SER A 1 496 ? -0.400 -0.122 0.803 1.00 90.25 496 SER A N 1
ATOM 4040 C CA . SER A 1 496 ? -0.980 -1.141 -0.058 1.00 90.25 496 SER A CA 1
ATOM 4041 C C . SER A 1 496 ? -0.119 -2.396 -0.077 1.00 90.25 496 SER A C 1
ATOM 4043 O O . SER A 1 496 ? 1.111 -2.328 -0.015 1.00 90.25 496 SER A O 1
ATOM 4045 N N . GLY A 1 497 ? -0.785 -3.544 -0.144 1.00 83.12 497 GLY A N 1
ATOM 4046 C CA . GLY A 1 497 ? -0.146 -4.849 -0.087 1.00 83.12 497 GLY A CA 1
ATOM 4047 C C . GLY A 1 497 ? 0.694 -5.167 -1.320 1.00 83.12 497 GLY A C 1
ATOM 4048 O O . GLY A 1 497 ? 0.640 -4.512 -2.366 1.00 83.12 497 GLY A O 1
ATOM 4049 N N . LYS A 1 498 ? 1.487 -6.230 -1.200 1.00 81.31 498 LYS A N 1
ATOM 4050 C CA . LYS A 1 498 ? 2.207 -6.804 -2.333 1.00 81.31 498 LYS A CA 1
ATOM 4051 C C . LYS A 1 498 ? 1.219 -7.444 -3.309 1.00 81.31 498 LYS A C 1
ATOM 4053 O O . LYS A 1 498 ? 0.328 -8.190 -2.922 1.00 81.31 498 LYS A O 1
ATOM 4058 N N . THR A 1 499 ? 1.452 -7.233 -4.599 1.00 74.25 499 THR A N 1
ATOM 4059 C CA . THR A 1 499 ? 0.783 -7.972 -5.676 1.00 74.25 499 THR A CA 1
ATOM 4060 C C . THR A 1 499 ? 1.785 -8.881 -6.387 1.00 74.25 499 THR A C 1
ATOM 4062 O O . THR A 1 499 ? 2.998 -8.760 -6.207 1.00 74.25 499 THR A O 1
ATOM 4065 N N . ARG A 1 500 ? 1.303 -9.765 -7.271 1.00 68.44 500 ARG A N 1
ATOM 4066 C CA . ARG A 1 500 ? 2.172 -10.606 -8.118 1.00 68.44 500 ARG A CA 1
ATOM 4067 C C . ARG A 1 500 ? 3.199 -9.793 -8.927 1.00 68.44 500 ARG A C 1
ATOM 4069 O O . ARG A 1 500 ? 4.248 -10.325 -9.271 1.00 68.44 500 ARG A O 1
ATOM 4076 N N . PHE A 1 501 ? 2.906 -8.524 -9.223 1.00 66.25 501 PHE A N 1
ATOM 4077 C CA . PHE A 1 501 ? 3.685 -7.687 -10.141 1.00 66.25 501 PHE A CA 1
ATOM 4078 C C . PHE A 1 501 ? 4.256 -6.414 -9.505 1.00 66.25 501 PHE A C 1
ATOM 4080 O O . PHE A 1 501 ? 4.942 -5.647 -10.179 1.00 66.25 501 PHE A O 1
ATOM 4087 N N . SER A 1 502 ? 3.959 -6.125 -8.238 1.00 71.19 502 SER A N 1
ATOM 4088 C CA . SER A 1 502 ? 4.437 -4.915 -7.562 1.00 71.19 502 SER A CA 1
ATOM 4089 C C . SER A 1 502 ? 4.645 -5.177 -6.073 1.00 71.19 502 SER A C 1
ATOM 4091 O O . SER A 1 502 ? 3.796 -5.832 -5.465 1.00 71.19 502 SER A O 1
ATOM 4093 N N . PRO A 1 503 ? 5.749 -4.683 -5.481 1.00 81.25 503 PRO A N 1
ATOM 4094 C CA . PRO A 1 503 ? 5.953 -4.761 -4.039 1.00 81.25 503 PRO A CA 1
ATOM 4095 C C . PRO A 1 503 ? 4.875 -3.955 -3.307 1.00 81.25 503 PRO A C 1
ATOM 4097 O O . PRO A 1 503 ? 4.124 -3.203 -3.932 1.00 81.25 503 PRO A O 1
ATOM 4100 N N . ALA A 1 504 ? 4.825 -4.097 -1.987 1.00 85.25 504 ALA A N 1
ATOM 4101 C CA . ALA A 1 504 ? 4.037 -3.204 -1.157 1.00 85.25 504 ALA A CA 1
ATOM 4102 C C . ALA A 1 504 ? 4.530 -1.751 -1.313 1.00 85.25 504 ALA A C 1
ATOM 4104 O O . ALA A 1 504 ? 5.737 -1.481 -1.351 1.00 85.25 504 ALA A O 1
ATOM 4105 N N . ILE A 1 505 ? 3.589 -0.822 -1.470 1.00 87.56 505 ILE A N 1
ATOM 4106 C CA . ILE A 1 505 ? 3.847 0.598 -1.741 1.00 87.56 505 ILE A CA 1
ATOM 4107 C C . ILE A 1 505 ? 2.987 1.412 -0.785 1.00 87.56 505 ILE A C 1
ATOM 4109 O O . ILE A 1 505 ? 1.810 1.112 -0.591 1.00 87.56 505 ILE A O 1
ATOM 4113 N N . GLY A 1 506 ? 3.580 2.441 -0.201 1.00 90.25 506 GLY A N 1
ATOM 4114 C CA . GLY A 1 506 ? 2.881 3.449 0.566 1.00 90.25 506 GLY A CA 1
ATOM 4115 C C . GLY A 1 506 ? 2.601 4.701 -0.260 1.00 90.25 506 GLY A C 1
ATOM 4116 O O . GLY A 1 506 ? 3.326 5.038 -1.200 1.00 90.25 506 GLY A O 1
ATOM 4117 N N . TYR A 1 507 ? 1.520 5.385 0.079 1.00 92.12 507 TYR A N 1
ATOM 4118 C CA . TYR A 1 507 ? 0.981 6.534 -0.635 1.00 92.12 507 TYR A CA 1
ATOM 4119 C C . TYR A 1 507 ? 0.690 7.640 0.364 1.00 92.12 507 TYR A C 1
ATOM 4121 O O . TYR A 1 507 ? 0.220 7.377 1.469 1.00 92.12 507 TYR A O 1
ATOM 4129 N N . THR A 1 508 ? 0.916 8.876 -0.058 1.00 93.62 508 THR A N 1
ATOM 4130 C CA . THR A 1 508 ? 0.526 10.064 0.696 1.00 93.62 508 THR A CA 1
ATOM 4131 C C . THR A 1 508 ? -0.464 10.854 -0.143 1.00 93.62 508 THR A C 1
ATOM 4133 O O . THR A 1 508 ? -0.147 11.275 -1.259 1.00 93.62 508 THR A O 1
ATOM 4136 N N . PHE A 1 509 ? -1.670 11.049 0.375 1.00 95.00 509 PHE A N 1
ATOM 4137 C CA . PHE A 1 509 ? -2.737 11.819 -0.251 1.00 95.00 509 PHE A CA 1
ATOM 4138 C C . PHE A 1 509 ? -2.980 13.114 0.512 1.00 95.00 509 PHE A C 1
ATOM 4140 O O . PHE A 1 509 ? -2.854 13.167 1.732 1.00 95.00 509 PHE A O 1
ATOM 4147 N N . SER A 1 510 ? -3.373 14.163 -0.203 1.00 94.94 510 SER A N 1
ATOM 4148 C CA . SER A 1 510 ? -3.821 15.396 0.435 1.00 94.94 510 SER A CA 1
ATOM 4149 C C . SER A 1 510 ? -5.216 15.212 1.031 1.00 94.94 510 SER A C 1
ATOM 4151 O O . SER A 1 510 ? -6.113 14.700 0.367 1.00 94.94 510 SER A O 1
ATOM 4153 N N . ALA A 1 511 ? -5.408 15.682 2.257 1.00 94.75 511 ALA A N 1
ATOM 4154 C CA . ALA A 1 511 ? -6.701 15.840 2.915 1.00 94.75 511 ALA A CA 1
ATOM 4155 C C . ALA A 1 511 ? -7.158 17.310 2.946 1.00 94.75 511 ALA A C 1
ATOM 4157 O O . ALA A 1 511 ? -8.133 17.639 3.615 1.00 94.75 511 ALA A O 1
ATOM 4158 N N . ASN A 1 512 ? -6.478 18.214 2.232 1.00 93.31 512 ASN A N 1
ATOM 4159 C CA . ASN A 1 512 ? -6.920 19.605 2.136 1.00 93.31 512 ASN A CA 1
ATOM 4160 C C . ASN A 1 512 ? -8.213 19.680 1.307 1.00 93.31 512 ASN A C 1
ATOM 4162 O O . ASN A 1 512 ? -8.261 19.061 0.245 1.00 93.31 512 ASN A O 1
ATOM 4166 N N . PRO A 1 513 ? -9.225 20.481 1.694 1.00 88.88 513 PRO A N 1
ATOM 4167 C CA . PRO A 1 513 ? -10.510 20.548 0.985 1.00 88.88 513 PRO A CA 1
ATOM 4168 C C . PRO A 1 513 ? -10.396 20.787 -0.526 1.00 88.88 513 PRO A C 1
ATOM 4170 O O . PRO A 1 513 ? -11.109 20.167 -1.310 1.00 88.88 513 PRO A O 1
ATOM 4173 N N . ASN A 1 514 ? -9.457 21.640 -0.943 1.00 89.50 514 ASN A N 1
ATOM 4174 C CA . ASN A 1 514 ? -9.279 22.024 -2.347 1.00 89.50 514 ASN A CA 1
ATOM 4175 C C . ASN A 1 514 ? -8.533 20.975 -3.190 1.00 89.50 514 ASN A C 1
ATOM 4177 O O . ASN A 1 514 ? -8.585 21.020 -4.419 1.00 89.50 514 ASN A O 1
ATOM 4181 N N . SER A 1 515 ? -7.821 20.046 -2.551 1.00 92.31 515 SER A N 1
ATOM 4182 C CA . SER A 1 515 ? -7.007 19.016 -3.208 1.00 92.31 515 SER A CA 1
ATOM 4183 C C . SER A 1 515 ? -7.255 17.622 -2.630 1.00 92.31 515 SER A C 1
ATOM 4185 O O . SER A 1 515 ? -6.393 16.752 -2.730 1.00 92.31 515 SER A O 1
ATOM 4187 N N . PHE A 1 516 ? -8.422 17.397 -2.023 1.00 95.31 516 PHE A N 1
ATOM 4188 C CA . PHE A 1 516 ? -8.706 16.172 -1.284 1.00 95.31 516 PHE A CA 1
ATOM 4189 C C . PHE A 1 516 ? -8.543 14.939 -2.184 1.00 95.31 516 PHE A C 1
ATOM 4191 O O . PHE A 1 516 ? -9.069 14.884 -3.297 1.00 95.31 516 PHE A O 1
ATOM 4198 N N . GLY A 1 517 ? -7.782 13.950 -1.719 1.00 92.31 517 GLY A N 1
ATOM 4199 C CA . GLY A 1 517 ? -7.479 12.726 -2.457 1.00 92.31 517 GLY A CA 1
ATOM 4200 C C . GLY A 1 517 ? -6.408 12.863 -3.543 1.00 92.31 517 GLY A C 1
ATOM 4201 O O . GLY A 1 517 ? -6.101 11.879 -4.217 1.00 92.31 517 GLY A O 1
ATOM 4202 N N . SER A 1 518 ? -5.799 14.038 -3.741 1.00 92.81 518 SER A N 1
ATOM 4203 C CA . SER A 1 518 ? -4.693 14.164 -4.695 1.00 92.81 518 SER A CA 1
ATOM 4204 C C . SER A 1 518 ? -3.449 13.443 -4.176 1.00 92.81 518 SER A C 1
ATOM 4206 O O . SER A 1 518 ? -3.032 13.688 -3.044 1.00 92.81 518 SER A O 1
ATOM 4208 N N . LEU A 1 519 ? -2.834 12.595 -5.004 1.00 92.94 519 LEU A N 1
ATOM 4209 C CA . LEU A 1 519 ? -1.581 11.919 -4.667 1.00 92.94 519 LEU A CA 1
ATOM 4210 C C . LEU A 1 519 ? -0.432 12.933 -4.587 1.00 92.94 519 LEU A C 1
ATOM 4212 O O . LEU A 1 519 ? -0.145 13.610 -5.573 1.00 92.94 519 LEU A O 1
ATOM 4216 N N . ILE A 1 520 ? 0.223 12.991 -3.431 1.00 90.00 520 ILE A N 1
ATOM 4217 C CA . ILE A 1 520 ? 1.385 13.843 -3.155 1.00 90.00 520 ILE A CA 1
ATOM 4218 C C . ILE A 1 520 ? 2.668 13.078 -3.463 1.00 90.00 520 ILE A C 1
ATOM 4220 O O . ILE A 1 520 ? 3.509 13.548 -4.226 1.00 90.00 520 ILE A O 1
ATOM 4224 N N . SER A 1 521 ? 2.815 11.885 -2.889 1.00 89.38 521 SER A N 1
ATOM 4225 C CA . SER A 1 521 ? 4.019 11.071 -3.037 1.00 89.38 521 SER A CA 1
ATOM 4226 C C . SER A 1 521 ? 3.721 9.584 -2.859 1.00 89.38 521 SER A C 1
ATOM 4228 O O . SER A 1 521 ? 2.654 9.185 -2.389 1.00 89.38 521 SER A O 1
ATOM 4230 N N . THR A 1 522 ? 4.680 8.760 -3.273 1.00 88.12 522 THR A N 1
ATOM 4231 C CA . THR A 1 522 ? 4.696 7.317 -3.020 1.00 88.12 522 THR A CA 1
ATOM 4232 C C . THR A 1 522 ? 6.020 6.940 -2.383 1.00 88.12 522 THR A C 1
ATOM 4234 O O . THR A 1 522 ? 7.064 7.424 -2.824 1.00 88.12 522 THR A O 1
ATOM 4237 N N . TRP A 1 523 ? 5.992 6.034 -1.419 1.00 85.06 523 TRP A N 1
ATOM 4238 C CA . TRP A 1 523 ? 7.159 5.519 -0.711 1.00 85.06 523 TRP A CA 1
ATOM 4239 C C . TRP A 1 523 ? 7.143 3.988 -0.746 1.00 85.06 523 TRP A C 1
ATOM 4241 O O . TRP A 1 523 ? 6.104 3.364 -0.947 1.00 85.06 523 TRP A O 1
ATOM 4251 N N . LYS A 1 524 ? 8.314 3.357 -0.659 1.00 78.38 524 LYS A N 1
ATOM 4252 C CA . LYS A 1 524 ? 8.455 1.898 -0.771 1.00 78.38 524 LYS A CA 1
ATOM 4253 C C . LYS A 1 524 ? 9.038 1.337 0.513 1.00 78.38 524 LYS A C 1
ATOM 4255 O O . LYS A 1 524 ? 9.932 1.945 1.094 1.00 78.38 524 LYS A O 1
ATOM 4260 N N . LEU A 1 525 ? 8.577 0.150 0.887 1.00 70.88 525 LEU A N 1
ATOM 4261 C CA . LEU A 1 525 ? 9.243 -0.684 1.883 1.00 70.88 525 LEU A CA 1
ATOM 4262 C C . LEU A 1 525 ? 10.554 -1.211 1.265 1.00 70.88 525 LEU A C 1
ATOM 4264 O O . LEU A 1 525 ? 10.576 -1.558 0.080 1.00 70.88 525 LEU A O 1
ATOM 4268 N N . LEU A 1 526 ? 11.660 -1.228 2.025 1.00 59.09 526 LEU A N 1
ATOM 4269 C CA . LEU A 1 526 ? 12.971 -1.677 1.510 1.00 59.09 526 LEU A CA 1
ATOM 4270 C C . LEU A 1 526 ? 12.953 -3.145 1.063 1.00 59.09 526 LEU A C 1
ATOM 4272 O O . LEU A 1 526 ? 13.704 -3.535 0.169 1.00 59.09 526 LEU A O 1
ATOM 4276 N N . ASP A 1 527 ? 12.084 -3.947 1.666 1.00 63.91 527 ASP A N 1
ATOM 4277 C CA . ASP A 1 527 ? 11.988 -5.373 1.416 1.00 63.91 527 ASP A CA 1
ATOM 4278 C C . ASP A 1 527 ? 10.863 -5.696 0.422 1.00 63.91 527 ASP A C 1
ATOM 4280 O O . ASP A 1 527 ? 9.694 -5.360 0.620 1.00 63.91 527 ASP A O 1
ATOM 4284 N N . LYS A 1 528 ? 11.211 -6.404 -0.656 1.00 59.94 528 LYS A N 1
ATOM 4285 C CA . LYS A 1 528 ? 10.262 -6.837 -1.696 1.00 59.94 528 LYS A CA 1
ATOM 4286 C C . LYS A 1 528 ? 9.304 -7.943 -1.217 1.00 59.94 528 LYS A C 1
ATOM 4288 O O . LYS A 1 528 ? 8.400 -8.329 -1.971 1.00 59.94 528 LYS A O 1
ATOM 4293 N N . TYR A 1 529 ? 9.512 -8.491 -0.019 1.00 58.50 529 TYR A N 1
ATOM 4294 C CA . TYR A 1 529 ? 8.770 -9.641 0.507 1.00 58.50 529 TYR A CA 1
ATOM 4295 C C . TYR A 1 529 ? 7.811 -9.317 1.661 1.00 58.50 529 TYR A C 1
ATOM 4297 O O . TYR A 1 529 ? 7.111 -10.222 2.106 1.00 58.50 529 TYR A O 1
ATOM 4305 N N . GLY A 1 530 ? 7.735 -8.057 2.093 1.00 74.69 530 GLY A N 1
ATOM 4306 C CA . GLY A 1 530 ? 6.835 -7.613 3.156 1.00 74.69 530 GLY A CA 1
ATOM 4307 C C . GLY A 1 530 ? 5.344 -7.672 2.796 1.00 74.69 530 GLY A C 1
ATOM 4308 O O . GLY A 1 530 ? 4.945 -7.296 1.687 1.00 74.69 530 GLY A O 1
ATOM 4309 N N . GLU A 1 531 ? 4.518 -8.135 3.735 1.00 88.12 531 GLU A N 1
ATOM 4310 C CA . GLU A 1 531 ? 3.052 -8.053 3.707 1.00 88.12 531 GLU A CA 1
ATOM 4311 C C . GLU A 1 531 ? 2.585 -7.084 4.808 1.00 88.12 531 GLU A C 1
ATOM 4313 O O . GLU A 1 531 ? 2.358 -7.521 5.944 1.00 88.12 531 GLU A O 1
ATOM 4318 N N . PRO A 1 532 ? 2.470 -5.775 4.509 1.00 92.12 532 PRO A N 1
ATOM 4319 C CA . PRO A 1 532 ? 1.954 -4.807 5.465 1.00 92.12 532 PRO A CA 1
ATOM 4320 C C . PRO A 1 532 ? 0.474 -5.058 5.728 1.00 92.12 532 PRO A C 1
ATOM 4322 O O . PRO A 1 532 ? -0.277 -5.429 4.826 1.00 92.12 532 PRO A O 1
ATOM 4325 N N . HIS A 1 533 ? 0.067 -4.834 6.967 1.00 94.50 533 HIS A N 1
ATOM 4326 C CA . HIS A 1 533 ? -1.299 -5.059 7.417 1.00 94.50 533 HIS A CA 1
ATOM 4327 C C . HIS A 1 533 ? -1.872 -3.855 8.147 1.00 94.50 533 HIS A C 1
ATOM 4329 O O . HIS A 1 533 ? -3.054 -3.577 7.964 1.00 94.50 533 HIS A O 1
ATOM 4335 N N . ASP A 1 534 ? -1.042 -3.139 8.911 1.00 96.06 534 ASP A N 1
ATOM 4336 C CA . ASP A 1 534 ? -1.479 -1.950 9.634 1.00 96.06 534 ASP A CA 1
ATOM 4337 C C . ASP A 1 534 ? -0.480 -0.787 9.575 1.00 96.06 534 ASP A C 1
ATOM 4339 O O . ASP A 1 534 ? 0.706 -0.977 9.273 1.00 96.06 534 ASP A O 1
ATOM 4343 N N . LEU A 1 535 ? -0.983 0.422 9.824 1.00 94.44 535 LEU A N 1
ATOM 4344 C CA . LEU A 1 535 ? -0.284 1.691 9.678 1.00 94.44 535 LEU A CA 1
ATOM 4345 C C . LEU A 1 535 ? -0.724 2.679 10.765 1.00 94.44 535 LEU A C 1
ATOM 4347 O O . LEU A 1 535 ? -1.878 3.090 10.796 1.00 94.44 535 LEU A O 1
ATOM 4351 N N . THR A 1 536 ? 0.217 3.167 11.572 1.00 94.25 536 THR A N 1
ATOM 4352 C CA . THR A 1 536 ? -0.039 4.254 12.534 1.00 94.25 536 THR A CA 1
ATOM 4353 C C . THR A 1 536 ? 1.042 5.322 12.449 1.00 94.25 536 THR A C 1
ATOM 4355 O O . THR A 1 536 ? 2.143 5.074 11.962 1.00 94.25 536 THR A O 1
ATOM 4358 N N . MET A 1 537 ? 0.742 6.522 12.932 1.00 90.62 537 MET A N 1
ATOM 4359 C CA . MET A 1 537 ? 1.688 7.632 13.018 1.00 90.62 537 MET A CA 1
ATOM 4360 C C . MET A 1 537 ? 1.958 7.976 14.482 1.00 90.62 537 MET A C 1
ATOM 4362 O O . MET A 1 537 ? 1.043 7.910 15.300 1.00 90.62 537 MET A O 1
ATOM 4366 N N . SER A 1 538 ? 3.194 8.366 14.802 1.00 87.06 538 SER A N 1
ATOM 4367 C CA . SER A 1 538 ? 3.545 8.906 16.115 1.00 87.06 538 SER A CA 1
ATOM 4368 C C . SER A 1 538 ? 2.737 10.166 16.433 1.00 87.06 538 SER A C 1
ATOM 4370 O O . SER A 1 538 ? 2.364 10.931 15.541 1.00 87.06 538 SER A O 1
ATOM 4372 N N . LEU A 1 539 ? 2.505 10.419 17.724 1.00 82.88 539 LEU A N 1
ATOM 4373 C CA . LEU A 1 539 ? 1.753 11.595 18.180 1.00 82.88 539 LEU A CA 1
ATOM 4374 C C . LEU A 1 539 ? 2.364 12.926 17.724 1.00 82.88 539 LEU A C 1
ATOM 4376 O O . LEU A 1 539 ? 1.641 13.884 17.468 1.00 82.88 539 LEU A O 1
ATOM 4380 N N . ASP A 1 540 ? 3.691 12.994 17.631 1.00 80.12 540 ASP A N 1
ATOM 4381 C CA . ASP A 1 540 ? 4.417 14.179 17.163 1.00 80.12 540 ASP A CA 1
ATOM 4382 C C . ASP A 1 540 ? 4.401 14.334 15.629 1.00 80.12 540 ASP A C 1
ATOM 4384 O O . ASP A 1 540 ? 4.944 15.303 15.092 1.00 80.12 540 ASP A O 1
ATOM 4388 N N . GLY A 1 541 ? 3.805 13.376 14.911 1.00 80.62 541 GLY A N 1
ATOM 4389 C CA . GLY A 1 541 ? 3.715 13.356 13.457 1.00 80.62 541 GLY A CA 1
ATOM 4390 C C . GLY A 1 541 ? 5.062 13.217 12.747 1.00 80.62 541 GLY A C 1
ATOM 4391 O O . GLY A 1 541 ? 5.150 13.556 11.563 1.00 80.62 541 GLY A O 1
ATOM 4392 N N . ARG A 1 542 ? 6.124 12.791 13.445 1.00 79.81 542 ARG A N 1
ATOM 4393 C CA . ARG A 1 542 ? 7.471 12.625 12.872 1.00 79.81 542 ARG A CA 1
ATOM 4394 C C . ARG A 1 542 ? 7.679 11.254 12.251 1.00 79.81 542 ARG A C 1
ATOM 4396 O O . ARG A 1 542 ? 8.309 11.164 11.205 1.00 79.81 542 ARG A O 1
ATOM 4403 N N . SER A 1 543 ? 7.132 10.211 12.867 1.00 84.56 543 SER A N 1
ATOM 4404 C CA . SER A 1 543 ? 7.368 8.824 12.478 1.00 84.56 543 SER A CA 1
ATOM 4405 C C . SER A 1 543 ? 6.086 8.133 12.030 1.00 84.56 543 SER A C 1
ATOM 4407 O O . SER A 1 543 ? 5.033 8.266 12.649 1.00 84.56 543 SER A O 1
ATOM 4409 N N . LEU A 1 544 ? 6.190 7.345 10.969 1.00 89.62 544 LEU A N 1
ATOM 4410 C CA . LEU A 1 544 ? 5.152 6.445 10.488 1.00 89.62 544 LEU A CA 1
ATOM 4411 C C . LEU A 1 544 ? 5.586 5.004 10.770 1.00 89.62 544 LEU A C 1
ATOM 4413 O O . LEU A 1 544 ? 6.700 4.618 10.426 1.00 89.62 544 LEU A O 1
ATOM 4417 N N . PHE A 1 545 ? 4.717 4.204 11.373 1.00 91.38 545 PHE A N 1
ATOM 4418 C CA . PHE A 1 545 ? 4.981 2.810 11.715 1.00 91.38 545 PHE A CA 1
ATOM 4419 C C . PHE A 1 545 ? 4.112 1.885 10.869 1.00 9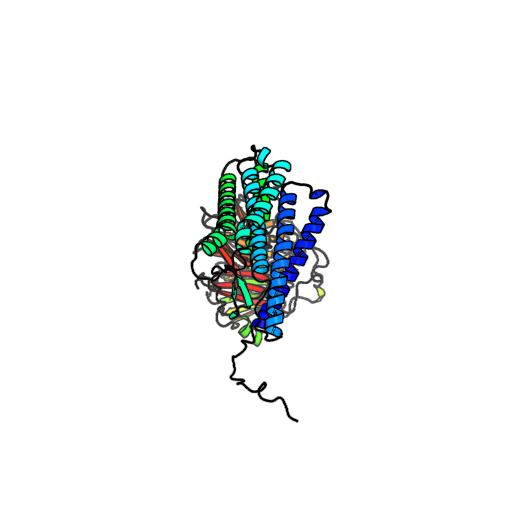1.38 545 PHE A C 1
ATOM 4421 O O . PHE A 1 545 ? 2.895 2.051 10.808 1.00 91.38 545 PHE A O 1
ATOM 4428 N N . VAL A 1 546 ? 4.741 0.895 10.239 1.00 92.44 546 VAL A N 1
ATOM 4429 C CA . VAL A 1 546 ? 4.083 -0.136 9.428 1.00 92.44 546 VAL A CA 1
ATOM 4430 C C . VAL A 1 546 ? 4.253 -1.487 10.104 1.00 92.44 546 VAL A C 1
ATOM 4432 O O . VAL A 1 546 ? 5.381 -1.917 10.347 1.00 92.44 546 VAL A O 1
ATOM 4435 N N . GLY A 1 547 ? 3.140 -2.166 10.371 1.00 91.88 547 GLY A N 1
ATOM 4436 C CA . GLY A 1 547 ? 3.110 -3.524 10.906 1.00 91.88 547 GLY A CA 1
ATOM 4437 C C . GLY A 1 547 ? 2.954 -4.536 9.779 1.00 91.88 547 GLY A C 1
ATOM 4438 O O . GLY A 1 547 ? 2.064 -4.399 8.938 1.00 91.88 547 GLY A O 1
ATOM 4439 N N . GLU A 1 548 ? 3.812 -5.554 9.749 1.00 90.50 548 GLU A N 1
ATOM 4440 C CA . GLU A 1 548 ? 3.795 -6.594 8.722 1.00 90.50 548 GLU A CA 1
ATOM 4441 C C . GLU A 1 548 ? 3.400 -7.957 9.302 1.00 90.50 548 GLU A C 1
ATOM 4443 O O . GLU A 1 548 ? 3.992 -8.442 10.268 1.00 90.50 548 GLU A O 1
ATOM 4448 N N . ILE A 1 549 ? 2.451 -8.635 8.650 1.00 90.38 549 ILE A N 1
ATOM 4449 C CA . ILE A 1 549 ? 2.039 -10.012 8.987 1.00 90.38 549 ILE A CA 1
ATOM 4450 C C . ILE A 1 549 ? 2.952 -11.078 8.372 1.00 90.38 549 ILE A C 1
ATOM 4452 O O . ILE A 1 549 ? 2.808 -12.262 8.682 1.00 90.38 549 ILE A O 1
ATOM 4456 N N . ARG A 1 550 ? 3.860 -10.665 7.478 1.00 86.69 550 ARG A N 1
ATOM 4457 C CA . ARG A 1 550 ? 5.028 -11.414 6.996 1.00 86.69 550 ARG A CA 1
ATOM 4458 C C . ARG A 1 550 ? 6.121 -10.399 6.646 1.00 86.69 550 ARG A C 1
ATOM 4460 O O . ARG A 1 550 ? 5.835 -9.502 5.858 1.00 86.69 550 ARG A O 1
ATOM 4467 N N . PRO A 1 551 ? 7.341 -10.503 7.196 1.00 83.94 551 PRO A N 1
ATOM 4468 C CA . PRO A 1 551 ? 7.883 -11.594 8.011 1.00 83.94 551 PRO A CA 1
ATOM 4469 C C . PRO A 1 551 ? 7.599 -11.503 9.530 1.00 83.94 551 PRO A C 1
ATOM 4471 O O . PRO A 1 551 ? 8.342 -12.121 10.283 1.00 83.94 551 PRO A O 1
ATOM 4474 N N . ASN A 1 552 ? 6.534 -10.816 9.976 1.00 88.25 552 ASN A N 1
ATOM 4475 C CA . ASN A 1 552 ? 6.226 -10.515 11.392 1.00 88.25 552 ASN A CA 1
ATOM 4476 C C . ASN A 1 552 ? 7.151 -9.455 12.001 1.00 88.25 552 ASN A C 1
ATOM 4478 O O . ASN A 1 552 ? 7.897 -9.733 12.939 1.00 88.25 552 ASN A O 1
ATOM 4482 N N . ARG A 1 553 ? 7.110 -8.234 11.468 1.00 85.31 553 ARG A N 1
ATOM 4483 C CA . ARG A 1 553 ? 7.962 -7.142 11.951 1.00 85.31 553 ARG A CA 1
ATOM 4484 C C . ARG A 1 553 ? 7.263 -5.798 11.890 1.00 85.31 553 ARG A C 1
ATOM 4486 O O . ARG A 1 553 ? 6.177 -5.674 11.325 1.00 85.31 553 ARG A O 1
ATOM 4493 N N . ILE A 1 554 ? 7.928 -4.800 12.455 1.00 87.44 554 ILE A N 1
ATOM 4494 C CA . ILE A 1 554 ? 7.494 -3.409 12.434 1.00 87.44 554 ILE A CA 1
ATOM 4495 C C . ILE A 1 554 ? 8.608 -2.572 11.821 1.00 87.44 554 ILE A C 1
ATOM 4497 O O . ILE A 1 554 ? 9.788 -2.756 12.133 1.00 87.44 554 ILE A O 1
ATOM 4501 N N . ILE A 1 555 ? 8.220 -1.662 10.938 1.00 84.88 555 ILE A N 1
A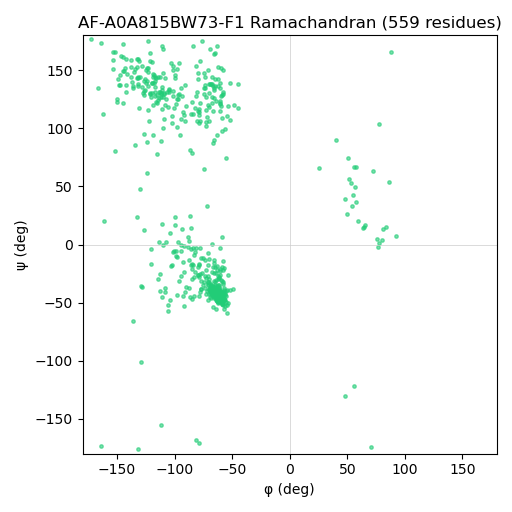TOM 4502 C CA . ILE A 1 555 ? 9.126 -0.756 10.239 1.00 84.88 555 ILE A CA 1
ATOM 4503 C C . ILE A 1 555 ? 8.733 0.673 10.587 1.00 84.88 555 ILE A C 1
ATOM 4505 O O . ILE A 1 555 ? 7.561 1.025 10.468 1.00 84.88 555 ILE A O 1
ATOM 4509 N N . SER A 1 556 ? 9.705 1.489 10.993 1.00 83.00 556 SER A N 1
ATOM 4510 C CA . SER A 1 556 ? 9.520 2.927 11.171 1.00 83.00 556 SER A CA 1
ATOM 4511 C C . SER A 1 556 ? 10.057 3.707 9.967 1.00 83.00 556 SER A C 1
ATOM 4513 O O . SER A 1 556 ? 11.071 3.351 9.359 1.00 83.00 556 SER A O 1
ATOM 4515 N N . PHE A 1 557 ? 9.360 4.785 9.624 1.00 78.56 557 PHE A N 1
ATOM 4516 C CA . PHE A 1 557 ? 9.732 5.746 8.595 1.00 78.56 557 PHE A CA 1
ATOM 4517 C C . PHE A 1 557 ? 9.724 7.138 9.202 1.00 78.56 557 PHE A C 1
ATOM 4519 O O . PHE A 1 557 ? 8.717 7.543 9.779 1.00 78.56 557 PHE A O 1
ATOM 4526 N N . ASP A 1 558 ? 10.807 7.883 9.030 1.00 75.00 558 ASP A N 1
ATOM 4527 C CA . ASP A 1 558 ? 10.817 9.306 9.346 1.00 75.00 558 ASP A CA 1
ATOM 4528 C C . ASP A 1 558 ? 10.185 10.081 8.181 1.00 75.00 558 ASP A C 1
ATOM 4530 O O . ASP A 1 558 ? 10.544 9.894 7.017 1.00 75.00 558 ASP A O 1
ATOM 4534 N N . ILE A 1 559 ? 9.199 10.920 8.485 1.00 69.50 559 ILE A N 1
ATOM 4535 C CA . ILE A 1 559 ? 8.460 11.714 7.497 1.00 69.50 559 ILE A CA 1
ATOM 4536 C C . ILE A 1 559 ? 9.267 12.964 7.090 1.00 69.50 559 ILE A C 1
ATOM 4538 O O . ILE A 1 559 ? 8.994 13.553 6.041 1.00 69.50 559 ILE A O 1
ATOM 4542 N N . PHE A 1 560 ? 10.254 13.386 7.891 1.00 58.66 560 PHE A N 1
ATOM 4543 C CA . PHE A 1 560 ? 10.967 14.652 7.698 1.00 58.66 560 PHE A CA 1
ATOM 4544 C C . PHE A 1 560 ? 12.320 14.555 6.972 1.00 58.66 560 PHE A C 1
ATOM 4546 O O . PHE A 1 560 ? 12.834 15.605 6.578 1.00 58.66 560 PHE A O 1
ATOM 4553 N N . ASN A 1 561 ? 12.869 13.354 6.754 1.00 38.78 561 ASN A N 1
ATOM 4554 C CA . ASN A 1 561 ? 14.219 13.155 6.199 1.00 38.78 561 ASN A CA 1
ATOM 4555 C C . ASN A 1 561 ? 14.243 12.566 4.777 1.00 38.78 561 ASN A C 1
ATOM 4557 O O . ASN A 1 561 ? 13.711 11.451 4.570 1.00 38.78 561 ASN A O 1
#

InterPro domains:
  IPR000720 Peptidylglycine alpha-hydroxylating monooxygenase/peptidyl-hydroxyglycine alpha-amidating lyase [PR00790] (279-297)
  IPR000720 Peptidylglycine alpha-hydroxylating monooxygenase/peptidyl-hydroxyglycine alpha-amidating lyase [PR00790] (343-362)
  IPR000720 Peptidylglycine alpha-hydroxylating monooxygenase/peptidyl-hydroxyglycine alpha-amidating lyase [PR00790] (382-405)
  IPR001258 NHL repeat [PF01436] (334-361)
  IPR001258 NHL repeat [PF01436] (383-412)
  IPR001258 NHL repeat [PS51125] (323-364)
  IPR001258 NHL repeat [PS51125] (370-415)
  IPR011042 Six-bladed beta-propeller, TolB-like [G3DSA:2.120.10.30] (257-561)
  IPR017452 GPCR, rhodopsin-like, 7TM [PS50262] (38-237)